Protein AF-A0A7Y2WYG5-F1 (afdb_monomer_lite)

Structure (mmCIF, N/CA/C/O backbone):
data_AF-A0A7Y2WYG5-F1
#
_entry.id   AF-A0A7Y2WYG5-F1
#
loop_
_atom_site.group_PDB
_atom_site.id
_atom_site.type_symbol
_atom_site.label_atom_id
_atom_site.label_alt_id
_atom_site.label_comp_id
_atom_site.label_asym_id
_atom_site.label_entity_id
_atom_site.label_seq_id
_atom_site.pdbx_PDB_ins_code
_atom_site.Cartn_x
_atom_site.Cartn_y
_atom_site.Cartn_z
_atom_site.occupancy
_atom_site.B_iso_or_equiv
_atom_site.auth_seq_id
_atom_site.auth_comp_id
_atom_site.auth_asym_id
_atom_site.auth_atom_id
_atom_site.pdbx_PDB_model_num
ATOM 1 N N . MET A 1 1 ? -29.466 -10.329 -22.420 1.00 32.12 1 MET A N 1
ATOM 2 C CA . MET A 1 1 ? -28.247 -9.507 -22.518 1.00 32.12 1 MET A CA 1
ATOM 3 C C . MET A 1 1 ? -27.131 -10.393 -22.019 1.00 32.12 1 MET A C 1
ATOM 5 O O . MET A 1 1 ? -27.182 -10.799 -20.870 1.00 32.12 1 MET A O 1
ATOM 9 N N . THR A 1 2 ? -26.260 -10.841 -22.913 1.00 32.22 2 THR A N 1
ATOM 10 C CA . THR A 1 2 ? -25.106 -11.682 -22.581 1.00 32.22 2 THR A CA 1
ATOM 11 C C . THR A 1 2 ? -24.081 -10.811 -21.864 1.00 32.22 2 THR A C 1
ATOM 13 O O . THR A 1 2 ? -23.560 -9.877 -22.469 1.00 32.22 2 THR A O 1
ATOM 16 N N . GLN A 1 3 ? -23.880 -11.059 -20.568 1.00 31.64 3 GLN A N 1
ATOM 17 C CA . GLN A 1 3 ? -22.781 -10.485 -19.792 1.00 31.64 3 GLN A CA 1
ATOM 18 C C . GLN A 1 3 ? -21.464 -10.942 -20.426 1.00 31.64 3 GLN A C 1
ATOM 20 O O . GLN A 1 3 ? -21.242 -12.139 -20.589 1.00 31.64 3 GLN A O 1
ATOM 25 N N . THR A 1 4 ? -20.635 -9.986 -20.834 1.00 32.03 4 THR A N 1
ATOM 26 C CA . THR A 1 4 ? -19.236 -10.219 -21.201 1.00 32.03 4 THR A CA 1
ATOM 27 C C . THR A 1 4 ? -18.463 -10.520 -19.923 1.00 32.03 4 THR A C 1
ATOM 29 O O . THR A 1 4 ? -18.570 -9.759 -18.963 1.00 32.03 4 THR A O 1
ATOM 32 N N . ILE A 1 5 ? -17.741 -11.638 -19.899 1.00 37.81 5 ILE A N 1
ATOM 33 C CA . ILE A 1 5 ? -16.953 -12.100 -18.744 1.00 37.81 5 ILE A CA 1
ATOM 34 C C . ILE A 1 5 ? -15.603 -11.357 -18.700 1.00 37.81 5 ILE A C 1
ATOM 36 O O . ILE A 1 5 ? -14.987 -11.245 -17.646 1.00 37.81 5 ILE A O 1
ATOM 40 N N . SER A 1 6 ? -15.174 -10.772 -19.824 1.00 37.56 6 SER A N 1
ATOM 41 C CA . SER A 1 6 ? -13.959 -9.965 -19.915 1.00 37.56 6 SER A CA 1
ATOM 42 C C . SER A 1 6 ? -14.150 -8.517 -19.426 1.00 37.56 6 SER A C 1
ATOM 44 O O . SER A 1 6 ? -15.008 -7.778 -19.925 1.00 37.56 6 SER A O 1
ATOM 46 N N . SER A 1 7 ? -13.279 -8.076 -18.510 1.00 42.25 7 SER A N 1
ATOM 47 C CA . SER A 1 7 ? -13.123 -6.675 -18.076 1.00 42.25 7 SER A CA 1
ATOM 48 C C . SER A 1 7 ? -12.633 -5.739 -19.195 1.00 42.25 7 SER A C 1
ATOM 50 O O . SER A 1 7 ? -12.733 -4.521 -19.066 1.00 42.25 7 SER A O 1
ATOM 52 N N . ALA A 1 8 ? -12.180 -6.279 -20.334 1.00 43.84 8 ALA A N 1
ATOM 53 C CA . ALA A 1 8 ? -11.588 -5.520 -21.438 1.00 43.84 8 ALA A CA 1
ATOM 54 C C . ALA A 1 8 ? -12.593 -4.727 -22.307 1.00 43.84 8 ALA A C 1
ATOM 56 O O . ALA A 1 8 ? -12.193 -4.055 -23.254 1.00 43.84 8 ALA A O 1
ATOM 57 N N . GLN A 1 9 ? -13.902 -4.793 -22.024 1.00 68.94 9 GLN A N 1
ATOM 58 C CA . GLN A 1 9 ? -14.974 -4.105 -22.768 1.00 68.94 9 GLN A CA 1
ATOM 59 C C . GLN A 1 9 ? -14.777 -4.066 -24.310 1.00 68.94 9 GLN A C 1
ATOM 61 O O . GLN A 1 9 ? -14.659 -2.982 -24.900 1.00 68.94 9 GLN A O 1
ATOM 66 N N . PRO A 1 10 ? -14.812 -5.208 -25.024 1.00 68.56 10 PRO A N 1
ATOM 67 C CA . PRO A 1 10 ? -14.445 -5.274 -26.447 1.00 68.56 10 PRO A CA 1
ATOM 68 C C . PRO A 1 10 ? -15.254 -4.337 -27.360 1.00 68.56 10 PRO A C 1
ATOM 70 O O . PRO A 1 10 ? -14.745 -3.789 -28.337 1.00 68.56 10 PRO A O 1
ATOM 73 N N . ALA A 1 11 ? -16.519 -4.074 -27.015 1.00 71.12 11 ALA A N 1
ATOM 74 C CA . ALA A 1 11 ? -17.355 -3.110 -27.729 1.00 71.12 11 ALA A CA 1
ATOM 75 C C . ALA A 1 11 ? -16.833 -1.662 -27.620 1.00 71.12 11 ALA A C 1
ATOM 77 O O . ALA A 1 11 ? -16.940 -0.892 -28.577 1.00 71.12 11 ALA A O 1
ATOM 78 N N . SER A 1 12 ? -16.264 -1.275 -26.474 1.00 68.31 12 SER A N 1
ATOM 79 C CA . SER A 1 12 ? -15.615 0.028 -26.278 1.00 68.31 12 SER A CA 1
ATOM 80 C C . SER A 1 12 ? -14.317 0.117 -27.082 1.00 68.31 12 SER A C 1
ATOM 82 O O . SER A 1 12 ? -14.096 1.124 -27.757 1.00 68.31 12 SER A O 1
ATOM 84 N N . MET A 1 13 ? -13.532 -0.963 -27.127 1.00 65.50 13 MET A N 1
ATOM 85 C CA . MET A 1 13 ? -12.326 -1.058 -27.958 1.00 65.50 13 MET A CA 1
ATOM 86 C C . MET A 1 13 ? -12.641 -0.939 -29.458 1.00 65.50 13 MET A C 1
ATOM 88 O O . MET A 1 13 ? -11.988 -0.178 -30.170 1.00 65.50 13 MET A O 1
ATOM 92 N N . GLN A 1 14 ? -13.693 -1.604 -29.950 1.00 73.75 14 GLN A N 1
ATOM 93 C CA . GLN A 1 14 ? -14.133 -1.464 -31.346 1.00 73.75 14 GLN A CA 1
ATOM 94 C C . GLN A 1 14 ? -14.597 -0.039 -31.675 1.00 73.75 14 GLN A C 1
ATOM 96 O O . GLN A 1 14 ? -14.300 0.474 -32.756 1.00 73.75 14 GLN A O 1
ATOM 101 N N . ARG A 1 15 ? -15.307 0.628 -30.752 1.00 74.69 15 ARG A N 1
ATOM 102 C CA . ARG A 1 15 ? -15.691 2.042 -30.916 1.00 74.69 15 ARG A CA 1
ATOM 103 C C . ARG A 1 15 ? -14.465 2.951 -30.991 1.00 74.69 15 ARG A C 1
ATOM 105 O O . ARG A 1 15 ? -14.415 3.805 -31.874 1.00 74.69 15 ARG A O 1
ATOM 112 N N . PHE A 1 16 ? -13.484 2.738 -30.116 1.00 72.44 16 PHE A N 1
ATOM 113 C CA . PHE A 1 16 ? -12.222 3.476 -30.117 1.00 72.44 16 PHE A CA 1
ATOM 114 C C . PHE A 1 16 ? -11.431 3.261 -31.416 1.00 72.44 16 PHE A C 1
ATOM 116 O O . PHE A 1 16 ? -11.035 4.235 -32.053 1.00 72.44 16 PHE A O 1
ATOM 123 N N . ALA A 1 17 ? -11.300 2.015 -31.882 1.00 76.06 17 ALA A N 1
ATOM 124 C CA . ALA A 1 17 ? -10.661 1.691 -33.160 1.00 76.06 17 ALA A CA 1
ATOM 125 C C . ALA A 1 17 ? -11.343 2.389 -34.350 1.00 76.06 17 ALA A C 1
ATOM 127 O O . ALA A 1 17 ? -10.678 2.964 -35.206 1.00 76.06 17 ALA A O 1
ATOM 128 N N . ASN A 1 18 ? -12.677 2.404 -34.394 1.00 81.31 18 ASN A N 1
ATOM 129 C CA . ASN A 1 18 ? -13.413 3.074 -35.470 1.00 81.31 18 ASN A CA 1
ATOM 130 C C . ASN A 1 18 ? -13.251 4.605 -35.436 1.00 81.31 18 ASN A C 1
ATOM 132 O O . ASN A 1 18 ? -13.199 5.246 -36.491 1.00 81.31 18 ASN A O 1
ATOM 136 N N . LEU A 1 19 ? -13.162 5.192 -34.237 1.00 77.88 19 LEU A N 1
ATOM 137 C CA . LEU A 1 19 ? -12.880 6.617 -34.063 1.00 77.88 19 LEU A CA 1
ATOM 138 C C . LEU A 1 19 ? -11.465 6.957 -34.554 1.00 77.88 19 LEU A C 1
ATOM 140 O O . LEU A 1 19 ? -11.309 7.909 -35.319 1.00 77.88 19 LEU A O 1
ATOM 144 N N . LEU A 1 20 ? -10.468 6.156 -34.165 1.00 67.75 20 LEU A N 1
ATOM 145 C CA . LEU A 1 20 ? -9.075 6.314 -34.589 1.00 67.75 20 LEU A CA 1
ATOM 146 C C . LEU A 1 20 ? -8.905 6.164 -36.103 1.00 67.75 20 LEU A C 1
ATOM 148 O O . LEU A 1 20 ? -8.229 6.992 -36.701 1.00 67.75 20 LEU A O 1
ATOM 152 N N . ASP A 1 21 ? -9.560 5.189 -36.741 1.00 78.88 21 ASP A N 1
ATOM 153 C CA . ASP A 1 21 ? -9.530 5.049 -38.207 1.00 78.88 21 ASP A CA 1
ATOM 154 C C . ASP A 1 21 ? -10.095 6.302 -38.894 1.00 78.88 21 ASP A C 1
ATOM 156 O O . ASP A 1 21 ? -9.488 6.858 -39.811 1.00 78.88 21 ASP A O 1
ATOM 160 N N . THR A 1 22 ? -11.236 6.800 -38.405 1.00 81.38 22 THR A N 1
ATOM 161 C CA . THR A 1 22 ? -11.887 7.995 -38.965 1.00 81.38 22 THR A CA 1
ATOM 162 C C . THR A 1 22 ? -11.007 9.241 -38.812 1.00 81.38 22 THR A C 1
ATOM 164 O O . THR A 1 22 ? -10.906 10.059 -39.733 1.00 81.38 22 THR A O 1
ATOM 167 N N . GLN A 1 23 ? -10.358 9.401 -37.656 1.00 76.75 23 GLN A N 1
ATOM 168 C CA . GLN A 1 23 ? -9.433 10.506 -37.400 1.00 76.75 23 GLN A CA 1
ATOM 169 C C . GLN A 1 23 ? -8.140 10.366 -38.213 1.00 76.75 23 GLN A C 1
ATOM 171 O O . GLN A 1 23 ? -7.702 11.344 -38.824 1.00 76.75 23 GLN A O 1
ATOM 176 N N . GLY A 1 24 ? -7.581 9.160 -38.302 1.00 77.25 24 GLY A N 1
ATOM 177 C CA . GLY A 1 24 ? -6.385 8.854 -39.082 1.00 77.25 24 GLY A CA 1
ATOM 178 C C . GLY A 1 24 ? -6.566 9.167 -40.567 1.00 77.25 24 GLY A C 1
ATOM 179 O O . GLY A 1 24 ? -5.714 9.823 -41.176 1.00 77.25 24 GLY A O 1
ATOM 180 N N . ASP A 1 25 ? -7.719 8.813 -41.140 1.00 80.25 25 ASP A N 1
ATOM 181 C CA . ASP A 1 25 ? -8.074 9.151 -42.521 1.00 80.25 25 ASP A CA 1
ATOM 182 C C . ASP A 1 25 ? -8.183 10.664 -42.749 1.00 80.25 25 ASP A C 1
ATOM 184 O O . ASP A 1 25 ? -7.694 11.186 -43.765 1.00 80.25 25 ASP A O 1
ATOM 188 N N . ALA A 1 26 ? -8.783 11.388 -41.800 1.00 81.25 26 ALA A N 1
ATOM 189 C CA . ALA A 1 26 ? -8.898 12.842 -41.858 1.00 81.25 26 ALA A CA 1
ATOM 190 C C . ALA A 1 26 ? -7.518 13.522 -41.790 1.00 81.25 26 ALA A C 1
ATOM 192 O O . ALA A 1 26 ? -7.212 14.384 -42.621 1.00 81.25 26 ALA A O 1
ATOM 193 N N . VAL A 1 27 ? -6.650 13.084 -40.871 1.00 76.00 27 VAL A N 1
ATOM 194 C CA . VAL A 1 27 ? -5.270 13.577 -40.724 1.00 76.00 27 VAL A CA 1
ATOM 195 C C . VAL A 1 27 ? -4.443 13.258 -41.971 1.00 76.00 27 VAL A C 1
ATOM 197 O O . VAL A 1 27 ? -3.739 14.126 -42.494 1.00 76.00 27 VAL A O 1
ATOM 200 N N . ALA A 1 28 ? -4.568 12.051 -42.525 1.00 77.88 28 ALA A N 1
ATOM 201 C CA . ALA A 1 28 ? -3.871 11.671 -43.750 1.00 77.88 28 ALA A CA 1
ATOM 202 C C . ALA A 1 28 ? -4.344 12.485 -44.967 1.00 77.88 28 ALA A C 1
ATOM 204 O O . ALA A 1 28 ? -3.532 12.845 -45.828 1.00 77.88 28 ALA A O 1
ATOM 205 N N . ALA A 1 29 ? -5.641 12.794 -45.054 1.00 84.38 29 ALA A N 1
ATOM 206 C CA . ALA A 1 29 ? -6.188 13.657 -46.096 1.00 84.38 29 ALA A CA 1
ATOM 207 C C . ALA A 1 29 ? -5.667 15.096 -45.986 1.00 84.38 29 ALA A C 1
ATOM 209 O O . ALA A 1 29 ? -5.295 15.686 -47.007 1.00 84.38 29 ALA A O 1
ATOM 210 N N . GLU A 1 30 ? -5.579 15.634 -44.771 1.00 85.06 30 GLU A N 1
ATOM 211 C CA . GLU A 1 30 ? -5.043 16.974 -44.541 1.00 85.06 30 GLU A CA 1
ATOM 212 C C . GLU A 1 30 ? -3.532 17.034 -44.800 1.00 85.06 30 GLU A C 1
ATOM 214 O O . GLU A 1 30 ? -3.054 17.957 -45.461 1.00 85.06 30 GLU A O 1
ATOM 219 N N . GLY A 1 31 ? -2.789 15.982 -44.439 1.00 83.56 31 GLY A N 1
ATOM 220 C CA . GLY A 1 31 ? -1.379 15.820 -44.802 1.00 83.56 31 GLY A CA 1
ATOM 221 C C . GLY A 1 31 ? -1.146 15.863 -46.315 1.00 83.56 31 GLY A C 1
ATOM 222 O O . GLY A 1 31 ? -0.255 16.574 -46.784 1.00 83.56 31 GLY A O 1
ATOM 223 N N . ARG A 1 32 ? -2.001 15.201 -47.111 1.00 88.69 32 ARG A N 1
ATOM 224 C CA . ARG A 1 32 ? -1.940 15.265 -48.587 1.00 88.69 32 ARG A CA 1
ATOM 225 C C . ARG A 1 32 ? -2.223 16.668 -49.129 1.00 88.69 32 ARG A C 1
ATOM 227 O O . ARG A 1 32 ? -1.553 17.113 -50.066 1.00 88.69 32 ARG A O 1
ATOM 234 N N . ARG A 1 33 ? -3.205 17.380 -48.564 1.00 90.38 33 ARG A N 1
ATOM 235 C CA . ARG A 1 33 ? -3.510 18.770 -48.957 1.00 90.38 33 ARG A CA 1
ATOM 236 C C . ARG A 1 33 ? -2.343 19.697 -48.639 1.00 90.38 33 ARG A C 1
ATOM 238 O O . ARG A 1 33 ? -1.948 20.484 -49.503 1.00 90.38 33 ARG A O 1
ATOM 245 N N . LEU A 1 34 ? -1.758 19.544 -47.454 1.00 82.31 34 LEU A N 1
ATOM 246 C CA . LEU A 1 34 ? -0.587 20.288 -47.013 1.00 82.31 34 LEU A CA 1
ATOM 247 C C . LEU A 1 34 ? 0.622 20.005 -47.912 1.00 82.31 34 LEU A C 1
ATOM 249 O O . LEU A 1 34 ? 1.227 20.948 -48.415 1.00 82.31 34 LEU A O 1
ATOM 253 N N . ALA A 1 35 ? 0.922 18.737 -48.209 1.00 84.38 35 ALA A N 1
ATOM 254 C CA . ALA A 1 35 ? 1.995 18.359 -49.133 1.00 84.38 35 ALA A CA 1
ATOM 255 C C . ALA A 1 35 ? 1.809 19.010 -50.517 1.00 84.38 35 ALA A C 1
ATOM 257 O O . ALA A 1 35 ? 2.746 19.578 -51.077 1.00 84.38 35 ALA A O 1
ATOM 258 N N . SER A 1 36 ? 0.580 19.013 -51.046 1.00 89.12 36 SER A N 1
ATOM 259 C CA . SER A 1 36 ? 0.262 19.667 -52.323 1.00 89.12 36 SER A CA 1
ATOM 260 C C . SER A 1 36 ? 0.449 21.190 -52.271 1.00 89.12 36 SER A C 1
ATOM 262 O O . SER A 1 36 ? 0.985 21.783 -53.211 1.00 89.12 36 SER A O 1
ATOM 264 N N . ALA A 1 37 ? 0.027 21.838 -51.182 1.00 88.25 37 ALA A N 1
ATOM 265 C CA . ALA A 1 37 ? 0.188 23.278 -50.992 1.00 88.25 37 ALA A CA 1
ATOM 266 C C . ALA A 1 37 ? 1.667 23.677 -50.860 1.00 88.25 37 ALA A C 1
ATOM 268 O O . ALA A 1 37 ? 2.113 24.615 -51.524 1.00 88.25 37 ALA A O 1
ATOM 269 N N . LEU A 1 38 ? 2.436 22.925 -50.072 1.00 84.44 38 LEU A N 1
ATOM 270 C CA . LEU A 1 38 ? 3.862 23.157 -49.853 1.00 84.44 38 LEU A CA 1
ATOM 271 C C . LEU A 1 38 ? 4.696 22.837 -51.095 1.00 84.44 38 LEU A C 1
ATOM 273 O O . LEU A 1 38 ? 5.640 23.565 -51.389 1.00 84.44 38 LEU A O 1
ATOM 277 N N . GLY A 1 39 ? 4.310 21.822 -51.872 1.00 86.19 39 GLY A N 1
ATOM 278 C CA . GLY A 1 39 ? 4.912 21.526 -53.173 1.00 86.19 39 GLY A CA 1
ATOM 279 C C . GLY A 1 39 ? 4.697 22.647 -54.195 1.00 86.19 39 GLY A C 1
ATOM 280 O O . GLY A 1 39 ? 5.615 23.006 -54.931 1.00 86.19 39 GLY A O 1
ATOM 281 N N . ARG A 1 40 ? 3.507 23.270 -54.214 1.00 90.25 40 ARG A N 1
ATOM 282 C CA . ARG A 1 40 ? 3.273 24.469 -55.037 1.00 90.25 40 ARG A CA 1
ATOM 283 C C . ARG A 1 40 ? 4.141 25.632 -54.568 1.00 90.25 40 ARG A C 1
ATOM 285 O O . ARG A 1 40 ? 4.853 26.204 -55.389 1.00 90.25 40 ARG A O 1
ATOM 292 N N . LEU A 1 41 ? 4.132 25.928 -53.268 1.00 83.94 41 LEU A N 1
ATOM 293 C CA . LEU A 1 41 ? 4.914 27.016 -52.680 1.00 83.94 41 LEU A CA 1
ATOM 294 C C . LEU A 1 41 ? 6.414 26.873 -52.981 1.00 83.94 41 LEU A C 1
ATOM 296 O O . LEU A 1 41 ? 7.035 27.842 -53.420 1.00 83.94 41 LEU A O 1
ATOM 300 N N . SER A 1 42 ? 6.975 25.671 -52.813 1.00 85.56 42 SER A N 1
ATOM 301 C CA . SER A 1 42 ? 8.391 25.391 -53.082 1.00 85.56 42 SER A CA 1
ATOM 302 C C . SER A 1 42 ? 8.754 25.511 -54.560 1.00 85.56 42 SER A C 1
ATOM 304 O O . SER A 1 42 ? 9.860 25.935 -54.884 1.00 85.56 42 SER A O 1
ATOM 306 N N . SER A 1 43 ? 7.821 25.208 -55.466 1.00 84.12 43 SER A N 1
ATOM 307 C CA . SER A 1 43 ? 8.043 25.358 -56.907 1.00 84.12 43 SER A CA 1
ATOM 308 C C . SER A 1 43 ? 8.011 26.816 -57.389 1.00 84.12 43 SER A C 1
ATOM 310 O O . SER A 1 43 ? 8.624 27.142 -58.410 1.00 84.12 43 SER A O 1
ATOM 312 N N . THR A 1 44 ? 7.314 27.701 -56.667 1.00 88.50 44 THR A N 1
ATOM 313 C CA . THR A 1 44 ? 7.121 29.108 -57.058 1.00 88.50 44 THR A CA 1
ATOM 314 C C . THR A 1 44 ? 8.015 30.091 -56.307 1.00 88.50 44 THR A C 1
ATOM 316 O O . THR A 1 44 ? 8.396 31.114 -56.874 1.00 88.50 44 THR A O 1
ATOM 319 N N . CYS A 1 45 ? 8.359 29.812 -55.048 1.00 81.44 45 CYS A N 1
ATOM 320 C CA . CYS A 1 45 ? 9.163 30.716 -54.232 1.00 81.44 45 CYS A CA 1
ATOM 321 C C . CYS A 1 45 ? 10.644 30.599 -54.620 1.00 81.44 45 CYS A C 1
ATOM 323 O O . CYS A 1 45 ? 11.266 29.560 -54.414 1.00 81.44 45 CYS A O 1
ATOM 325 N N . ARG A 1 46 ? 11.210 31.661 -55.208 1.00 83.50 46 ARG A N 1
ATOM 326 C CA . ARG A 1 46 ? 12.632 31.716 -55.607 1.00 83.50 46 ARG A CA 1
ATOM 327 C C . ARG A 1 46 ? 13.496 32.593 -54.705 1.00 83.50 46 ARG A C 1
ATOM 329 O O . ARG A 1 46 ? 14.712 32.601 -54.854 1.00 83.50 46 ARG A O 1
ATOM 336 N N . GLU A 1 47 ? 12.864 33.338 -53.808 1.00 83.19 47 GLU A N 1
ATOM 337 C CA . GLU A 1 47 ? 13.501 34.395 -53.019 1.00 83.19 47 GLU A CA 1
ATOM 338 C C . GLU A 1 47 ? 14.080 33.867 -51.700 1.00 83.19 47 GLU A C 1
ATOM 340 O O . GLU A 1 47 ? 15.076 34.401 -51.218 1.00 83.19 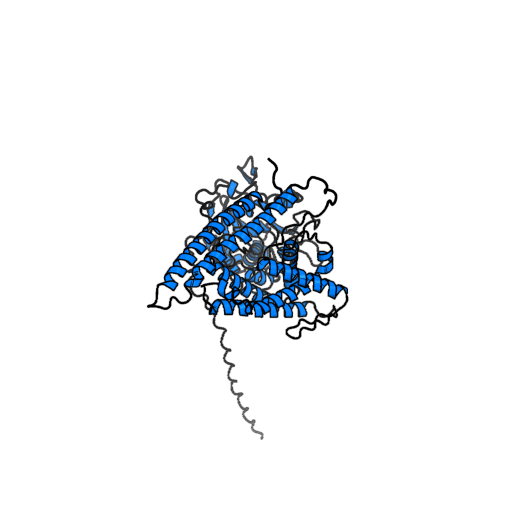47 GLU A O 1
ATOM 345 N N . TYR A 1 48 ? 13.515 32.786 -51.147 1.00 76.81 48 TYR A N 1
ATOM 346 C CA . TYR A 1 48 ? 13.918 32.219 -49.858 1.00 76.81 48 TYR A CA 1
ATOM 347 C C . TYR A 1 48 ? 13.957 30.688 -49.903 1.00 76.81 48 TYR A C 1
ATOM 349 O O . TYR A 1 48 ? 13.100 30.048 -50.511 1.00 76.81 48 TYR A O 1
ATOM 357 N N . SER A 1 49 ? 14.942 30.090 -49.226 1.00 72.44 49 SER A N 1
ATOM 358 C CA . SER A 1 49 ? 14.974 28.641 -49.002 1.00 72.44 49 SER A CA 1
ATOM 359 C C . SER A 1 49 ? 13.949 28.271 -47.933 1.00 72.44 49 SER A C 1
ATOM 361 O O . SER A 1 49 ? 14.025 28.755 -46.807 1.00 72.44 49 SER A O 1
ATOM 363 N N . LEU A 1 50 ? 13.004 27.395 -48.275 1.00 71.31 50 LEU A N 1
ATOM 364 C CA . LEU A 1 50 ? 11.944 26.947 -47.362 1.00 71.31 50 LEU A CA 1
ATOM 365 C C . LEU A 1 50 ? 12.391 25.808 -46.423 1.00 71.31 50 LEU A C 1
ATOM 367 O O . LEU A 1 50 ? 11.573 25.271 -45.679 1.00 71.31 50 LEU A O 1
ATOM 371 N N . GLY A 1 51 ? 13.671 25.419 -46.442 1.00 78.56 51 GLY A N 1
ATOM 372 C CA . GLY A 1 51 ? 14.212 24.367 -45.576 1.00 78.56 51 GLY A CA 1
ATOM 373 C C . GLY A 1 51 ? 13.414 23.056 -45.642 1.00 78.56 51 GLY A C 1
ATOM 374 O O . GLY A 1 51 ? 12.978 22.624 -46.708 1.00 78.56 51 GLY A O 1
ATOM 375 N N . ASN A 1 52 ? 13.189 22.430 -44.483 1.00 74.75 52 ASN A N 1
ATOM 376 C CA . ASN A 1 52 ? 12.498 21.137 -44.369 1.00 74.75 52 ASN A CA 1
ATOM 377 C C . ASN A 1 52 ? 10.965 21.224 -44.436 1.00 74.75 52 ASN A C 1
ATOM 379 O O . ASN A 1 52 ? 10.292 20.199 -44.285 1.00 74.75 52 ASN A O 1
ATOM 383 N N . VAL A 1 53 ? 10.401 22.414 -44.672 1.00 74.19 53 VAL A N 1
ATOM 384 C CA . VAL A 1 53 ? 8.948 22.630 -44.680 1.00 74.19 53 VAL A CA 1
ATOM 385 C C . VAL A 1 53 ? 8.266 21.729 -45.713 1.00 74.19 53 VAL A C 1
ATOM 387 O O . VAL A 1 53 ? 7.206 21.189 -45.427 1.00 74.19 53 VAL A O 1
ATOM 390 N N . GLY A 1 54 ? 8.910 21.435 -46.849 1.00 71.62 54 GLY A N 1
ATOM 391 C CA . GLY A 1 54 ? 8.369 20.529 -47.872 1.00 71.62 54 GLY A CA 1
ATOM 392 C C . GLY A 1 54 ? 8.014 19.116 -47.378 1.00 71.62 54 GLY A C 1
ATOM 393 O O . GLY A 1 54 ? 7.137 18.490 -47.959 1.00 71.62 54 GLY A O 1
ATOM 394 N N . SER A 1 55 ? 8.627 18.644 -46.285 1.00 77.75 55 SER A N 1
ATOM 395 C CA . SER A 1 55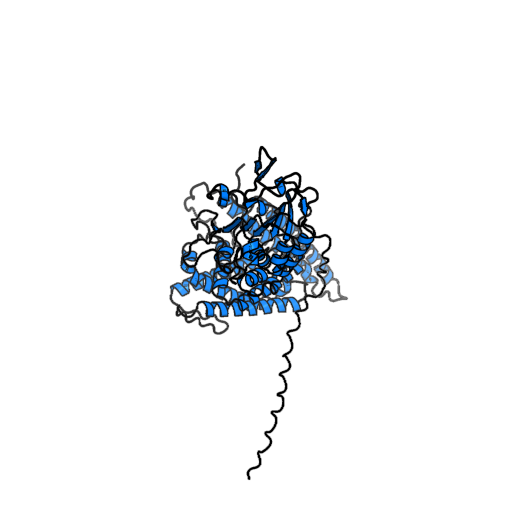 ? 8.371 17.313 -45.703 1.00 77.75 55 SER A CA 1
ATOM 396 C C . SER A 1 55 ? 7.240 17.283 -44.667 1.00 77.75 55 SER A C 1
ATOM 398 O O . SER A 1 55 ? 6.876 16.216 -44.174 1.00 77.75 55 SER A O 1
ATOM 400 N N . LEU A 1 56 ? 6.677 18.441 -44.303 1.00 70.81 56 LEU A N 1
ATOM 401 C CA . LEU A 1 56 ? 5.677 18.534 -43.237 1.00 70.81 56 LEU A CA 1
ATOM 402 C C . LEU A 1 56 ? 4.382 17.792 -43.599 1.00 70.81 56 LEU A C 1
ATOM 404 O O . LEU A 1 56 ? 3.827 17.088 -42.761 1.00 70.81 56 LEU A O 1
ATOM 408 N N . GLY A 1 57 ? 3.944 17.884 -44.859 1.00 77.25 57 GLY A N 1
ATOM 409 C CA . GLY A 1 57 ? 2.781 17.140 -45.351 1.00 77.25 57 GLY A CA 1
ATOM 410 C C . GLY A 1 57 ? 2.970 15.621 -45.274 1.00 77.25 57 GLY A C 1
ATOM 411 O O . GLY A 1 57 ? 2.069 14.917 -44.821 1.00 77.25 57 GLY A O 1
ATOM 412 N N . ASP A 1 58 ? 4.167 15.128 -45.605 1.00 73.06 58 ASP A N 1
ATOM 413 C CA . ASP A 1 58 ? 4.506 13.700 -45.526 1.00 73.06 58 ASP A CA 1
ATOM 414 C C . ASP A 1 58 ? 4.537 13.197 -44.075 1.00 73.06 58 ASP A C 1
ATOM 416 O O . ASP A 1 58 ? 4.114 12.073 -43.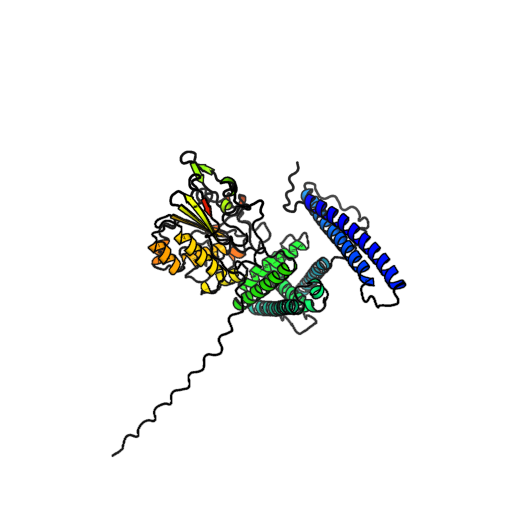789 1.00 73.06 58 ASP A O 1
ATOM 420 N N . ARG A 1 59 ? 4.996 14.038 -43.135 1.00 70.94 59 ARG A N 1
ATOM 421 C CA . ARG A 1 59 ? 4.994 13.735 -41.693 1.00 70.94 59 ARG A CA 1
ATOM 422 C C . ARG A 1 59 ? 3.575 13.659 -41.133 1.00 70.94 59 ARG A C 1
ATOM 424 O O . ARG A 1 59 ? 3.260 12.690 -40.449 1.00 70.94 59 ARG A O 1
ATOM 431 N N . VAL A 1 60 ? 2.706 14.611 -41.478 1.00 66.81 60 VAL A N 1
ATOM 432 C CA . VAL A 1 60 ? 1.283 14.585 -41.085 1.00 66.81 60 VAL A CA 1
ATOM 433 C C . VAL A 1 60 ? 0.579 13.367 -41.692 1.00 66.81 60 VAL A C 1
ATOM 435 O O . VAL A 1 60 ? -0.140 12.653 -41.001 1.00 66.81 60 VAL A O 1
ATOM 438 N N . GLN A 1 61 ? 0.868 13.035 -42.953 1.00 73.94 61 GLN A N 1
ATOM 439 C CA . GLN A 1 61 ? 0.355 11.813 -43.575 1.00 73.94 61 GLN A CA 1
ATOM 440 C C . GLN A 1 61 ? 0.890 10.533 -42.908 1.00 73.94 61 GLN A C 1
ATOM 442 O O . GLN A 1 61 ? 0.223 9.498 -42.920 1.00 73.94 61 GLN A O 1
ATOM 447 N N . SER A 1 62 ? 2.104 10.560 -42.354 1.00 70.38 62 SER A N 1
ATOM 448 C CA . SER A 1 62 ? 2.645 9.441 -41.580 1.00 70.38 62 SER A CA 1
ATOM 449 C C . SER A 1 62 ? 1.953 9.272 -40.229 1.00 70.38 62 SER A C 1
ATOM 451 O O . SER A 1 62 ? 1.877 8.138 -39.770 1.00 70.38 62 SER A O 1
ATOM 453 N N . LEU A 1 63 ? 1.474 10.350 -39.603 1.00 64.69 63 LEU A N 1
ATOM 454 C CA . LEU A 1 63 ? 0.711 10.274 -38.353 1.00 64.69 63 LEU A CA 1
ATOM 455 C C . LEU A 1 63 ? -0.649 9.613 -38.591 1.00 64.69 63 LEU A C 1
ATOM 457 O O . LEU A 1 63 ? -0.927 8.596 -37.972 1.00 64.69 63 LEU A O 1
ATOM 461 N N . GLY A 1 64 ? -1.402 10.062 -39.602 1.00 69.69 64 GLY A N 1
ATOM 462 C CA . GLY A 1 64 ? -2.694 9.443 -39.929 1.00 69.69 64 GLY A CA 1
ATOM 463 C C . GLY A 1 64 ? -2.600 7.953 -40.301 1.00 69.69 64 GLY A C 1
ATOM 464 O O . GLY A 1 64 ? -3.510 7.184 -40.017 1.00 69.69 64 GLY A O 1
ATOM 465 N N . ARG A 1 65 ? -1.470 7.510 -40.877 1.00 74.38 65 ARG A N 1
ATOM 466 C CA . ARG A 1 65 ? -1.206 6.076 -41.113 1.00 74.38 65 ARG A CA 1
ATOM 467 C C . ARG A 1 65 ? -0.969 5.287 -39.824 1.00 74.38 65 ARG A C 1
ATOM 469 O O . ARG A 1 65 ? -1.406 4.147 -39.744 1.00 74.38 65 ARG A O 1
ATOM 476 N N . ARG A 1 66 ? -0.295 5.877 -38.833 1.00 65.56 66 ARG A N 1
ATOM 477 C CA . ARG A 1 66 ? -0.054 5.230 -37.534 1.00 65.56 66 ARG A CA 1
ATOM 478 C C . ARG A 1 66 ? -1.341 5.094 -36.726 1.00 65.56 66 ARG A C 1
ATOM 480 O O . ARG A 1 66 ? -1.528 4.063 -36.093 1.00 65.56 66 ARG A O 1
ATOM 487 N N . ASP A 1 67 ? -2.228 6.084 -36.799 1.00 64.56 67 ASP A N 1
ATOM 488 C CA . ASP A 1 67 ? -3.538 6.022 -36.139 1.00 64.56 67 ASP A CA 1
ATOM 489 C C . ASP A 1 67 ? -4.394 4.878 -36.710 1.00 64.56 67 ASP A C 1
ATOM 491 O O . ASP A 1 67 ? -5.000 4.125 -35.951 1.00 64.56 67 ASP A O 1
ATOM 495 N N . ALA A 1 68 ? -4.353 4.670 -38.032 1.00 67.31 68 ALA A N 1
ATOM 496 C CA . ALA A 1 68 ? -5.010 3.538 -38.691 1.00 67.31 68 ALA A CA 1
ATOM 497 C C . ALA A 1 68 ? -4.362 2.176 -38.349 1.00 67.31 68 ALA A C 1
ATOM 499 O O . ALA A 1 68 ? -5.049 1.171 -38.171 1.00 67.31 68 ALA A O 1
ATOM 500 N N . GLU A 1 69 ? -3.031 2.120 -38.212 1.00 66.81 69 GLU A N 1
ATOM 501 C CA . GLU A 1 69 ? -2.325 0.909 -37.755 1.00 66.81 69 GLU A CA 1
ATOM 502 C C . GLU A 1 69 ? -2.708 0.543 -36.309 1.00 66.81 69 GLU A C 1
ATOM 504 O O . GLU A 1 69 ? -2.966 -0.627 -36.013 1.00 66.81 69 GLU A O 1
ATOM 509 N N . LEU A 1 70 ? -2.793 1.537 -35.417 1.00 63.16 70 LEU A N 1
ATOM 510 C CA . LEU A 1 70 ? -3.231 1.351 -34.032 1.00 63.16 70 LEU A CA 1
ATOM 511 C C . LEU A 1 70 ? -4.699 0.911 -33.962 1.00 63.16 70 LEU A C 1
ATOM 513 O O . LEU A 1 70 ? -5.014 -0.035 -33.241 1.00 63.16 70 LEU A O 1
ATOM 517 N N . ALA A 1 71 ? -5.584 1.536 -34.741 1.00 62.38 71 ALA A N 1
ATOM 518 C CA . ALA A 1 71 ? -6.981 1.125 -34.860 1.00 62.38 71 ALA A CA 1
ATOM 519 C C . ALA A 1 71 ? -7.119 -0.337 -35.312 1.00 62.38 71 ALA A C 1
ATOM 521 O O . ALA A 1 71 ? -7.908 -1.092 -34.738 1.00 62.38 71 ALA A O 1
ATOM 522 N N . GLY A 1 72 ? -6.319 -0.764 -36.295 1.00 64.50 72 GLY A N 1
ATOM 523 C CA . GLY A 1 72 ? -6.262 -2.156 -36.744 1.00 64.50 72 GLY A CA 1
ATOM 524 C C . GLY A 1 72 ? -5.849 -3.127 -35.635 1.00 64.50 72 GLY A C 1
ATOM 525 O O . GLY A 1 72 ? -6.477 -4.174 -35.476 1.00 64.50 72 GLY A O 1
ATOM 526 N N . TRP A 1 73 ? -4.847 -2.763 -34.831 1.00 75.31 73 TRP A N 1
ATOM 527 C CA . TRP A 1 73 ? -4.417 -3.570 -33.685 1.00 75.31 73 TRP A CA 1
ATOM 528 C C . TRP A 1 73 ? -5.503 -3.664 -32.606 1.00 75.31 73 TRP A C 1
ATOM 530 O O . TRP A 1 73 ? -5.876 -4.771 -32.223 1.00 75.31 73 TRP A O 1
ATOM 540 N N . VAL A 1 74 ? -6.071 -2.529 -32.176 1.00 58.28 74 VAL A N 1
ATOM 541 C CA . VAL A 1 74 ? -7.143 -2.497 -31.161 1.00 58.28 74 VAL A CA 1
ATOM 542 C C . VAL A 1 74 ? -8.342 -3.333 -31.609 1.00 58.28 74 VAL A C 1
ATOM 544 O O . VAL A 1 74 ? -8.930 -4.055 -30.806 1.00 58.28 74 VAL A O 1
ATOM 547 N N . ARG A 1 75 ? -8.697 -3.272 -32.897 1.00 74.75 75 ARG A N 1
ATOM 548 C CA . ARG A 1 75 ? -9.769 -4.087 -33.474 1.00 74.75 75 ARG A CA 1
ATOM 549 C C . ARG A 1 75 ? -9.452 -5.581 -33.409 1.00 74.75 75 ARG A C 1
ATOM 551 O O . ARG A 1 75 ? -10.322 -6.341 -33.001 1.00 74.75 75 ARG A O 1
ATOM 558 N N . GLY A 1 76 ? -8.226 -5.986 -33.747 1.00 59.38 76 GLY A N 1
ATOM 559 C CA . GLY A 1 76 ? -7.792 -7.383 -33.651 1.00 59.38 76 GLY A CA 1
ATOM 560 C C . GLY A 1 76 ? -7.833 -7.920 -32.218 1.00 59.38 76 GLY A C 1
ATOM 561 O O . GLY A 1 76 ? -8.314 -9.027 -31.993 1.00 59.38 76 GLY A O 1
ATOM 562 N N . VAL A 1 77 ? -7.417 -7.110 -31.240 1.00 55.59 77 VAL A N 1
ATOM 563 C CA . VAL A 1 77 ? -7.514 -7.459 -29.812 1.00 55.59 77 VAL A CA 1
ATOM 564 C C . VAL A 1 77 ? -8.979 -7.572 -29.372 1.00 55.59 77 VAL A C 1
ATOM 566 O O . VAL A 1 77 ? -9.360 -8.541 -28.722 1.00 55.59 77 VAL A O 1
ATOM 569 N N . ALA A 1 78 ? -9.836 -6.635 -29.783 1.00 59.72 78 ALA A N 1
ATOM 570 C CA . ALA A 1 78 ? -11.262 -6.685 -29.465 1.00 59.72 78 ALA A CA 1
ATOM 571 C C . ALA A 1 78 ? -11.969 -7.906 -30.086 1.00 59.72 78 ALA A C 1
ATOM 573 O O . ALA A 1 78 ? -12.847 -8.497 -29.464 1.00 59.72 78 ALA A O 1
ATOM 574 N N . GLU A 1 79 ? -11.599 -8.296 -31.308 1.00 62.25 79 GLU A N 1
ATOM 575 C CA . GLU A 1 79 ? -12.104 -9.507 -31.966 1.00 62.25 79 GLU A CA 1
ATOM 576 C C . GLU A 1 79 ? -11.632 -10.787 -31.264 1.00 62.25 79 GLU A C 1
ATOM 578 O O . GLU A 1 79 ? -12.425 -11.718 -31.132 1.00 62.25 79 GLU A O 1
ATOM 583 N N . ALA A 1 80 ? -10.393 -10.821 -30.763 1.00 56.00 80 ALA A N 1
ATOM 584 C CA . ALA A 1 80 ? -9.878 -11.937 -29.970 1.00 56.00 80 ALA A CA 1
ATOM 585 C C . ALA A 1 80 ? -10.647 -12.097 -28.648 1.00 56.00 80 ALA A C 1
ATOM 587 O O . ALA A 1 80 ? -11.095 -13.202 -28.338 1.00 56.00 80 ALA A O 1
ATOM 588 N N . PHE A 1 81 ? -10.903 -10.998 -27.930 1.00 56.69 81 PHE A N 1
ATOM 589 C CA . PHE A 1 81 ? -11.737 -11.034 -26.724 1.00 56.69 81 PHE A CA 1
ATOM 590 C C . PHE A 1 81 ? -13.177 -11.466 -27.022 1.00 56.69 81 PHE A C 1
ATOM 592 O O . PHE A 1 81 ? -13.720 -12.303 -26.310 1.00 56.69 81 PHE A O 1
ATOM 599 N N . LEU A 1 82 ? -13.790 -10.973 -28.105 1.00 63.34 82 LEU A N 1
ATOM 600 C CA . LEU A 1 82 ? -15.129 -11.420 -28.512 1.00 63.34 82 LEU A CA 1
ATOM 601 C C . LEU A 1 82 ? -15.164 -12.902 -28.901 1.00 63.34 82 LEU A C 1
ATOM 603 O O . LEU A 1 82 ? -16.162 -13.576 -28.647 1.00 63.34 82 LEU A O 1
ATOM 607 N N . ALA A 1 83 ? -14.100 -13.412 -29.526 1.00 58.38 83 ALA A N 1
ATOM 608 C CA . ALA A 1 83 ? -13.979 -14.825 -29.853 1.00 58.38 83 ALA A CA 1
ATOM 609 C C . ALA A 1 83 ? -13.891 -15.674 -28.576 1.00 58.38 83 ALA A C 1
ATOM 611 O O . ALA A 1 83 ? -14.665 -16.625 -28.452 1.00 58.38 83 ALA A O 1
ATOM 612 N N . ALA A 1 84 ? -13.048 -15.283 -27.615 1.00 54.22 84 ALA A N 1
ATOM 613 C CA . ALA A 1 84 ? -12.917 -15.935 -26.309 1.00 54.22 84 ALA A CA 1
ATOM 614 C C . ALA A 1 84 ? -14.224 -15.887 -25.489 1.00 54.22 84 ALA A C 1
ATOM 616 O O . ALA A 1 84 ? -14.659 -16.898 -24.939 1.00 54.22 84 ALA A O 1
ATOM 617 N N . ASP A 1 85 ? -14.930 -14.754 -25.500 1.00 56.69 85 ASP A N 1
ATOM 618 C CA . ASP A 1 85 ? -16.234 -14.607 -24.838 1.00 56.69 85 ASP A CA 1
ATOM 619 C C . ASP A 1 85 ? -17.332 -15.465 -25.504 1.00 56.69 85 ASP A C 1
ATOM 621 O O . ASP A 1 85 ? -18.340 -15.810 -24.882 1.00 56.69 85 ASP A O 1
ATOM 625 N N . SER A 1 86 ? -17.162 -15.822 -26.782 1.00 54.69 86 SER A N 1
ATOM 626 C CA . SER A 1 86 ? -18.131 -16.622 -27.542 1.00 54.69 86 SER A CA 1
ATOM 627 C C . SER A 1 86 ? -17.916 -18.138 -27.443 1.00 54.69 86 SER A C 1
ATOM 629 O O . SER A 1 86 ? -18.810 -18.904 -27.827 1.00 54.69 86 SER A O 1
ATOM 631 N N . THR A 1 87 ? -16.779 -18.607 -26.911 1.00 43.75 87 THR A N 1
ATOM 632 C CA . THR A 1 87 ? -16.449 -20.041 -26.828 1.00 43.75 87 THR A CA 1
ATOM 633 C C . THR A 1 87 ? -17.173 -20.760 -25.685 1.00 43.75 87 THR A C 1
ATOM 635 O O . THR A 1 87 ? -16.578 -21.218 -24.719 1.00 43.75 87 THR A O 1
ATOM 638 N N . SER A 1 88 ? -18.487 -20.938 -25.845 1.00 40.41 88 SER A N 1
ATOM 639 C CA . SER A 1 88 ? -19.265 -22.023 -25.217 1.00 40.41 88 SER A CA 1
ATOM 640 C C . SER A 1 88 ? -19.626 -23.138 -26.217 1.00 40.41 88 SER A C 1
ATOM 642 O O . SER A 1 88 ? -20.468 -23.992 -25.940 1.00 40.41 88 SER A O 1
ATOM 644 N N . ALA A 1 89 ? -18.978 -23.172 -27.387 1.00 40.28 89 ALA A N 1
ATOM 645 C CA . ALA A 1 89 ? -19.167 -24.201 -28.408 1.00 40.28 89 ALA A CA 1
ATOM 646 C C . ALA A 1 89 ? -17.852 -24.955 -28.692 1.00 40.28 89 ALA A C 1
ATOM 648 O O . ALA A 1 89 ? -16.788 -24.334 -28.700 1.00 40.28 89 ALA A O 1
ATOM 649 N N . PRO A 1 90 ? -17.904 -26.281 -28.935 1.00 39.72 90 PRO A N 1
ATOM 650 C CA . PRO A 1 90 ? -16.715 -27.097 -29.164 1.00 39.72 90 PRO A CA 1
ATOM 651 C C . PRO A 1 90 ? -15.973 -26.666 -30.440 1.00 39.72 90 PRO A C 1
ATOM 653 O O . PRO A 1 90 ? -16.613 -26.196 -31.388 1.00 39.72 90 PRO A O 1
ATOM 656 N N . PRO A 1 91 ? -14.640 -26.853 -30.494 1.00 37.44 91 PRO A N 1
ATOM 657 C CA . PRO A 1 91 ? -13.819 -26.368 -31.596 1.00 37.44 91 PRO A CA 1
ATOM 658 C C . PRO A 1 91 ? -14.263 -26.993 -32.929 1.00 37.44 91 PRO A C 1
ATOM 660 O O . PRO A 1 91 ? -14.471 -28.211 -32.999 1.00 37.44 91 PRO A O 1
ATOM 663 N N . PRO A 1 92 ? -14.411 -26.199 -34.006 1.00 35.94 92 PRO A N 1
ATOM 664 C CA . PRO A 1 92 ? -14.699 -26.746 -35.321 1.00 35.94 92 PRO A CA 1
ATOM 665 C C . PRO A 1 92 ? -13.498 -27.565 -35.828 1.00 35.94 92 PRO A C 1
ATOM 667 O O . PRO A 1 92 ? -12.348 -27.248 -35.513 1.00 35.94 92 PRO A O 1
ATOM 670 N N . PRO A 1 93 ? -13.732 -28.626 -36.621 1.00 36.00 93 PRO A N 1
ATOM 671 C CA . PRO A 1 93 ? -12.652 -29.414 -37.199 1.00 36.00 93 PRO A CA 1
ATOM 672 C C . PRO A 1 93 ? -11.785 -28.556 -38.137 1.00 36.00 93 PRO A C 1
ATOM 674 O O . PRO A 1 93 ? -12.291 -27.619 -38.760 1.00 36.00 93 PRO A O 1
ATOM 677 N N . PRO A 1 94 ? -10.490 -28.889 -38.286 1.00 37.88 94 PRO A N 1
ATOM 678 C CA . PRO A 1 94 ? -9.545 -28.090 -39.054 1.00 37.88 94 PRO A CA 1
ATOM 679 C C . PRO A 1 94 ? -9.895 -28.144 -40.545 1.00 37.88 94 PRO A C 1
ATOM 681 O O . PRO A 1 94 ? -9.552 -29.095 -41.249 1.00 37.88 94 PRO A O 1
ATOM 684 N N . SER A 1 95 ? -10.572 -27.113 -41.047 1.00 34.72 95 SER A N 1
ATOM 685 C CA . SER A 1 95 ? -10.760 -26.896 -42.479 1.00 34.72 95 SER A CA 1
ATOM 686 C C . SER A 1 95 ? -9.932 -25.706 -42.955 1.00 34.72 95 SER A C 1
ATOM 688 O O . SER A 1 95 ? -10.217 -24.568 -42.603 1.00 34.72 95 SER A O 1
ATOM 690 N N . ALA A 1 96 ? -8.928 -26.038 -43.770 1.00 32.66 96 ALA A N 1
ATOM 691 C CA . ALA A 1 96 ? -8.294 -25.261 -44.834 1.00 32.66 96 ALA A CA 1
ATOM 692 C C . ALA A 1 96 ? -8.151 -23.741 -44.630 1.00 32.66 96 ALA A C 1
ATOM 694 O O . ALA A 1 96 ? -9.089 -22.973 -44.827 1.00 32.66 96 ALA A O 1
ATOM 695 N N . CYS A 1 97 ? -6.906 -23.322 -44.391 1.00 29.08 97 CYS A N 1
ATOM 696 C CA . CYS A 1 97 ? -6.434 -21.954 -44.556 1.00 29.08 97 CYS A CA 1
ATOM 697 C C . CYS A 1 97 ? -6.936 -21.345 -45.878 1.00 29.08 97 CYS A C 1
ATOM 699 O O . CYS A 1 97 ? -6.501 -21.741 -46.962 1.00 29.08 97 CYS A O 1
ATOM 701 N N . ALA A 1 98 ? -7.804 -20.340 -45.785 1.00 29.69 98 ALA A N 1
ATOM 702 C CA . ALA A 1 98 ? -7.834 -19.282 -46.783 1.00 29.69 98 ALA A CA 1
ATOM 703 C C . ALA A 1 98 ? -6.565 -18.426 -46.594 1.00 29.69 98 ALA A C 1
ATOM 705 O O . ALA A 1 98 ? -6.137 -18.233 -45.453 1.00 29.69 98 ALA A O 1
ATOM 706 N N . PRO A 1 99 ? -5.929 -17.931 -47.669 1.00 30.36 99 PRO A N 1
ATOM 707 C CA . PRO A 1 99 ? -4.760 -17.076 -47.536 1.00 30.36 99 PRO A CA 1
ATOM 708 C C . PRO A 1 99 ? -5.187 -15.764 -46.872 1.00 30.36 99 PRO A C 1
ATOM 710 O O . PRO A 1 99 ? -5.886 -14.948 -47.471 1.00 30.36 99 PRO A O 1
ATOM 713 N N . VAL A 1 100 ? -4.776 -15.588 -45.617 1.00 32.53 100 VAL A N 1
ATOM 714 C CA . VAL A 1 100 ? -4.768 -14.291 -44.941 1.00 32.53 100 VAL A CA 1
ATOM 715 C C . VAL A 1 100 ? -3.872 -13.372 -45.770 1.00 32.53 100 VAL A C 1
ATOM 717 O O . VAL A 1 100 ? -2.755 -13.747 -46.132 1.00 32.53 100 VAL A O 1
ATOM 720 N N . ALA A 1 101 ? -4.402 -12.206 -46.140 1.00 31.81 101 ALA A N 1
ATOM 721 C CA . ALA A 1 101 ? -3.654 -11.168 -46.833 1.00 31.81 101 ALA A CA 1
ATOM 722 C C . ALA A 1 101 ? -2.388 -10.820 -46.035 1.00 31.81 101 ALA A C 1
ATOM 724 O O . ALA A 1 101 ? -2.422 -10.806 -44.806 1.00 31.81 101 ALA A O 1
ATOM 725 N N . GLU A 1 102 ? -1.279 -10.582 -46.742 1.00 27.67 102 GLU A N 1
ATOM 726 C CA . GLU A 1 102 ? 0.031 -10.309 -46.146 1.00 27.67 102 GLU A CA 1
ATOM 727 C C . GLU A 1 102 ? -0.068 -9.302 -44.986 1.00 27.67 102 GLU A C 1
ATOM 729 O O . GLU A 1 102 ? -0.680 -8.240 -45.156 1.00 27.67 102 GLU A O 1
ATOM 734 N N . PRO A 1 103 ? 0.515 -9.607 -43.810 1.00 33.72 103 PRO A N 1
ATOM 735 C CA . PRO A 1 103 ? 0.472 -8.699 -42.680 1.00 33.72 103 PRO A CA 1
ATOM 736 C C . PRO A 1 103 ? 1.210 -7.411 -43.050 1.00 33.72 103 PRO A C 1
ATOM 738 O O . PRO A 1 103 ? 2.365 -7.432 -43.482 1.00 33.72 103 PRO A O 1
ATOM 741 N N . GLY A 1 104 ? 0.522 -6.280 -42.883 1.00 36.97 104 GLY A N 1
ATOM 742 C CA . GLY A 1 104 ? 1.127 -4.956 -42.969 1.00 36.97 104 GLY A CA 1
ATOM 743 C C . GLY A 1 104 ? 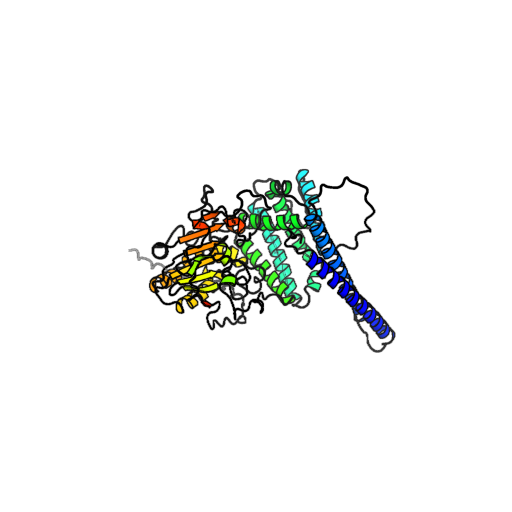2.267 -4.786 -41.951 1.00 36.97 104 GLY A C 1
ATOM 744 O O . GLY A 1 104 ? 2.443 -5.617 -41.055 1.00 36.97 104 GLY A O 1
ATOM 745 N N . PRO A 1 105 ? 3.081 -3.724 -42.083 1.00 35.28 105 PRO A N 1
ATOM 746 C CA . PRO A 1 105 ? 4.262 -3.528 -41.255 1.00 35.28 105 PRO A CA 1
ATOM 747 C C . PRO A 1 105 ? 3.880 -3.468 -39.772 1.00 35.28 105 PRO A C 1
ATOM 749 O O . PRO A 1 105 ? 3.219 -2.547 -39.310 1.00 35.28 105 PRO A O 1
ATOM 752 N N . ILE A 1 106 ? 4.339 -4.474 -39.033 1.00 36.91 106 ILE A N 1
ATOM 753 C CA . ILE A 1 106 ? 4.189 -4.621 -37.588 1.00 36.91 106 ILE A CA 1
ATOM 754 C C . ILE A 1 106 ? 4.624 -3.316 -36.890 1.00 36.91 106 ILE A C 1
ATOM 756 O O . ILE A 1 106 ? 5.697 -2.766 -37.196 1.00 36.91 106 ILE A O 1
ATOM 760 N N . SER A 1 107 ? 3.813 -2.828 -35.944 1.00 40.25 107 SER A N 1
ATOM 761 C CA . SER A 1 107 ? 4.140 -1.650 -35.130 1.00 40.25 107 SER A CA 1
ATOM 762 C C . SER A 1 107 ? 5.491 -1.840 -34.425 1.00 40.25 107 SER A C 1
ATOM 764 O O . SER A 1 107 ? 5.917 -2.961 -34.150 1.00 40.25 107 SER A O 1
ATOM 766 N N . THR A 1 108 ? 6.227 -0.761 -34.161 1.00 39.22 108 THR A N 1
ATOM 767 C CA . THR A 1 108 ? 7.572 -0.853 -33.559 1.00 39.22 108 THR A CA 1
ATOM 768 C C . THR A 1 108 ? 7.546 -1.555 -32.196 1.00 39.22 108 THR A C 1
ATOM 770 O O . THR A 1 108 ? 8.439 -2.345 -31.917 1.00 39.22 108 THR A O 1
ATOM 773 N N . ALA A 1 109 ? 6.501 -1.340 -31.390 1.00 35.66 109 ALA A N 1
ATOM 774 C CA . ALA A 1 109 ? 6.293 -2.044 -30.123 1.00 35.66 109 ALA A CA 1
ATOM 775 C C . ALA A 1 109 ? 6.045 -3.545 -30.338 1.00 35.66 109 ALA A C 1
ATOM 777 O O . ALA A 1 109 ? 6.717 -4.366 -29.723 1.00 35.66 109 ALA A O 1
ATOM 778 N N . ALA A 1 110 ? 5.185 -3.918 -31.292 1.00 36.97 110 ALA A N 1
ATOM 779 C CA . ALA A 1 110 ? 4.970 -5.322 -31.629 1.00 36.97 110 ALA A CA 1
ATOM 780 C C . ALA A 1 110 ? 6.243 -5.975 -32.199 1.00 36.97 110 ALA A C 1
ATOM 782 O O . ALA A 1 110 ? 6.528 -7.122 -31.885 1.00 36.97 110 ALA A O 1
ATOM 783 N N . ARG A 1 111 ? 7.088 -5.247 -32.946 1.00 43.97 111 ARG A N 1
ATOM 784 C CA . ARG A 1 111 ? 8.414 -5.742 -33.362 1.00 43.97 111 ARG A CA 1
ATOM 785 C C . ARG A 1 111 ? 9.340 -6.015 -32.182 1.00 43.97 111 ARG A C 1
ATOM 787 O O . ARG A 1 111 ? 10.086 -6.982 -32.256 1.00 43.97 111 ARG A O 1
ATOM 794 N N . TRP A 1 112 ? 9.299 -5.207 -31.124 1.00 41.16 112 TRP A N 1
ATOM 795 C CA . TRP A 1 112 ? 10.070 -5.461 -29.905 1.00 41.16 112 TRP A CA 1
ATOM 796 C C . TRP A 1 112 ? 9.524 -6.643 -29.116 1.00 41.16 112 TRP A C 1
ATOM 798 O O . TRP A 1 112 ? 10.315 -7.493 -28.729 1.00 41.16 112 TRP A O 1
ATOM 808 N N . VAL A 1 113 ? 8.203 -6.757 -28.964 1.00 40.56 113 VAL A N 1
ATOM 809 C CA . VAL A 1 113 ? 7.566 -7.921 -28.325 1.00 40.56 113 VAL A CA 1
ATOM 810 C C . VAL A 1 113 ? 7.879 -9.202 -29.101 1.00 40.56 113 VAL A C 1
ATOM 812 O O . VAL A 1 113 ? 8.329 -10.180 -28.513 1.00 40.56 113 VAL A O 1
ATOM 815 N N . PHE A 1 114 ? 7.763 -9.191 -30.433 1.00 45.06 114 PHE A N 1
ATOM 816 C CA . PHE A 1 114 ? 8.126 -10.341 -31.264 1.00 45.06 114 PHE A CA 1
ATOM 817 C C . PHE A 1 114 ? 9.633 -10.617 -31.277 1.00 45.06 114 PHE A C 1
ATOM 819 O O . PHE A 1 114 ? 10.020 -11.778 -31.297 1.00 45.06 114 PHE A O 1
ATOM 826 N N . ALA A 1 115 ? 10.498 -9.597 -31.244 1.00 47.03 115 ALA A N 1
ATOM 827 C CA . ALA A 1 115 ? 11.947 -9.795 -31.167 1.00 47.03 115 ALA A CA 1
ATOM 828 C C . ALA A 1 115 ? 12.389 -10.315 -29.792 1.00 47.03 115 ALA A C 1
ATOM 830 O O . ALA A 1 115 ? 13.291 -11.152 -29.725 1.00 47.03 115 ALA A O 1
ATOM 831 N N . ALA A 1 116 ? 11.758 -9.851 -28.713 1.00 43.88 116 ALA A N 1
ATOM 832 C CA . ALA A 1 116 ? 11.957 -10.354 -27.362 1.00 43.88 116 ALA A CA 1
ATOM 833 C C . ALA A 1 116 ? 11.476 -11.805 -27.270 1.00 43.88 116 ALA A C 1
ATOM 835 O O . ALA A 1 116 ? 12.267 -12.666 -26.904 1.00 43.88 116 ALA A O 1
ATOM 836 N N . SER A 1 117 ? 10.253 -12.095 -27.724 1.00 44.28 117 SER A N 1
ATOM 837 C CA . SER A 1 117 ? 9.693 -13.451 -27.768 1.00 44.28 117 SER A CA 1
ATOM 838 C C . SER A 1 117 ? 10.536 -14.397 -28.638 1.00 44.28 117 SER A C 1
ATOM 840 O O . SER A 1 117 ? 10.896 -15.486 -28.202 1.00 44.28 117 SER A O 1
ATOM 842 N N . ASP A 1 118 ? 10.978 -13.979 -29.829 1.00 48.91 118 ASP A N 1
ATOM 843 C CA . ASP A 1 118 ? 11.879 -14.774 -30.681 1.00 48.91 118 ASP A CA 1
ATOM 844 C C . ASP A 1 118 ? 13.259 -14.998 -30.036 1.00 48.91 118 ASP A C 1
ATOM 846 O O . ASP A 1 118 ? 13.828 -16.087 -30.131 1.00 48.91 118 ASP A O 1
ATOM 850 N N . THR A 1 119 ? 13.806 -13.995 -29.346 1.00 48.66 119 THR A N 1
ATOM 851 C CA . THR A 1 119 ? 15.081 -14.134 -28.624 1.00 48.66 119 THR A CA 1
ATOM 852 C C . THR A 1 119 ? 14.940 -15.077 -27.429 1.00 48.66 119 THR A C 1
ATOM 854 O O . THR A 1 119 ? 15.803 -15.935 -27.242 1.00 48.66 119 THR A O 1
ATOM 857 N N . ILE A 1 120 ? 13.834 -14.982 -26.688 1.00 46.56 120 ILE A N 1
ATOM 858 C CA . ILE A 1 120 ? 13.453 -15.883 -25.595 1.00 46.56 120 ILE A CA 1
ATOM 859 C C . ILE A 1 120 ? 13.325 -17.321 -26.108 1.00 46.56 120 ILE A C 1
ATOM 861 O O . ILE A 1 120 ? 13.980 -18.217 -25.578 1.00 46.56 120 ILE A O 1
ATOM 865 N N . ASN A 1 121 ? 12.585 -17.539 -27.196 1.00 49.47 121 ASN A N 1
ATOM 866 C CA . ASN A 1 121 ? 12.401 -18.859 -27.804 1.00 49.47 121 ASN A CA 1
ATOM 867 C C . ASN A 1 121 ? 13.733 -19.451 -28.298 1.00 49.47 121 ASN A C 1
ATOM 869 O O . ASN A 1 121 ? 14.025 -20.632 -28.081 1.00 49.47 121 ASN A O 1
ATOM 873 N N . ARG A 1 122 ? 14.591 -18.634 -28.929 1.00 54.25 122 ARG A N 1
ATOM 874 C CA . ARG A 1 122 ? 15.938 -19.057 -29.356 1.00 54.25 122 ARG A CA 1
ATOM 875 C C . ARG A 1 122 ? 16.827 -19.414 -28.174 1.00 54.25 122 ARG A C 1
ATOM 877 O O . ARG A 1 122 ? 17.585 -20.379 -28.254 1.00 54.25 122 ARG A O 1
ATOM 884 N N . TRP A 1 123 ? 16.745 -18.646 -27.100 1.00 49.03 123 TRP A N 1
ATOM 885 C CA . TRP A 1 123 ? 17.503 -18.889 -25.889 1.00 49.03 123 TRP A CA 1
ATOM 886 C C . TRP A 1 123 ? 17.028 -20.172 -25.179 1.00 49.03 123 TRP A C 1
ATOM 888 O O . TRP A 1 123 ? 17.858 -21.038 -24.897 1.00 49.03 123 TRP A O 1
ATOM 898 N N . GLN A 1 124 ? 15.713 -20.385 -25.032 1.00 48.38 124 GLN A N 1
ATOM 899 C CA . GLN A 1 124 ? 15.133 -21.620 -24.478 1.00 48.38 124 GLN A CA 1
ATOM 900 C C . GLN A 1 124 ? 15.599 -22.854 -25.264 1.00 48.38 124 GLN A C 1
ATOM 902 O O . GLN A 1 124 ? 16.050 -23.845 -24.681 1.00 48.38 124 GLN A O 1
ATOM 907 N N . ALA A 1 125 ? 15.580 -22.774 -26.599 1.00 52.22 125 ALA A N 1
ATOM 908 C CA . ALA A 1 125 ? 16.051 -23.848 -27.469 1.00 52.22 125 ALA A CA 1
ATOM 909 C C . ALA A 1 125 ? 17.553 -24.153 -27.300 1.00 52.22 125 ALA A C 1
ATOM 911 O O . ALA A 1 125 ? 17.968 -25.298 -27.480 1.00 52.22 125 ALA A O 1
ATOM 912 N N . GLN A 1 126 ? 18.378 -23.161 -26.956 1.00 50.03 126 GLN A N 1
ATOM 913 C CA . GLN A 1 126 ? 19.822 -23.334 -26.753 1.00 50.03 126 GLN A CA 1
ATOM 914 C C . GLN A 1 126 ? 20.174 -23.859 -25.358 1.00 50.03 126 GLN A C 1
ATOM 916 O O . GLN A 1 126 ? 21.045 -24.725 -25.239 1.00 50.03 126 GLN A O 1
ATOM 921 N N . VAL A 1 127 ? 19.459 -23.405 -24.327 1.00 45.69 127 VAL A N 1
ATOM 922 C CA . VAL A 1 127 ? 19.551 -23.945 -22.962 1.00 45.69 127 VAL A CA 1
ATOM 923 C C . VAL A 1 127 ? 19.147 -25.418 -22.950 1.00 45.69 127 VAL A C 1
ATOM 925 O O . VAL A 1 127 ? 19.871 -26.251 -22.407 1.00 45.69 127 VAL A O 1
ATOM 928 N N . ALA A 1 128 ? 18.059 -25.776 -23.642 1.00 47.47 128 ALA A N 1
ATOM 929 C CA . ALA A 1 128 ? 17.635 -27.169 -23.813 1.00 47.47 128 ALA A CA 1
ATOM 930 C C . ALA A 1 128 ? 18.693 -28.050 -24.512 1.00 47.47 128 ALA A C 1
ATOM 932 O O . ALA A 1 128 ? 18.699 -29.268 -24.346 1.00 47.47 128 ALA A O 1
ATOM 933 N N . GLN A 1 129 ? 19.609 -27.444 -25.273 1.00 49.97 129 GLN A N 1
ATOM 934 C CA . GLN A 1 129 ? 20.725 -28.117 -25.947 1.00 49.97 129 GLN A CA 1
ATOM 935 C C . GLN A 1 129 ? 22.033 -28.103 -25.133 1.00 49.97 129 GLN A C 1
ATOM 937 O O . GLN A 1 129 ? 23.058 -28.563 -25.641 1.00 49.97 129 GLN A O 1
ATOM 942 N N . GLY A 1 130 ? 22.027 -27.572 -23.903 1.00 41.09 130 GLY A N 1
ATOM 943 C CA . GLY A 1 130 ? 23.204 -27.502 -23.031 1.00 41.09 130 GLY A CA 1
ATOM 944 C C . GLY A 1 130 ? 24.313 -26.575 -23.544 1.00 41.09 130 GLY A C 1
ATOM 945 O O . GLY A 1 130 ? 25.486 -26.811 -23.255 1.00 41.09 130 GLY A O 1
ATOM 946 N N . ARG A 1 131 ? 23.979 -25.560 -24.353 1.00 44.16 131 ARG A N 1
ATOM 947 C CA . ARG A 1 131 ? 24.964 -24.634 -24.939 1.00 44.16 131 ARG A CA 1
ATOM 948 C C . ARG A 1 131 ? 25.099 -23.355 -24.105 1.00 44.16 131 ARG A C 1
ATOM 950 O O . ARG A 1 131 ? 24.099 -22.773 -23.705 1.00 44.16 131 ARG A O 1
ATOM 957 N N . GLN A 1 132 ? 26.339 -22.903 -23.896 1.00 46.03 132 GLN A N 1
ATOM 958 C CA . GLN A 1 132 ? 26.661 -21.597 -23.304 1.00 46.03 132 GLN A CA 1
ATOM 959 C C . GLN A 1 132 ? 26.366 -20.467 -24.302 1.00 46.03 132 GLN A C 1
ATOM 961 O O . GLN A 1 132 ? 26.671 -20.594 -25.492 1.00 46.03 132 GLN A O 1
ATOM 966 N N . PHE A 1 133 ? 25.802 -19.356 -23.823 1.00 43.19 133 PHE A N 1
ATOM 967 C CA . PHE A 1 133 ? 25.556 -18.174 -24.648 1.00 43.19 133 PHE A CA 1
ATOM 968 C C . PHE A 1 133 ? 26.769 -17.234 -24.620 1.00 43.19 133 PHE A C 1
ATOM 970 O O . PHE A 1 133 ? 27.346 -16.977 -23.565 1.00 43.19 133 PHE A O 1
ATOM 977 N N . VAL A 1 134 ? 27.122 -16.687 -25.784 1.00 39.22 134 VAL A N 1
ATOM 978 C CA . VAL A 1 134 ? 28.039 -15.548 -25.923 1.00 39.22 134 VAL A CA 1
ATOM 979 C C . VAL A 1 134 ? 27.246 -14.447 -26.612 1.00 39.22 134 VAL A C 1
ATOM 981 O O . VAL A 1 134 ? 26.955 -14.546 -27.805 1.00 39.22 134 VAL A O 1
ATOM 984 N N . ALA A 1 135 ? 26.853 -13.411 -25.871 1.00 38.06 135 ALA A N 1
ATOM 985 C CA . ALA A 1 135 ? 26.214 -12.247 -26.474 1.00 38.06 135 ALA A CA 1
ATOM 986 C C . ALA A 1 135 ? 27.250 -11.498 -27.333 1.00 38.06 135 ALA A C 1
ATOM 988 O O . ALA A 1 135 ? 28.315 -11.097 -26.859 1.00 38.06 135 ALA A O 1
ATOM 989 N N . HIS A 1 136 ? 26.975 -11.333 -28.628 1.00 32.75 136 HIS A N 1
ATOM 990 C CA . HIS A 1 136 ? 27.849 -10.569 -29.516 1.00 32.75 136 HIS A CA 1
ATOM 991 C C . HIS A 1 136 ? 27.672 -9.065 -29.267 1.00 32.75 136 HIS A C 1
ATOM 993 O O . HIS A 1 136 ? 26.702 -8.467 -29.719 1.00 32.75 136 HIS A O 1
ATOM 999 N N . GLY A 1 137 ? 28.637 -8.463 -28.563 1.00 38.72 137 GLY A N 1
ATOM 1000 C CA . GLY A 1 137 ? 28.688 -7.018 -28.294 1.00 38.72 137 GLY A CA 1
ATOM 1001 C C . GLY A 1 137 ? 29.649 -6.598 -27.175 1.00 38.72 137 GLY A C 1
ATOM 1002 O O . GLY A 1 137 ? 30.051 -5.444 -27.120 1.00 38.72 137 GLY A O 1
ATOM 1003 N N . GLY A 1 138 ? 30.078 -7.536 -26.333 1.00 36.75 138 GLY A N 1
ATOM 1004 C CA . GLY A 1 138 ? 31.003 -7.322 -25.219 1.00 36.75 138 GLY A CA 1
ATOM 1005 C C . GLY A 1 138 ? 30.916 -8.542 -24.309 1.00 36.75 138 GLY A C 1
ATOM 1006 O O . GLY A 1 138 ? 29.836 -9.097 -24.152 1.00 36.75 138 GLY A O 1
ATOM 1007 N N . GLN A 1 139 ? 32.050 -9.043 -23.818 1.00 34.56 139 GLN A N 1
ATOM 1008 C CA . GLN A 1 139 ? 32.160 -10.342 -23.143 1.00 34.56 139 GLN A CA 1
ATOM 1009 C C . GLN A 1 139 ? 31.211 -10.481 -21.942 1.00 34.56 139 GLN A C 1
ATOM 1011 O O . GLN A 1 139 ? 31.540 -10.050 -20.843 1.00 34.56 139 GLN A O 1
ATOM 1016 N N . ILE A 1 140 ? 30.100 -11.191 -22.123 1.00 39.59 140 ILE A N 1
ATOM 1017 C CA . ILE A 1 140 ? 29.424 -11.897 -21.034 1.00 39.59 140 ILE A CA 1
ATOM 1018 C C . ILE A 1 140 ? 29.406 -13.370 -21.437 1.00 39.59 140 ILE A C 1
ATOM 1020 O O . ILE A 1 140 ? 28.646 -13.786 -22.311 1.00 39.59 140 ILE A O 1
ATOM 1024 N N . VAL A 1 141 ? 30.326 -14.137 -20.853 1.00 40.19 141 VAL A N 1
ATOM 1025 C CA . VAL A 1 141 ? 30.306 -15.601 -20.877 1.00 40.19 141 VAL A CA 1
ATOM 1026 C C . VAL A 1 141 ? 29.664 -16.015 -19.560 1.00 40.19 141 VAL A C 1
ATOM 1028 O O . VAL A 1 141 ? 30.317 -15.975 -18.520 1.00 40.19 141 VAL A O 1
ATOM 1031 N N . LEU A 1 142 ? 28.377 -16.358 -19.588 1.00 43.09 142 LEU A N 1
ATOM 1032 C CA . LEU A 1 142 ? 27.734 -17.009 -18.449 1.00 43.09 142 LEU A CA 1
ATOM 1033 C C . LEU A 1 142 ? 28.170 -18.478 -18.464 1.00 43.09 142 LEU A C 1
ATOM 1035 O O . LEU A 1 142 ? 27.617 -19.298 -19.198 1.00 43.09 142 LEU A O 1
ATOM 1039 N N . ASP A 1 143 ? 29.216 -18.798 -17.700 1.00 39.34 143 ASP A N 1
ATOM 1040 C CA . ASP A 1 143 ? 29.564 -20.181 -17.379 1.00 39.34 143 ASP A CA 1
ATOM 1041 C C . ASP A 1 143 ? 28.557 -20.689 -16.339 1.00 39.34 143 ASP A C 1
ATOM 1043 O O . ASP A 1 143 ? 28.660 -20.417 -15.142 1.00 39.34 143 ASP A O 1
ATOM 1047 N N . VAL A 1 144 ? 27.500 -21.339 -16.828 1.00 44.47 144 VAL A N 1
ATOM 1048 C CA . VAL A 1 144 ? 26.356 -21.804 -16.035 1.00 44.47 144 VAL A CA 1
ATOM 1049 C C . VAL A 1 144 ? 26.737 -23.085 -15.280 1.00 44.47 144 VAL A C 1
ATOM 1051 O O . VAL A 1 144 ? 26.228 -24.172 -15.548 1.00 44.47 144 VAL A O 1
ATOM 1054 N N . SER A 1 145 ? 27.649 -22.971 -14.312 1.00 42.50 145 SER A N 1
ATOM 1055 C CA . SER A 1 145 ? 27.677 -23.883 -13.168 1.00 42.50 145 SER A CA 1
ATOM 1056 C C . SER A 1 145 ? 26.706 -23.338 -12.116 1.00 42.50 145 SER A C 1
ATOM 1058 O O . SER A 1 145 ? 27.006 -22.376 -11.409 1.00 42.50 145 SER A O 1
ATOM 1060 N N . VAL A 1 146 ? 25.524 -23.950 -12.065 1.00 46.94 146 VAL A N 1
ATOM 1061 C CA . VAL A 1 146 ? 24.258 -23.543 -11.412 1.00 46.94 146 VAL A CA 1
ATOM 1062 C C . VAL A 1 146 ? 24.325 -23.387 -9.872 1.00 46.94 146 VAL A C 1
ATOM 1064 O O . VAL A 1 146 ? 23.302 -23.363 -9.211 1.00 46.94 146 VAL A O 1
ATOM 1067 N N . SER A 1 147 ? 25.500 -23.276 -9.240 1.00 43.97 147 SER A N 1
ATOM 1068 C CA . SER A 1 147 ? 25.598 -23.176 -7.769 1.00 43.97 147 SER A CA 1
ATOM 1069 C C . SER A 1 147 ? 26.301 -21.925 -7.227 1.00 43.97 147 SER A C 1
ATOM 1071 O O . SER A 1 147 ? 26.501 -21.835 -6.021 1.00 43.97 147 SER A O 1
ATOM 1073 N N . ILE A 1 148 ? 26.713 -20.977 -8.079 1.00 43.44 148 ILE A N 1
ATOM 1074 C CA . ILE A 1 148 ? 27.375 -19.713 -7.667 1.00 43.44 148 ILE A CA 1
ATOM 1075 C C . ILE A 1 148 ? 26.655 -18.473 -8.259 1.00 43.44 148 ILE A C 1
ATOM 1077 O O . ILE A 1 148 ? 27.015 -17.337 -7.967 1.00 43.44 148 ILE A O 1
ATOM 1081 N N . ALA A 1 149 ? 25.593 -18.662 -9.051 1.00 51.66 149 ALA A N 1
ATOM 1082 C CA . ALA A 1 149 ? 25.013 -17.630 -9.917 1.00 51.66 149 ALA A CA 1
ATOM 1083 C C . ALA A 1 149 ? 23.576 -17.202 -9.562 1.00 51.66 149 ALA A C 1
ATOM 1085 O O . ALA A 1 149 ? 22.821 -16.877 -10.467 1.00 51.66 149 ALA A O 1
ATOM 1086 N N . ASP A 1 150 ? 23.214 -17.146 -8.280 1.00 73.69 150 ASP A N 1
ATOM 1087 C CA . ASP A 1 150 ? 21.909 -16.603 -7.880 1.00 73.69 150 ASP A CA 1
ATOM 1088 C C . ASP A 1 150 ? 22.031 -15.080 -7.683 1.00 73.69 150 ASP A C 1
ATOM 1090 O O . ASP A 1 150 ? 21.886 -14.316 -8.631 1.00 73.69 150 ASP A O 1
ATOM 1094 N N . SER A 1 151 ? 22.441 -14.583 -6.514 1.00 75.62 151 SER A N 1
ATOM 1095 C CA . SER A 1 151 ? 22.484 -13.126 -6.282 1.00 75.62 151 SER A CA 1
ATOM 1096 C C . SER A 1 151 ? 23.541 -12.373 -7.103 1.00 75.62 151 SER A C 1
ATOM 1098 O O . SER A 1 151 ? 23.348 -11.216 -7.457 1.00 75.62 151 SER A O 1
ATOM 1100 N N . ALA A 1 152 ? 24.678 -12.995 -7.433 1.00 76.38 152 ALA A N 1
ATOM 1101 C CA . ALA A 1 152 ? 25.747 -12.317 -8.177 1.00 76.38 152 ALA A CA 1
ATOM 1102 C C . ALA A 1 152 ? 25.361 -12.025 -9.638 1.00 76.38 152 ALA A C 1
ATOM 1104 O O . ALA A 1 152 ? 25.682 -10.956 -10.158 1.00 76.38 152 ALA A O 1
ATOM 1105 N N . ALA A 1 153 ? 24.662 -12.959 -10.292 1.00 77.12 153 ALA A N 1
ATOM 1106 C CA . ALA A 1 153 ? 24.178 -12.777 -11.658 1.00 77.12 153 ALA A CA 1
ATOM 1107 C C . ALA A 1 153 ? 23.049 -11.740 -11.702 1.00 77.12 153 ALA A C 1
ATOM 1109 O O . ALA A 1 153 ? 23.082 -10.842 -12.542 1.00 77.12 153 ALA A O 1
ATOM 1110 N N . TRP A 1 154 ? 22.119 -11.810 -10.744 1.00 83.12 154 TRP A N 1
ATOM 1111 C CA . TRP A 1 154 ? 21.058 -10.819 -10.582 1.00 83.12 154 TRP A CA 1
ATOM 1112 C C . TRP A 1 154 ? 21.597 -9.420 -10.297 1.00 83.12 154 TRP A C 1
ATOM 1114 O O . TRP A 1 154 ? 21.195 -8.481 -10.972 1.00 83.12 154 TRP A O 1
ATOM 1124 N N . ASN A 1 155 ? 22.571 -9.271 -9.395 1.00 83.00 155 ASN A N 1
ATOM 1125 C CA . ASN A 1 155 ? 23.214 -7.980 -9.139 1.00 83.00 155 ASN A CA 1
ATOM 1126 C C . ASN A 1 155 ? 23.943 -7.435 -10.371 1.00 83.00 155 ASN A C 1
ATOM 1128 O O . ASN A 1 155 ? 23.876 -6.243 -10.648 1.00 83.00 155 ASN A O 1
ATOM 1132 N N . MET A 1 156 ? 24.611 -8.288 -11.150 1.00 81.25 156 MET A N 1
ATOM 1133 C CA . MET A 1 156 ? 25.249 -7.849 -12.393 1.00 81.25 156 MET A CA 1
ATOM 1134 C C . MET A 1 156 ? 24.217 -7.381 -13.429 1.00 81.25 156 MET A C 1
ATOM 1136 O O . MET A 1 156 ? 24.414 -6.344 -14.059 1.00 81.25 156 MET A O 1
ATOM 1140 N N . ALA A 1 157 ? 23.122 -8.124 -13.599 1.00 82.00 157 ALA A N 1
ATOM 1141 C CA . ALA A 1 157 ? 22.048 -7.763 -14.521 1.00 82.00 157 ALA A CA 1
ATOM 1142 C C . ALA A 1 157 ? 21.323 -6.478 -14.079 1.00 82.00 157 ALA A C 1
ATOM 1144 O O . ALA A 1 157 ? 21.080 -5.592 -14.896 1.00 82.00 157 ALA A O 1
ATOM 1145 N N . ALA A 1 158 ? 21.056 -6.346 -12.779 1.00 84.44 158 ALA A N 1
ATOM 1146 C CA . ALA A 1 158 ? 20.484 -5.157 -12.162 1.00 84.44 158 ALA A CA 1
ATOM 1147 C C . ALA A 1 158 ? 21.395 -3.930 -12.327 1.00 84.44 158 ALA A C 1
ATOM 1149 O O . ALA A 1 158 ? 20.916 -2.867 -12.704 1.00 84.44 158 ALA A O 1
ATOM 1150 N N . GLN A 1 159 ? 22.712 -4.079 -12.152 1.00 87.62 159 GLN A N 1
ATOM 1151 C CA . GLN A 1 159 ? 23.682 -3.001 -12.371 1.00 87.62 159 GLN A CA 1
ATOM 1152 C C . GLN A 1 159 ? 23.703 -2.541 -13.837 1.00 87.62 159 GLN A C 1
ATOM 1154 O O . GLN A 1 159 ? 23.719 -1.344 -14.108 1.00 87.62 159 GLN A O 1
ATOM 1159 N N . GLN A 1 160 ? 23.646 -3.470 -14.795 1.00 84.19 160 GLN A N 1
ATOM 1160 C CA . GLN A 1 160 ? 23.569 -3.126 -16.223 1.00 84.19 160 GLN A CA 1
ATOM 1161 C C . GLN A 1 160 ? 22.261 -2.412 -16.578 1.00 84.19 160 GLN A C 1
ATOM 1163 O O . GLN A 1 160 ? 22.258 -1.469 -17.378 1.00 84.19 160 GLN A O 1
ATOM 1168 N N . LEU A 1 161 ? 21.144 -2.850 -15.988 1.00 83.62 161 LEU A N 1
ATOM 1169 C CA . LEU A 1 161 ? 19.865 -2.167 -16.137 1.00 83.62 161 LEU A CA 1
ATOM 1170 C C . LEU A 1 161 ? 19.935 -0.755 -15.547 1.00 83.62 161 LEU A C 1
ATOM 1172 O O . LEU A 1 161 ? 19.506 0.183 -16.214 1.00 83.62 161 LEU A O 1
ATOM 1176 N N . LEU A 1 162 ? 20.539 -0.594 -14.367 1.00 88.25 162 LEU A N 1
ATOM 1177 C CA . LEU A 1 162 ? 20.709 0.699 -13.710 1.00 88.25 162 LEU A CA 1
ATOM 1178 C C . LEU A 1 162 ? 21.500 1.668 -14.590 1.00 88.25 162 LEU A C 1
ATOM 1180 O O . LEU A 1 162 ? 21.026 2.763 -14.870 1.00 88.25 162 LEU A O 1
ATOM 1184 N N . GLU A 1 163 ? 22.656 1.244 -15.100 1.00 86.50 163 GLU A N 1
ATOM 1185 C CA . GLU A 1 163 ? 23.473 2.051 -16.016 1.00 86.50 163 GLU A CA 1
ATOM 1186 C C . GLU A 1 163 ? 22.702 2.430 -17.290 1.00 86.50 163 GLU A C 1
ATOM 1188 O O . GLU A 1 163 ? 22.823 3.548 -17.795 1.00 86.50 163 GLU A O 1
ATOM 1193 N N . SER A 1 164 ? 21.871 1.513 -17.800 1.00 82.31 164 SER A N 1
ATOM 1194 C CA . SER A 1 164 ? 21.024 1.767 -18.970 1.00 82.31 164 SER A CA 1
ATOM 1195 C C . SER A 1 164 ? 19.933 2.801 -18.676 1.00 82.31 164 SER A C 1
ATOM 1197 O O . SER A 1 164 ? 19.686 3.671 -19.509 1.00 82.31 164 SER A O 1
ATOM 1199 N N . LEU A 1 165 ? 19.290 2.727 -17.507 1.00 82.94 165 LEU A N 1
ATOM 1200 C CA . LEU A 1 165 ? 18.257 3.672 -17.077 1.00 82.94 165 LEU A CA 1
ATOM 1201 C C . LEU A 1 165 ? 18.845 5.056 -16.783 1.00 82.94 165 LEU A C 1
ATOM 1203 O O . LEU A 1 165 ? 18.324 6.045 -17.291 1.00 82.94 165 LEU A O 1
ATOM 1207 N N . GLN A 1 166 ? 19.981 5.122 -16.086 1.00 87.25 166 GLN A N 1
ATOM 1208 C CA . GLN A 1 166 ? 20.720 6.366 -15.841 1.00 87.25 166 GLN A CA 1
ATOM 1209 C C . GLN A 1 166 ? 21.088 7.065 -17.147 1.00 87.25 166 GLN A C 1
ATOM 1211 O O . GLN A 1 166 ? 20.901 8.273 -17.300 1.00 87.25 166 GLN A O 1
ATOM 1216 N N . PHE A 1 167 ? 21.582 6.301 -18.124 1.00 82.75 167 PHE A N 1
ATOM 1217 C CA . PHE A 1 167 ? 21.885 6.837 -19.443 1.00 82.75 167 PHE A CA 1
ATOM 1218 C C . PHE A 1 167 ? 20.630 7.375 -20.150 1.00 82.75 167 PHE A C 1
ATOM 1220 O O . PHE A 1 167 ? 20.690 8.440 -20.770 1.00 82.75 167 PHE A O 1
ATOM 1227 N N . LEU A 1 168 ? 19.493 6.680 -20.047 1.00 78.69 168 LEU A N 1
ATOM 1228 C CA . LEU A 1 168 ? 18.223 7.135 -20.622 1.00 78.69 168 LEU A CA 1
ATOM 1229 C C . LEU A 1 168 ? 17.707 8.412 -19.952 1.00 78.69 168 LEU A C 1
ATOM 1231 O O . LEU A 1 168 ? 17.357 9.355 -20.663 1.00 78.69 168 LEU A O 1
ATOM 1235 N N . ASN A 1 169 ? 17.717 8.478 -18.620 1.00 81.44 169 ASN A N 1
ATOM 1236 C CA . ASN A 1 169 ? 17.305 9.662 -17.865 1.00 81.44 169 ASN A CA 1
ATOM 1237 C C . ASN A 1 169 ? 18.204 10.870 -18.167 1.00 81.44 169 ASN A C 1
ATOM 1239 O O . ASN A 1 169 ? 17.697 11.954 -18.470 1.00 81.44 169 ASN A O 1
ATOM 1243 N N . ALA A 1 170 ? 19.527 10.676 -18.208 1.00 82.38 170 ALA A N 1
ATOM 1244 C CA . ALA A 1 170 ? 20.476 11.723 -18.592 1.00 82.38 170 ALA A CA 1
ATOM 1245 C C . ALA A 1 170 ? 20.277 12.187 -20.047 1.00 82.38 170 ALA A C 1
ATOM 1247 O O . ALA A 1 170 ? 20.341 13.380 -20.346 1.00 82.38 170 ALA A O 1
ATOM 1248 N N . SER A 1 171 ? 19.995 11.257 -20.963 1.00 73.94 171 SER A N 1
ATOM 1249 C CA . SER A 1 171 ? 19.728 11.588 -22.368 1.00 73.94 171 SER A CA 1
ATOM 1250 C C . SER A 1 171 ? 18.441 12.398 -22.526 1.00 73.94 171 SER A C 1
ATOM 1252 O O . SER A 1 171 ? 18.424 13.367 -23.289 1.00 73.94 171 SER A O 1
ATOM 1254 N N . ALA A 1 172 ? 17.390 12.047 -21.776 1.00 69.94 172 ALA A N 1
ATOM 1255 C CA . ALA A 1 172 ? 16.139 12.798 -21.748 1.00 69.94 172 ALA A CA 1
ATOM 1256 C C . ALA A 1 172 ? 16.352 14.240 -21.247 1.00 69.94 172 ALA A C 1
ATOM 1258 O O . ALA A 1 172 ? 15.787 15.175 -21.817 1.00 69.94 172 ALA A O 1
ATOM 1259 N N . GLU A 1 173 ? 17.224 14.435 -20.249 1.00 73.00 173 GLU A N 1
ATOM 1260 C CA . GLU A 1 173 ? 17.592 15.767 -19.740 1.00 73.00 173 GLU A CA 1
ATOM 1261 C C . GLU A 1 173 ? 18.214 16.653 -20.822 1.00 73.00 173 GLU A C 1
ATOM 1263 O O . GLU A 1 173 ? 17.812 17.800 -21.018 1.00 73.00 173 GLU A O 1
ATOM 1268 N N . ILE A 1 174 ? 19.175 16.100 -21.565 1.00 70.81 174 ILE A N 1
ATOM 1269 C CA . ILE A 1 174 ? 19.925 16.831 -22.591 1.00 70.81 174 ILE A CA 1
ATOM 1270 C C . ILE A 1 174 ? 19.022 17.215 -23.771 1.00 70.81 174 ILE A C 1
ATOM 1272 O O . ILE A 1 174 ? 19.207 18.279 -24.367 1.00 70.81 174 ILE A O 1
ATOM 1276 N N . SER A 1 175 ? 18.047 16.372 -24.127 1.00 61.97 175 SER A N 1
ATOM 1277 C CA . SER A 1 175 ? 17.134 16.652 -25.242 1.00 61.97 175 SER A CA 1
ATOM 1278 C C . SER A 1 175 ? 16.101 17.750 -24.956 1.00 61.97 175 SER A C 1
ATOM 1280 O O . SER A 1 175 ? 15.525 18.287 -25.906 1.00 61.97 175 SER A O 1
ATOM 1282 N N . GLY A 1 176 ? 15.893 18.110 -23.683 1.00 58.66 176 GLY A N 1
ATOM 1283 C CA . GLY A 1 176 ? 14.791 18.963 -23.229 1.00 58.66 176 GLY A CA 1
ATOM 1284 C C . GLY A 1 176 ? 13.417 18.287 -23.380 1.00 58.66 176 GLY A C 1
ATOM 1285 O O . GLY A 1 176 ? 13.247 17.416 -24.230 1.00 58.66 176 GLY A O 1
ATOM 1286 N N . ASN A 1 177 ? 12.418 18.723 -22.596 1.00 55.62 177 ASN A N 1
ATOM 1287 C CA . ASN A 1 177 ? 11.020 18.214 -22.546 1.00 55.62 177 ASN A CA 1
ATOM 1288 C C . ASN A 1 177 ? 10.217 18.344 -23.865 1.00 55.62 177 ASN A C 1
ATOM 1290 O O . ASN A 1 177 ? 8.985 18.397 -23.899 1.00 55.62 177 ASN A O 1
ATOM 1294 N N . HIS A 1 178 ? 10.889 18.502 -25.000 1.00 47.91 178 HIS A N 1
ATOM 1295 C CA . HIS A 1 178 ? 10.267 18.648 -26.299 1.00 47.91 178 HIS A CA 1
ATOM 1296 C C . HIS A 1 178 ? 10.712 17.497 -27.183 1.00 47.91 178 HIS A C 1
ATOM 1298 O O . HIS A 1 178 ? 11.607 17.623 -28.013 1.00 47.91 178 HIS A O 1
ATOM 1304 N N . THR A 1 179 ? 9.965 16.404 -27.023 1.00 52.12 179 THR A N 1
ATOM 1305 C CA . THR A 1 179 ? 9.882 15.186 -27.837 1.00 52.12 179 THR A CA 1
ATOM 1306 C C . THR A 1 179 ? 10.746 14.006 -27.388 1.00 52.12 179 THR A C 1
ATOM 1308 O O . THR A 1 179 ? 11.749 13.673 -28.016 1.00 52.12 179 THR A O 1
ATOM 1311 N N . TRP A 1 180 ? 10.189 13.197 -26.477 1.00 53.06 180 TRP A N 1
ATOM 1312 C CA . TRP A 1 180 ? 10.418 11.739 -26.413 1.00 53.06 180 TRP A CA 1
ATOM 1313 C C . TRP A 1 180 ? 10.507 11.070 -27.799 1.00 53.06 180 TRP A C 1
ATOM 1315 O O . TRP A 1 180 ? 11.264 10.126 -28.002 1.00 53.06 180 TRP A O 1
ATOM 1325 N N . GLY A 1 181 ? 9.784 11.591 -28.800 1.00 50.97 181 GLY A N 1
ATOM 1326 C CA . GLY A 1 181 ? 9.868 11.148 -30.195 1.00 50.97 181 GLY A CA 1
ATOM 1327 C C . GLY A 1 181 ? 11.239 11.326 -30.870 1.00 50.97 181 GLY A C 1
ATOM 1328 O O . GLY A 1 181 ? 11.504 10.634 -31.852 1.00 50.97 181 GLY A O 1
ATOM 1329 N N . VAL A 1 182 ? 12.117 12.201 -30.368 1.00 48.25 182 VAL A N 1
ATOM 1330 C CA . VAL A 1 182 ? 13.510 12.366 -30.829 1.00 48.25 182 VAL A CA 1
ATOM 1331 C C . VAL A 1 182 ? 14.455 11.427 -30.078 1.00 48.25 182 VAL A C 1
ATOM 1333 O O . VAL A 1 182 ? 15.312 10.830 -30.724 1.00 48.25 182 VAL A O 1
ATOM 1336 N N . VAL A 1 183 ? 14.239 11.191 -28.779 1.00 49.53 183 VAL A N 1
ATOM 1337 C CA . VAL A 1 183 ? 14.977 10.178 -27.994 1.00 49.53 183 VAL A CA 1
ATOM 1338 C C . VAL A 1 183 ? 14.699 8.769 -28.536 1.00 49.53 183 VAL A C 1
ATOM 1340 O O . VAL A 1 183 ? 15.621 8.025 -28.857 1.00 49.53 183 VAL A O 1
ATOM 1343 N N . VAL A 1 184 ? 13.428 8.435 -28.781 1.00 49.44 184 VAL A N 1
ATOM 1344 C CA . VAL A 1 184 ? 13.032 7.174 -29.435 1.00 49.44 184 VAL A CA 1
ATOM 1345 C C . VAL A 1 184 ? 13.360 7.195 -30.933 1.00 49.44 184 VAL A C 1
ATOM 1347 O O . VAL A 1 184 ? 13.591 6.147 -31.523 1.00 49.44 184 VAL A O 1
ATOM 1350 N N . GLY A 1 185 ? 13.414 8.370 -31.570 1.00 45.50 185 GLY A N 1
ATOM 1351 C CA . GLY A 1 185 ? 13.840 8.540 -32.966 1.00 45.50 185 GLY A CA 1
ATOM 1352 C C . GLY A 1 185 ? 15.338 8.285 -33.184 1.00 45.50 185 GLY A C 1
ATOM 1353 O O . GLY A 1 185 ? 15.734 7.833 -34.262 1.00 45.50 185 GLY A O 1
ATOM 1354 N N . GLY A 1 186 ? 16.158 8.488 -32.150 1.00 46.78 186 GLY A N 1
ATOM 1355 C CA . GLY A 1 186 ? 17.552 8.059 -32.042 1.00 46.78 186 GLY A CA 1
ATOM 1356 C C . GLY A 1 186 ? 17.678 6.578 -31.666 1.00 46.78 186 GLY A C 1
ATOM 1357 O O . GLY A 1 186 ? 18.330 6.232 -30.691 1.00 46.78 186 GLY A O 1
ATOM 1358 N N . LEU A 1 187 ? 17.073 5.675 -32.447 1.00 48.44 187 LEU A N 1
ATOM 1359 C CA . LEU A 1 187 ? 16.984 4.216 -32.200 1.00 48.44 187 LEU A CA 1
ATOM 1360 C C . LEU A 1 187 ? 18.326 3.463 -32.010 1.00 48.44 187 LEU A C 1
ATOM 1362 O O . LEU A 1 187 ? 18.331 2.239 -31.860 1.00 48.44 187 LEU A O 1
ATOM 1366 N N . GLN A 1 188 ? 19.473 4.140 -32.053 1.00 50.22 188 GLN A N 1
ATOM 1367 C CA . GLN A 1 188 ? 20.774 3.532 -31.765 1.00 5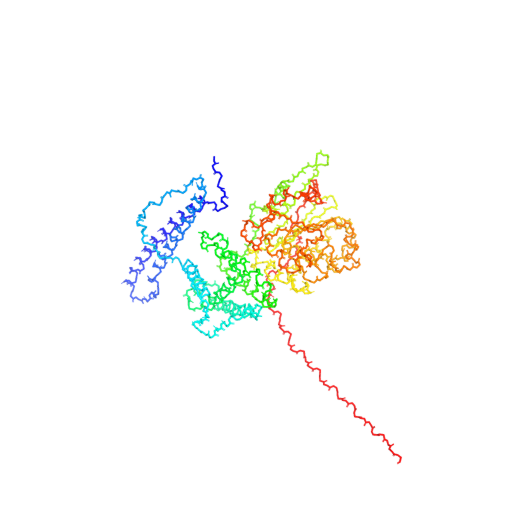0.22 188 GLN A CA 1
ATOM 1368 C C . GLN A 1 188 ? 21.081 3.476 -30.258 1.00 50.22 188 GLN A C 1
ATOM 1370 O O . GLN A 1 188 ? 21.809 2.569 -29.851 1.00 50.22 188 GLN A O 1
ATOM 1375 N N . ASP A 1 189 ? 20.449 4.330 -29.447 1.00 55.28 189 ASP A N 1
ATOM 1376 C CA . ASP A 1 189 ? 20.812 4.555 -28.039 1.00 55.28 189 ASP A CA 1
ATOM 1377 C C . ASP A 1 189 ? 19.988 3.743 -27.015 1.00 55.28 189 ASP A C 1
ATOM 1379 O O . ASP A 1 189 ? 20.352 3.676 -25.847 1.00 55.28 189 ASP A O 1
ATOM 1383 N N . ILE A 1 190 ? 18.941 3.021 -27.442 1.00 60.75 190 ILE A N 1
ATOM 1384 C CA . ILE A 1 190 ? 18.158 2.099 -26.579 1.00 60.75 190 ILE A CA 1
ATOM 1385 C C . ILE A 1 190 ? 18.692 0.655 -26.559 1.00 60.75 190 ILE A C 1
ATOM 1387 O O . ILE A 1 190 ? 18.159 -0.208 -25.862 1.00 60.75 190 ILE A O 1
ATOM 1391 N N . ARG A 1 191 ? 19.738 0.355 -27.341 1.00 64.69 191 ARG A N 1
ATOM 1392 C CA . ARG A 1 191 ? 20.341 -0.990 -27.400 1.00 64.69 191 ARG A CA 1
ATOM 1393 C C . ARG A 1 191 ? 20.850 -1.497 -26.043 1.00 64.69 191 ARG A C 1
ATOM 1395 O O . ARG A 1 191 ? 20.645 -2.684 -25.792 1.00 64.69 191 ARG A O 1
ATOM 1402 N N . PRO A 1 192 ? 21.474 -0.663 -25.184 1.00 67.00 192 PRO A N 1
ATOM 1403 C CA . PRO A 1 192 ? 21.886 -1.093 -23.850 1.00 67.00 192 PRO A CA 1
ATOM 1404 C C . PRO A 1 192 ? 20.694 -1.563 -23.013 1.00 67.00 192 PRO A C 1
ATOM 1406 O O . PRO A 1 192 ? 20.728 -2.681 -22.509 1.00 67.00 192 PRO A O 1
ATOM 1409 N N . LEU A 1 193 ? 19.591 -0.800 -22.996 1.00 68.38 193 LEU A N 1
ATOM 1410 C CA . LEU A 1 193 ? 18.362 -1.193 -22.298 1.00 68.38 193 LEU A CA 1
ATOM 1411 C C . LEU A 1 193 ? 17.817 -2.524 -22.830 1.00 68.38 193 LEU A C 1
ATOM 1413 O O . LEU A 1 193 ? 17.527 -3.425 -22.050 1.00 68.38 193 LEU A O 1
ATOM 1417 N N . GLY A 1 194 ? 17.728 -2.677 -24.155 1.00 66.62 194 GLY A N 1
ATOM 1418 C CA . GLY A 1 194 ? 17.267 -3.925 -24.768 1.00 66.62 194 GLY A CA 1
ATOM 1419 C C . GLY A 1 194 ? 18.132 -5.130 -24.384 1.00 66.62 194 GLY A C 1
ATOM 1420 O O . GLY A 1 194 ? 17.599 -6.200 -24.106 1.00 66.62 194 GLY A O 1
ATOM 1421 N N . SER A 1 195 ? 19.456 -4.962 -24.316 1.00 68.06 195 SER A N 1
ATOM 1422 C CA . SER A 1 195 ? 20.365 -6.019 -23.857 1.00 68.06 195 SER A CA 1
ATOM 1423 C C . SER A 1 195 ? 20.157 -6.354 -22.379 1.00 68.06 195 SER A C 1
ATOM 1425 O O . SER A 1 195 ? 20.108 -7.532 -22.035 1.00 68.06 195 SER A O 1
ATOM 1427 N N . SER A 1 196 ? 20.012 -5.346 -21.517 1.00 70.69 196 SER A N 1
ATOM 1428 C CA . SER A 1 196 ? 19.789 -5.532 -20.078 1.00 70.69 196 SER A CA 1
ATOM 1429 C C . SER A 1 196 ? 18.469 -6.258 -19.802 1.00 70.69 196 SER A C 1
ATOM 1431 O O . SER A 1 196 ? 18.448 -7.232 -19.051 1.00 70.69 196 SER A O 1
ATOM 1433 N N . LEU A 1 197 ? 17.387 -5.864 -20.486 1.00 72.31 197 LEU A N 1
ATOM 1434 C CA . LEU A 1 197 ? 16.082 -6.528 -20.390 1.00 72.31 197 LEU A CA 1
ATOM 1435 C C . LEU A 1 197 ? 16.133 -7.983 -20.880 1.00 72.31 197 LEU A C 1
ATOM 1437 O O . LEU A 1 197 ? 15.523 -8.853 -20.266 1.00 72.31 197 LEU A O 1
ATOM 1441 N N . LEU A 1 198 ? 16.888 -8.276 -21.946 1.00 69.19 198 LEU A N 1
ATOM 1442 C CA . LEU A 1 198 ? 17.083 -9.651 -22.421 1.00 69.19 198 LEU A CA 1
ATOM 1443 C C . LEU A 1 198 ? 17.868 -10.509 -21.423 1.00 69.19 198 LEU A C 1
ATOM 1445 O O . LEU A 1 198 ? 17.521 -11.673 -21.226 1.00 69.19 198 LEU A O 1
ATOM 1449 N N . THR A 1 199 ? 18.907 -9.954 -20.791 1.00 70.62 199 THR A N 1
ATOM 1450 C CA . THR A 1 199 ? 19.666 -10.654 -19.744 1.00 70.62 199 THR A CA 1
ATOM 1451 C C . THR A 1 199 ? 18.759 -11.000 -18.564 1.00 70.62 199 THR A C 1
ATOM 1453 O O . THR A 1 199 ? 18.729 -12.155 -18.144 1.00 70.62 199 THR A O 1
ATOM 1456 N N . ILE A 1 200 ? 17.979 -10.031 -18.075 1.00 72.44 200 ILE A N 1
ATOM 1457 C CA . ILE A 1 200 ? 17.029 -10.227 -16.970 1.00 72.44 200 ILE A CA 1
ATOM 1458 C C . ILE A 1 200 ? 15.948 -11.242 -17.353 1.00 72.44 200 ILE A C 1
ATOM 1460 O O . ILE A 1 200 ? 15.709 -12.188 -16.607 1.00 72.44 200 ILE A O 1
ATOM 1464 N N . GLY A 1 201 ? 15.353 -11.116 -18.543 1.00 72.50 201 GLY A N 1
ATOM 1465 C CA . GLY A 1 201 ? 14.365 -12.075 -19.037 1.00 72.50 201 GLY A CA 1
ATOM 1466 C C . GLY A 1 201 ? 14.920 -13.498 -19.134 1.00 72.50 201 GLY A C 1
ATOM 1467 O O . GLY A 1 201 ? 14.254 -14.451 -18.737 1.00 72.50 201 GLY A O 1
ATOM 1468 N N . GLY A 1 202 ? 16.170 -13.655 -19.581 1.00 68.81 202 GLY A N 1
ATOM 1469 C CA . GLY A 1 202 ? 16.855 -14.948 -19.590 1.00 68.81 202 GLY A CA 1
ATOM 1470 C C . GLY A 1 202 ? 17.029 -15.545 -18.189 1.00 68.81 202 GLY A C 1
ATOM 1471 O O . GLY A 1 202 ? 16.767 -16.733 -18.007 1.00 68.81 202 GLY A O 1
ATOM 1472 N N . LEU A 1 203 ? 17.420 -14.738 -17.196 1.00 74.19 203 LEU A N 1
ATOM 1473 C CA . LEU A 1 203 ? 17.528 -15.182 -15.797 1.00 74.19 203 LEU A CA 1
ATOM 1474 C C . LEU A 1 203 ? 16.171 -15.630 -15.241 1.00 74.19 203 LEU A C 1
ATOM 1476 O O . LEU A 1 203 ? 16.073 -16.721 -14.680 1.00 74.19 203 LEU A O 1
ATOM 1480 N N . ILE A 1 204 ? 15.117 -14.846 -15.481 1.00 74.62 204 ILE A N 1
ATOM 1481 C CA . ILE A 1 204 ? 13.744 -15.177 -15.076 1.00 74.62 204 ILE A CA 1
ATOM 1482 C C . ILE A 1 204 ? 13.310 -16.526 -15.650 1.00 74.62 204 ILE A C 1
ATOM 1484 O O . ILE A 1 204 ? 12.786 -17.372 -14.929 1.00 74.62 204 ILE A O 1
ATOM 1488 N N . ILE A 1 205 ? 13.542 -16.767 -16.942 1.00 71.81 205 ILE A N 1
ATOM 1489 C CA . ILE A 1 205 ? 13.113 -18.021 -17.572 1.00 71.81 205 ILE A CA 1
ATOM 1490 C C . ILE A 1 205 ? 13.929 -19.216 -17.057 1.00 71.81 205 ILE A C 1
ATOM 1492 O O . ILE A 1 205 ? 13.368 -20.304 -16.920 1.00 71.81 205 ILE A O 1
ATOM 1496 N N . LEU A 1 206 ? 15.225 -19.049 -16.747 1.00 71.81 206 LEU A N 1
ATOM 1497 C CA . LEU A 1 206 ? 16.019 -20.122 -16.123 1.00 71.81 206 LEU A CA 1
ATOM 1498 C C . LEU A 1 206 ? 15.444 -20.526 -14.772 1.00 71.81 206 LEU A C 1
ATOM 1500 O O . LEU A 1 206 ? 15.282 -21.720 -14.514 1.00 71.81 206 LEU A O 1
ATOM 1504 N N . GLU A 1 207 ? 15.174 -19.541 -13.921 1.00 73.81 207 GLU A N 1
ATOM 1505 C CA . GLU A 1 207 ? 14.798 -19.780 -12.528 1.00 73.81 207 GLU A CA 1
ATOM 1506 C C . GLU A 1 207 ? 13.334 -20.196 -12.385 1.00 73.81 207 GLU A C 1
ATOM 1508 O O . GLU A 1 207 ? 13.015 -21.078 -11.588 1.00 73.81 207 GLU A O 1
ATOM 1513 N N . SER A 1 208 ? 12.447 -19.650 -13.215 1.00 71.12 208 SER A N 1
ATOM 1514 C CA . SER A 1 208 ? 11.013 -19.955 -13.193 1.00 71.12 208 SER A CA 1
ATOM 1515 C C . SER A 1 208 ? 10.614 -21.059 -14.176 1.00 71.12 208 SER A C 1
ATOM 1517 O O . SER A 1 208 ? 9.429 -21.229 -14.463 1.00 71.12 208 SER A O 1
ATOM 1519 N N . ARG A 1 209 ? 11.573 -21.815 -14.730 1.00 68.69 209 ARG A N 1
ATOM 1520 C CA . ARG A 1 209 ? 11.335 -22.784 -15.815 1.00 68.69 209 ARG A CA 1
ATOM 1521 C C . ARG A 1 209 ? 10.120 -23.707 -15.601 1.00 68.69 209 ARG A C 1
ATOM 1523 O O . ARG A 1 209 ? 9.336 -23.826 -16.538 1.00 68.69 209 ARG A O 1
ATOM 1530 N N . PRO A 1 210 ? 9.907 -24.328 -14.423 1.00 66.19 210 PRO A N 1
ATOM 1531 C CA . PRO A 1 210 ? 8.749 -25.201 -14.220 1.00 66.19 210 PRO A CA 1
ATOM 1532 C C . PRO A 1 210 ? 7.406 -24.481 -14.384 1.00 66.19 210 PRO A C 1
ATOM 1534 O O . PRO A 1 210 ? 6.450 -25.089 -14.844 1.00 66.19 210 PRO A O 1
ATOM 1537 N N . GLN A 1 211 ? 7.343 -23.194 -14.029 1.00 65.50 211 GLN A N 1
ATOM 1538 C CA . GLN A 1 211 ? 6.140 -22.366 -14.148 1.00 65.50 211 GLN A CA 1
ATOM 1539 C C . GLN A 1 211 ? 5.934 -21.897 -15.591 1.00 65.50 211 GLN A C 1
ATOM 1541 O O . GLN A 1 211 ? 4.808 -21.882 -16.066 1.00 65.50 211 GLN A O 1
ATOM 1546 N N . TRP A 1 212 ? 7.012 -21.584 -16.319 1.00 66.12 212 TRP A N 1
ATOM 1547 C CA . TRP A 1 212 ? 6.950 -21.306 -17.761 1.00 66.12 212 TRP A CA 1
ATOM 1548 C C . TRP A 1 212 ? 6.458 -22.508 -18.573 1.00 66.12 212 TRP A C 1
ATOM 1550 O O . TRP A 1 212 ? 5.794 -22.335 -19.588 1.00 66.12 212 TRP A O 1
ATOM 1560 N N . GLU A 1 213 ? 6.797 -23.724 -18.142 1.00 67.25 213 GLU A N 1
ATOM 1561 C CA . GLU A 1 213 ? 6.363 -24.963 -18.796 1.00 67.25 213 GLU A CA 1
ATOM 1562 C C . GLU A 1 213 ? 4.902 -25.332 -18.470 1.00 67.25 213 GLU A C 1
ATOM 1564 O O . GLU A 1 213 ? 4.304 -26.109 -19.215 1.00 67.25 213 GLU A O 1
ATOM 1569 N N . SER A 1 214 ? 4.326 -24.797 -17.385 1.00 63.91 214 SER A N 1
ATOM 1570 C CA . SER A 1 214 ? 2.963 -25.115 -16.932 1.00 63.91 214 SER A CA 1
ATOM 1571 C C . SER A 1 214 ? 1.945 -23.982 -17.086 1.00 63.91 214 SER A C 1
ATOM 1573 O O . SER A 1 214 ? 0.748 -24.262 -17.039 1.00 63.91 214 SER A O 1
ATOM 1575 N N . ALA A 1 215 ? 2.383 -22.733 -17.260 1.00 61.94 215 ALA A N 1
ATOM 1576 C CA . ALA A 1 215 ? 1.492 -21.595 -17.451 1.00 61.94 215 ALA A CA 1
ATOM 1577 C C . ALA A 1 215 ? 0.784 -21.679 -18.818 1.00 61.94 215 ALA A C 1
ATOM 1579 O O . ALA A 1 215 ? 1.449 -21.929 -19.830 1.00 61.94 215 ALA A O 1
ATOM 1580 N N . PRO A 1 216 ? -0.543 -21.464 -18.886 1.00 61.03 216 PRO A N 1
ATOM 1581 C CA . PRO A 1 216 ? -1.218 -21.256 -20.158 1.00 61.03 216 PRO A CA 1
ATOM 1582 C C . PRO A 1 216 ? -0.707 -19.939 -20.754 1.00 61.03 216 PRO A C 1
ATOM 1584 O O . PRO A 1 216 ? -0.895 -18.874 -20.178 1.00 61.03 216 PRO A O 1
ATOM 1587 N N . ILE A 1 217 ? 0.023 -20.032 -21.865 1.00 64.38 217 ILE A N 1
ATOM 1588 C CA . ILE A 1 217 ? 0.491 -18.878 -22.635 1.00 64.38 217 ILE A CA 1
ATOM 1589 C C . ILE A 1 217 ? -0.315 -18.895 -23.926 1.00 64.38 217 ILE A C 1
ATOM 1591 O O . ILE A 1 217 ? 0.062 -19.572 -24.890 1.00 64.38 217 ILE A O 1
ATOM 1595 N N . ASP A 1 218 ? -1.445 -18.198 -23.909 1.00 66.00 218 ASP A N 1
ATOM 1596 C CA . ASP A 1 218 ? -2.377 -18.152 -25.031 1.00 66.00 218 ASP A CA 1
ATOM 1597 C C . ASP A 1 218 ? -2.053 -16.970 -25.961 1.00 66.00 218 ASP A C 1
ATOM 1599 O O . ASP A 1 218 ? -2.303 -17.051 -27.172 1.00 66.00 218 ASP A O 1
ATOM 1603 N N . ASP A 1 219 ? -1.396 -15.919 -25.446 1.00 59.28 219 ASP A N 1
ATOM 1604 C CA . ASP A 1 219 ? -0.898 -14.800 -26.249 1.00 59.28 219 ASP A CA 1
ATOM 1605 C C . ASP A 1 219 ? 0.444 -14.181 -25.757 1.00 59.28 219 ASP A C 1
ATOM 1607 O O . ASP A 1 219 ? 0.960 -14.511 -24.687 1.00 59.28 219 ASP A O 1
ATOM 1611 N N . PRO A 1 220 ? 1.108 -13.319 -26.563 1.00 55.28 220 PRO A N 1
ATOM 1612 C CA . PRO A 1 220 ? 2.388 -12.702 -26.188 1.00 55.28 220 PRO A CA 1
ATOM 1613 C C . PRO A 1 220 ? 2.345 -11.791 -24.950 1.00 55.28 220 PRO A C 1
ATOM 1615 O O . PRO A 1 220 ? 3.390 -11.562 -24.342 1.00 55.28 220 PRO A O 1
ATOM 1618 N N . GLY A 1 221 ? 1.181 -11.245 -24.598 1.00 58.97 221 GLY A N 1
ATOM 1619 C CA . GLY A 1 221 ? 0.951 -10.466 -23.384 1.00 58.97 221 GLY A CA 1
ATOM 1620 C C . GLY A 1 221 ? 1.096 -11.314 -22.124 1.00 58.97 221 GLY A C 1
ATOM 1621 O O . GLY A 1 221 ? 1.732 -10.858 -21.175 1.00 58.97 221 GLY A O 1
ATOM 1622 N N . ASP A 1 222 ? 0.661 -12.576 -22.156 1.00 60.91 222 ASP A N 1
ATOM 1623 C CA . ASP A 1 222 ? 0.853 -13.520 -21.043 1.00 60.91 222 ASP A CA 1
ATOM 1624 C C . ASP A 1 222 ? 2.341 -13.717 -20.717 1.00 60.91 222 ASP A C 1
ATOM 1626 O O . ASP A 1 222 ? 2.732 -13.787 -19.554 1.00 60.91 222 ASP A O 1
ATOM 1630 N N . GLN A 1 223 ? 3.204 -13.734 -21.743 1.00 62.66 223 GLN A N 1
ATOM 1631 C CA . GLN A 1 223 ? 4.659 -13.827 -21.556 1.00 62.66 223 GLN A CA 1
ATOM 1632 C C . GLN A 1 223 ? 5.228 -12.576 -20.880 1.00 62.66 223 GLN A C 1
ATOM 1634 O O . GLN A 1 223 ? 6.147 -12.680 -20.071 1.00 62.66 223 GLN A O 1
ATOM 1639 N N . ILE A 1 224 ? 4.715 -11.393 -21.222 1.00 63.66 224 ILE A N 1
ATOM 1640 C CA . ILE A 1 224 ? 5.166 -10.128 -20.629 1.00 63.66 224 ILE A CA 1
ATOM 1641 C C . ILE A 1 224 ? 4.715 -10.048 -19.173 1.00 63.66 224 ILE A C 1
ATOM 1643 O O . ILE A 1 224 ? 5.545 -9.768 -18.312 1.00 63.66 224 ILE A O 1
ATOM 1647 N N . ASN A 1 225 ? 3.453 -10.375 -18.897 1.00 62.59 225 ASN A N 1
ATOM 1648 C CA . ASN A 1 225 ? 2.910 -10.410 -17.542 1.00 62.59 225 ASN A CA 1
ATOM 1649 C C . ASN A 1 225 ? 3.698 -11.395 -16.671 1.00 62.59 225 ASN A C 1
ATOM 1651 O O . ASN A 1 225 ? 4.135 -11.042 -15.579 1.00 62.59 225 ASN A O 1
ATOM 1655 N N . LEU A 1 226 ? 3.978 -12.598 -17.185 1.00 66.94 226 LEU A N 1
ATOM 1656 C CA . LEU A 1 226 ? 4.766 -13.593 -16.460 1.00 66.94 226 LEU A CA 1
ATOM 1657 C C . LEU A 1 226 ? 6.215 -13.133 -16.223 1.00 66.94 226 LEU A C 1
ATOM 1659 O O . LEU A 1 226 ? 6.772 -13.391 -15.156 1.00 66.94 226 LEU A O 1
ATOM 1663 N N . LEU A 1 227 ? 6.837 -12.440 -17.186 1.00 68.62 227 LEU A N 1
ATOM 1664 C CA . LEU A 1 227 ? 8.159 -11.831 -16.993 1.00 68.62 227 LEU A CA 1
ATOM 1665 C C . LEU A 1 227 ? 8.132 -10.753 -15.910 1.00 68.62 227 LEU A C 1
ATOM 1667 O O . LEU A 1 227 ? 9.005 -10.754 -15.051 1.00 68.62 227 LEU A O 1
ATOM 1671 N N . GLU A 1 228 ? 7.158 -9.849 -15.939 1.00 68.38 228 GLU A N 1
ATOM 1672 C CA . GLU A 1 228 ? 7.039 -8.757 -14.972 1.00 68.38 228 GLU A CA 1
ATOM 1673 C C . GLU A 1 228 ? 6.801 -9.281 -13.551 1.00 68.38 228 GLU A C 1
ATOM 1675 O O . GLU A 1 228 ? 7.527 -8.923 -12.622 1.00 68.38 228 GLU A O 1
ATOM 1680 N N . GLN A 1 229 ? 5.844 -10.197 -13.396 1.00 66.81 229 GLN A N 1
ATOM 1681 C CA . GLN A 1 229 ? 5.527 -10.838 -12.119 1.00 66.81 229 GLN A CA 1
ATOM 1682 C C . GLN A 1 229 ? 6.765 -11.505 -11.511 1.00 66.81 229 GLN A C 1
ATOM 1684 O O . GLN A 1 229 ? 7.071 -11.337 -10.328 1.00 66.81 229 GLN A O 1
ATOM 1689 N N . ARG A 1 230 ? 7.525 -12.238 -12.333 1.00 74.69 230 ARG A N 1
ATOM 1690 C CA . ARG A 1 230 ? 8.740 -12.931 -11.885 1.00 74.69 230 ARG A CA 1
ATOM 1691 C C . ARG A 1 230 ? 9.934 -12.022 -11.702 1.00 74.69 230 ARG A C 1
ATOM 1693 O O . ARG A 1 230 ? 10.788 -12.336 -10.878 1.00 74.69 230 ARG A O 1
ATOM 1700 N N . PHE A 1 231 ? 10.008 -10.923 -12.442 1.00 77.19 231 PHE A N 1
ATOM 1701 C CA . PHE A 1 231 ? 11.054 -9.936 -12.245 1.00 77.19 231 PHE A CA 1
ATOM 1702 C C . PHE A 1 231 ? 11.023 -9.426 -10.811 1.00 77.19 231 PHE A C 1
ATOM 1704 O O . PHE A 1 231 ? 12.044 -9.513 -10.139 1.00 77.19 231 PHE A O 1
ATOM 1711 N N . TRP A 1 232 ? 9.867 -8.966 -10.328 1.00 71.94 232 TRP A N 1
ATOM 1712 C CA . TRP A 1 232 ? 9.759 -8.436 -8.970 1.00 71.94 232 TRP A CA 1
ATOM 1713 C C . TRP A 1 232 ? 10.018 -9.511 -7.917 1.00 71.94 232 TRP A C 1
ATOM 1715 O O . TRP A 1 232 ? 10.871 -9.312 -7.054 1.00 71.94 232 TRP A O 1
ATOM 1725 N N . ASP A 1 233 ? 9.372 -10.674 -8.043 1.00 71.12 233 ASP A N 1
ATOM 1726 C CA . ASP A 1 233 ? 9.577 -11.820 -7.147 1.00 71.12 233 ASP A CA 1
ATOM 1727 C C . ASP A 1 233 ? 11.070 -12.160 -7.001 1.00 71.12 233 ASP A C 1
ATOM 1729 O O . ASP A 1 233 ? 11.607 -12.198 -5.897 1.00 71.12 233 ASP A O 1
ATOM 1733 N N . LEU A 1 234 ? 11.792 -12.322 -8.111 1.00 76.88 234 LEU A N 1
ATOM 1734 C CA . LEU A 1 234 ? 13.207 -12.687 -8.072 1.00 76.88 234 LEU A CA 1
ATOM 1735 C C . LEU A 1 234 ? 14.109 -11.506 -7.690 1.00 76.88 234 LEU A C 1
ATOM 1737 O O . LEU A 1 234 ? 15.076 -11.700 -6.953 1.00 76.88 234 LEU A O 1
ATOM 1741 N N . ALA A 1 235 ? 13.797 -10.283 -8.120 1.00 77.62 235 ALA A N 1
ATOM 1742 C CA . ALA A 1 235 ? 14.601 -9.105 -7.810 1.00 77.62 235 ALA A CA 1
ATOM 1743 C C . ALA A 1 235 ? 14.649 -8.830 -6.302 1.00 77.62 235 ALA A C 1
ATOM 1745 O O . ALA A 1 235 ? 15.743 -8.648 -5.770 1.00 77.62 235 ALA A O 1
ATOM 1746 N N . PHE A 1 236 ? 13.513 -8.897 -5.597 1.00 74.56 236 PHE A N 1
ATOM 1747 C CA . PHE A 1 236 ? 13.469 -8.698 -4.141 1.00 74.56 236 PHE A CA 1
ATOM 1748 C C . PHE A 1 236 ? 14.284 -9.738 -3.355 1.00 74.56 236 PHE A C 1
ATOM 1750 O O . PHE A 1 236 ? 14.804 -9.428 -2.286 1.00 74.56 236 PHE A O 1
ATOM 1757 N N . HIS A 1 237 ? 14.450 -10.953 -3.886 1.00 75.62 237 HIS A N 1
ATOM 1758 C CA . HIS A 1 237 ? 15.221 -12.011 -3.224 1.00 75.62 237 HIS A CA 1
ATOM 1759 C C . HIS A 1 237 ? 16.696 -12.062 -3.631 1.00 75.62 237 HIS A C 1
ATOM 1761 O O . HIS A 1 237 ? 17.540 -12.549 -2.871 1.00 75.62 237 HIS A O 1
ATOM 1767 N N . LYS A 1 238 ? 17.016 -11.657 -4.862 1.00 82.56 238 LYS A N 1
ATOM 1768 C CA . LYS A 1 238 ? 18.326 -11.915 -5.475 1.00 82.56 238 LYS A CA 1
ATOM 1769 C C . LYS A 1 238 ? 19.162 -10.652 -5.646 1.00 82.56 238 LYS A C 1
ATOM 1771 O O . LYS A 1 238 ? 20.390 -10.757 -5.643 1.00 82.56 238 LYS A O 1
ATOM 1776 N N . VAL A 1 239 ? 18.535 -9.486 -5.786 1.00 83.88 239 VAL A N 1
ATOM 1777 C CA . VAL A 1 239 ? 19.227 -8.202 -5.947 1.00 83.88 239 VAL A CA 1
ATOM 1778 C C . VAL A 1 239 ? 19.487 -7.590 -4.571 1.00 83.88 239 VAL A C 1
ATOM 1780 O O . VAL A 1 239 ? 18.651 -7.654 -3.676 1.00 83.88 239 VAL A O 1
ATOM 1783 N N . SER A 1 240 ? 20.669 -7.006 -4.373 1.00 86.69 240 SER A N 1
ATOM 1784 C CA . SER A 1 240 ? 20.988 -6.292 -3.137 1.00 86.69 240 SER A CA 1
ATOM 1785 C C . SER A 1 240 ? 20.040 -5.099 -2.954 1.00 86.69 240 SER A C 1
ATOM 1787 O O . SER A 1 240 ? 19.848 -4.369 -3.932 1.00 86.69 240 SER A O 1
ATOM 1789 N N . PRO A 1 241 ? 19.536 -4.833 -1.735 1.00 83.62 241 PRO A N 1
ATOM 1790 C CA . PRO A 1 241 ? 18.606 -3.733 -1.470 1.00 83.62 241 PRO A CA 1
ATOM 1791 C C . PRO A 1 241 ? 19.055 -2.378 -2.027 1.00 83.62 241 PRO A C 1
ATOM 1793 O O . PRO A 1 241 ? 18.279 -1.728 -2.715 1.00 83.62 241 PRO A O 1
ATOM 1796 N N . ASP A 1 242 ? 20.323 -2.001 -1.836 1.00 87.44 242 ASP A N 1
ATOM 1797 C CA . ASP A 1 242 ? 20.868 -0.723 -2.326 1.00 87.44 242 ASP A CA 1
ATOM 1798 C C . ASP A 1 242 ? 20.752 -0.576 -3.851 1.00 87.44 242 ASP A C 1
ATOM 1800 O O . ASP A 1 242 ? 20.424 0.490 -4.372 1.00 87.44 242 ASP A O 1
ATOM 1804 N N . LEU A 1 243 ? 21.004 -1.665 -4.581 1.00 88.50 243 LEU A N 1
ATOM 1805 C CA . LEU A 1 243 ? 20.920 -1.683 -6.039 1.00 88.50 243 LEU A CA 1
ATOM 1806 C C . LEU A 1 243 ? 19.467 -1.687 -6.521 1.00 88.50 243 LEU A C 1
ATOM 1808 O O . LEU A 1 243 ? 19.148 -1.022 -7.505 1.00 88.50 243 LEU A O 1
ATOM 1812 N N . LEU A 1 244 ? 18.586 -2.410 -5.824 1.00 84.50 244 LEU A N 1
ATOM 1813 C CA . LEU A 1 244 ? 17.155 -2.419 -6.121 1.00 84.50 244 LEU A CA 1
ATOM 1814 C C . LEU A 1 244 ? 16.531 -1.037 -5.871 1.00 84.50 244 LEU A C 1
ATOM 1816 O O . LEU A 1 244 ? 15.740 -0.566 -6.685 1.00 84.50 244 LEU A O 1
ATOM 1820 N N . LEU A 1 245 ? 16.949 -0.361 -4.799 1.00 87.62 245 LEU A N 1
ATOM 1821 C CA . LEU A 1 245 ? 16.553 1.006 -4.473 1.00 87.62 245 LEU A CA 1
ATOM 1822 C C . LEU A 1 245 ? 17.012 1.997 -5.549 1.00 87.62 245 LEU A C 1
ATOM 1824 O O . LEU A 1 245 ? 16.215 2.808 -6.017 1.00 87.62 245 LEU A O 1
ATOM 1828 N N . ALA A 1 246 ? 18.271 1.904 -5.988 1.00 90.44 246 ALA A N 1
ATOM 1829 C CA . ALA A 1 246 ? 18.785 2.737 -7.074 1.00 90.44 246 ALA A CA 1
ATOM 1830 C C . ALA A 1 246 ? 18.022 2.501 -8.390 1.00 90.44 246 ALA A C 1
ATOM 1832 O O . ALA A 1 246 ? 17.693 3.454 -9.093 1.00 90.44 246 ALA A O 1
ATOM 1833 N N . LEU A 1 247 ? 17.698 1.242 -8.709 1.00 88.06 247 LEU A N 1
ATOM 1834 C CA . LEU A 1 247 ? 16.876 0.902 -9.872 1.00 88.06 247 LEU A CA 1
ATOM 1835 C C . LEU A 1 247 ? 15.479 1.519 -9.789 1.00 88.06 247 LEU A C 1
ATOM 1837 O O . LEU A 1 247 ? 15.032 2.128 -10.759 1.00 88.06 247 LEU A O 1
ATOM 1841 N N . ALA A 1 248 ? 14.804 1.379 -8.648 1.00 86.19 248 ALA A N 1
ATOM 1842 C CA . ALA A 1 248 ? 13.476 1.945 -8.443 1.00 86.19 248 ALA A CA 1
ATOM 1843 C C . ALA A 1 248 ? 13.476 3.471 -8.591 1.00 86.19 248 ALA A C 1
ATOM 1845 O O . ALA A 1 248 ? 12.602 4.009 -9.266 1.00 86.19 248 ALA A O 1
ATOM 1846 N N . ALA A 1 249 ? 14.492 4.150 -8.049 1.00 88.75 249 ALA A N 1
ATOM 1847 C CA . ALA A 1 249 ? 14.637 5.596 -8.182 1.00 88.75 249 ALA A CA 1
ATOM 1848 C C . ALA A 1 249 ? 14.770 6.036 -9.651 1.00 88.75 249 ALA A C 1
ATOM 1850 O O . ALA A 1 249 ? 14.115 6.987 -10.074 1.00 88.75 249 ALA A O 1
ATOM 1851 N N . GLU A 1 250 ? 15.560 5.324 -10.460 1.00 88.19 250 GLU A N 1
ATOM 1852 C CA . GLU A 1 250 ? 15.695 5.636 -11.889 1.00 88.19 250 GLU A CA 1
ATOM 1853 C C . GLU A 1 250 ? 14.427 5.307 -12.695 1.00 88.19 250 GLU A C 1
ATOM 1855 O O . GLU A 1 250 ? 14.105 6.021 -13.648 1.00 88.19 250 GLU A O 1
ATOM 1860 N N . ILE A 1 251 ? 13.685 4.255 -12.322 1.00 84.44 251 ILE A N 1
ATOM 1861 C CA . ILE A 1 251 ? 12.381 3.924 -12.927 1.00 84.44 251 ILE A CA 1
ATOM 1862 C C . ILE A 1 251 ? 11.357 5.022 -12.617 1.00 84.44 251 ILE A C 1
ATOM 1864 O O . ILE A 1 251 ? 10.647 5.472 -13.517 1.00 84.44 251 ILE A O 1
ATOM 1868 N N . GLU A 1 252 ? 11.297 5.485 -11.371 1.00 83.38 252 GLU A N 1
ATOM 1869 C CA . GLU A 1 252 ? 10.424 6.586 -10.954 1.00 83.38 252 GLU A CA 1
ATOM 1870 C C . GLU A 1 252 ? 10.777 7.903 -11.637 1.00 83.38 252 GLU A C 1
ATOM 1872 O O . GLU A 1 252 ? 9.888 8.605 -12.118 1.00 83.38 252 GLU A O 1
ATOM 1877 N N . GLU A 1 253 ? 12.067 8.226 -11.735 1.00 85.50 253 GLU A N 1
ATOM 1878 C CA . GLU A 1 253 ? 12.557 9.393 -12.470 1.00 85.50 253 GLU A CA 1
ATOM 1879 C C . GLU A 1 253 ? 12.121 9.347 -13.938 1.00 85.50 253 GLU A C 1
ATOM 1881 O O . GLU A 1 253 ? 11.593 10.325 -14.481 1.00 85.50 253 GLU A O 1
ATOM 1886 N N . LEU A 1 254 ? 12.286 8.183 -14.567 1.00 81.31 254 LEU A N 1
ATOM 1887 C CA . LEU A 1 254 ? 11.891 7.957 -15.949 1.00 81.31 254 LEU A CA 1
ATOM 1888 C C . LEU A 1 254 ? 10.376 8.105 -16.128 1.00 81.31 254 LEU A C 1
ATOM 1890 O O . LEU A 1 254 ? 9.927 8.735 -17.094 1.00 81.31 254 LEU A O 1
ATOM 1894 N N . ASN A 1 255 ? 9.589 7.559 -15.197 1.00 79.94 255 ASN A N 1
ATOM 1895 C CA . ASN A 1 255 ? 8.135 7.698 -15.179 1.00 79.94 255 ASN A CA 1
ATOM 1896 C C . ASN A 1 255 ? 7.731 9.171 -15.060 1.00 79.94 255 ASN A C 1
ATOM 1898 O O . ASN A 1 255 ? 6.988 9.677 -15.901 1.00 79.94 255 ASN A O 1
ATOM 1902 N N . ARG A 1 256 ? 8.304 9.895 -14.090 1.00 79.75 256 ARG A N 1
ATOM 1903 C CA . ARG A 1 256 ? 8.033 11.319 -13.859 1.00 79.75 256 ARG A CA 1
ATOM 1904 C C . ARG A 1 256 ? 8.287 12.156 -15.109 1.00 79.75 256 ARG A C 1
ATOM 1906 O O . ARG A 1 256 ? 7.435 12.952 -15.503 1.00 79.75 256 ARG A O 1
ATOM 1913 N N . ARG A 1 257 ? 9.415 11.931 -15.788 1.00 76.31 257 ARG A N 1
ATOM 1914 C CA . ARG A 1 257 ? 9.759 12.620 -17.046 1.00 76.31 257 ARG A CA 1
ATOM 1915 C C . ARG A 1 257 ? 8.814 12.258 -18.187 1.00 76.31 257 ARG A C 1
ATOM 1917 O O . ARG A 1 257 ? 8.382 13.128 -18.940 1.00 76.31 257 ARG A O 1
ATOM 1924 N N . THR A 1 258 ? 8.481 10.977 -18.326 1.00 73.00 258 THR A N 1
ATOM 1925 C CA . THR A 1 258 ? 7.588 10.498 -19.393 1.00 73.00 258 THR A CA 1
ATOM 1926 C C . THR A 1 258 ? 6.172 11.037 -19.232 1.00 73.00 258 THR A C 1
ATOM 1928 O O . THR A 1 258 ? 5.549 11.434 -20.220 1.00 73.00 258 THR A O 1
ATOM 1931 N N . CYS A 1 259 ? 5.675 11.092 -18.001 1.00 72.56 259 CYS A N 1
ATOM 1932 C CA . CYS A 1 259 ? 4.366 11.646 -17.694 1.00 72.56 259 CYS A CA 1
ATOM 1933 C C . CYS A 1 259 ? 4.342 13.173 -17.859 1.00 72.56 259 CYS A C 1
ATOM 1935 O O . CYS A 1 259 ? 3.356 13.703 -18.381 1.00 72.56 259 CYS A O 1
ATOM 1937 N N . ALA A 1 260 ? 5.427 13.879 -17.507 1.00 67.50 260 ALA A N 1
ATOM 1938 C CA . ALA A 1 260 ? 5.500 15.338 -17.632 1.00 67.50 260 ALA A CA 1
ATOM 1939 C C . ALA A 1 260 ? 5.379 15.767 -19.099 1.00 67.50 260 ALA A C 1
ATOM 1941 O O . ALA A 1 260 ? 4.603 16.663 -19.432 1.00 67.50 260 ALA A O 1
ATOM 1942 N N . ASP A 1 261 ? 6.056 15.045 -19.993 1.00 63.84 261 ASP A N 1
ATOM 1943 C CA . ASP A 1 261 ? 5.975 15.254 -21.440 1.00 63.84 261 ASP A CA 1
ATOM 1944 C C . ASP A 1 261 ? 4.577 14.971 -22.021 1.00 63.84 261 ASP A C 1
ATOM 1946 O O . ASP A 1 261 ? 4.217 15.515 -23.069 1.00 63.84 261 ASP A O 1
ATOM 1950 N N . ARG A 1 262 ? 3.778 14.124 -21.359 1.00 64.50 262 ARG A N 1
ATOM 1951 C CA . ARG A 1 262 ? 2.399 13.791 -21.760 1.00 64.50 262 ARG A CA 1
ATOM 1952 C C . ARG A 1 262 ? 1.343 14.689 -21.113 1.00 64.50 262 ARG A C 1
ATOM 1954 O O . ARG A 1 262 ? 0.185 14.618 -21.516 1.00 64.50 262 ARG A O 1
ATOM 1961 N N . GLY A 1 263 ? 1.725 15.530 -20.148 1.00 61.66 263 GLY A N 1
ATOM 1962 C CA . GLY A 1 263 ? 0.795 16.349 -19.368 1.00 61.66 263 GLY A CA 1
ATOM 1963 C C . GLY A 1 263 ? -0.157 15.523 -18.495 1.00 61.66 263 GLY A C 1
ATOM 1964 O O . GLY A 1 263 ? -1.266 15.975 -18.230 1.00 61.66 263 GLY A O 1
ATOM 1965 N N . SER A 1 264 ? 0.250 14.314 -18.093 1.00 64.38 264 SER A N 1
ATOM 1966 C CA . SER A 1 264 ? -0.613 13.319 -17.439 1.00 64.38 264 SER A CA 1
ATOM 1967 C C . SER A 1 264 ? -0.073 12.829 -16.088 1.00 64.38 264 SER A C 1
ATOM 1969 O O . SER A 1 264 ? -0.388 11.716 -15.691 1.00 64.38 264 SER A O 1
ATOM 1971 N N . CYS A 1 265 ? 0.798 13.593 -15.413 1.00 63.12 265 CYS A N 1
ATOM 1972 C CA . CYS A 1 265 ? 1.396 13.162 -14.136 1.00 63.12 265 CYS A CA 1
ATOM 1973 C C . CYS A 1 265 ? 0.429 13.183 -12.960 1.00 63.12 265 CYS A C 1
ATOM 1975 O O . CYS A 1 265 ? 0.665 12.507 -11.966 1.00 63.12 265 CYS A O 1
ATOM 1977 N N . ALA A 1 266 ? -0.576 14.051 -13.025 1.00 66.06 266 ALA A N 1
ATOM 1978 C CA . ALA A 1 266 ? -1.506 14.201 -11.932 1.00 66.06 266 ALA A CA 1
ATOM 1979 C C . ALA A 1 266 ? -2.571 13.118 -12.079 1.00 66.06 266 ALA A C 1
ATOM 1981 O O . ALA A 1 266 ? -3.227 13.048 -13.122 1.00 66.06 266 ALA A O 1
ATOM 1982 N N . ASN A 1 267 ? -2.763 12.343 -11.013 1.00 75.62 267 ASN A N 1
ATOM 1983 C CA . ASN A 1 267 ? -3.962 11.546 -10.795 1.00 75.62 267 ASN A CA 1
ATOM 1984 C C . ASN A 1 267 ? -4.886 12.297 -9.815 1.00 75.62 267 ASN A C 1
ATOM 1986 O O . ASN A 1 267 ? -5.079 11.838 -8.686 1.00 75.62 267 ASN A O 1
ATOM 1990 N N . PRO A 1 268 ? -5.365 13.521 -10.143 1.00 78.56 268 PRO A N 1
ATOM 1991 C CA . PRO A 1 268 ? -6.279 14.209 -9.257 1.00 78.56 268 PRO A CA 1
ATOM 1992 C C . PRO A 1 268 ? -7.606 13.465 -9.286 1.00 78.56 268 PRO A C 1
ATOM 1994 O O . PRO A 1 268 ? -8.005 12.923 -10.320 1.00 78.56 268 PRO A O 1
ATOM 1997 N N . ARG A 1 269 ? -8.330 13.529 -8.175 1.00 79.00 269 ARG A N 1
ATOM 1998 C CA . ARG A 1 269 ? -9.709 13.063 -8.127 1.00 79.00 269 ARG A CA 1
ATOM 1999 C C . ARG A 1 269 ? -10.523 13.703 -9.265 1.00 79.00 269 ARG A C 1
ATOM 2001 O O . ARG A 1 269 ? -10.577 14.937 -9.353 1.00 79.00 269 ARG A O 1
ATOM 2008 N N . PRO A 1 270 ? -11.150 12.900 -10.140 1.00 79.25 270 PRO A N 1
ATOM 2009 C CA . PRO A 1 270 ? -12.022 13.419 -11.180 1.00 79.25 270 PRO A CA 1
ATOM 2010 C C . PRO A 1 270 ? -13.157 14.273 -10.585 1.00 79.25 270 PRO A C 1
ATOM 2012 O O . PRO A 1 270 ? -13.703 13.907 -9.540 1.00 79.25 270 PRO A O 1
ATOM 2015 N N . PRO A 1 271 ? -13.550 15.399 -11.215 1.00 77.44 271 PRO A N 1
ATOM 2016 C CA . PRO A 1 271 ? -14.600 16.279 -10.691 1.00 77.44 271 PRO A CA 1
ATOM 2017 C C . PRO A 1 271 ? -15.953 15.593 -10.463 1.00 77.44 271 PRO A C 1
ATOM 2019 O O . PRO A 1 271 ? -16.722 16.015 -9.607 1.00 77.44 271 PRO A O 1
ATOM 2022 N N . GLU A 1 272 ? -16.265 14.544 -11.221 1.00 72.50 272 GLU A N 1
ATOM 2023 C CA . GLU A 1 272 ? -17.458 13.711 -11.033 1.00 72.50 272 GLU A CA 1
ATOM 2024 C C . GLU A 1 272 ? -17.457 12.939 -9.708 1.00 72.50 272 GLU A C 1
ATOM 2026 O O . GLU A 1 272 ? -18.525 12.590 -9.207 1.00 72.50 272 GLU A O 1
ATOM 2031 N N . PHE A 1 273 ? -16.278 12.728 -9.128 1.00 72.06 273 PHE A N 1
ATOM 2032 C CA . PHE A 1 273 ? -16.087 12.134 -7.813 1.00 72.06 273 PHE A CA 1
ATOM 2033 C C . PHE A 1 273 ? -15.766 13.186 -6.750 1.00 72.06 273 PHE A C 1
ATOM 2035 O O . PHE A 1 273 ? -15.370 12.818 -5.647 1.00 72.06 273 PHE A O 1
ATOM 2042 N N . ALA A 1 274 ? -15.939 14.479 -7.059 1.00 67.75 274 ALA A N 1
ATOM 2043 C CA . ALA A 1 274 ? -15.830 15.547 -6.074 1.00 67.75 274 ALA A CA 1
ATOM 2044 C C . ALA A 1 274 ? -16.853 15.344 -4.947 1.00 67.75 274 ALA A C 1
ATOM 2046 O O . ALA A 1 274 ? -18.000 14.951 -5.169 1.00 67.75 274 ALA A O 1
ATOM 2047 N N . GLU A 1 275 ? -16.415 15.604 -3.721 1.00 66.38 275 GLU A N 1
ATOM 2048 C CA . GLU A 1 275 ? -17.041 15.070 -2.507 1.00 66.38 275 GLU A CA 1
ATOM 2049 C C . GLU A 1 275 ? -18.234 15.878 -1.996 1.00 66.38 275 GLU A C 1
ATOM 2051 O O . GLU A 1 275 ? -18.818 15.527 -0.975 1.00 66.38 275 GLU A O 1
ATOM 2056 N N . ASP A 1 276 ? -18.652 16.915 -2.729 1.00 65.44 276 ASP A N 1
ATOM 2057 C CA . ASP A 1 276 ? -19.719 17.838 -2.322 1.00 65.44 276 ASP A CA 1
ATOM 2058 C C . ASP A 1 276 ? -21.064 17.136 -2.025 1.00 65.44 276 ASP A C 1
ATOM 2060 O O . ASP A 1 276 ? -21.956 17.754 -1.447 1.00 65.44 276 ASP A O 1
ATOM 2064 N N . ASN A 1 277 ? -21.238 15.865 -2.427 1.00 64.31 277 ASN A N 1
ATOM 2065 C CA . ASN A 1 277 ? -22.417 15.041 -2.133 1.00 64.31 277 ASN A CA 1
ATOM 2066 C C . ASN A 1 277 ? -22.088 13.553 -1.881 1.00 64.31 277 ASN A C 1
ATOM 2068 O O . ASN A 1 277 ? -22.869 12.691 -2.296 1.00 64.31 277 ASN A O 1
ATOM 2072 N N . LEU A 1 278 ? -20.945 13.225 -1.264 1.00 80.56 278 LEU A N 1
ATOM 2073 C CA . LEU A 1 278 ? -20.625 11.824 -0.967 1.00 80.56 278 LEU A CA 1
ATOM 2074 C C . LEU A 1 278 ? -21.687 11.204 -0.042 1.00 80.56 278 LEU A C 1
ATOM 2076 O O . LEU A 1 278 ? -21.975 11.731 1.031 1.00 80.56 278 LEU A O 1
ATOM 2080 N N . THR A 1 279 ? -22.281 10.088 -0.464 1.00 84.69 279 THR A N 1
ATOM 2081 C CA . THR A 1 279 ? -23.225 9.313 0.359 1.00 84.69 279 THR A CA 1
ATOM 2082 C C . THR A 1 279 ? -22.513 8.186 1.104 1.00 84.69 279 THR A C 1
ATOM 2084 O O . THR A 1 279 ? -21.485 7.686 0.646 1.00 84.69 279 THR A O 1
ATOM 2087 N N . LEU A 1 280 ? -23.084 7.745 2.227 1.00 86.75 280 LEU A N 1
ATOM 2088 C CA . LEU A 1 280 ? -22.566 6.607 2.995 1.00 86.75 280 LEU A CA 1
ATOM 2089 C C . LEU A 1 280 ? -22.485 5.337 2.154 1.00 86.75 280 LEU A C 1
ATOM 2091 O O . LEU A 1 280 ? -21.508 4.610 2.251 1.00 86.75 280 LEU A O 1
ATOM 2095 N N . GLU A 1 281 ? -23.473 5.085 1.296 1.00 86.44 281 GLU A N 1
ATOM 2096 C CA . GLU A 1 281 ? -23.493 3.904 0.432 1.00 86.44 281 GLU A CA 1
ATOM 2097 C C . GLU A 1 281 ? -22.398 3.938 -0.644 1.00 86.44 281 GLU A C 1
ATOM 2099 O O . GLU A 1 281 ? -21.979 2.891 -1.131 1.00 86.44 281 GLU A O 1
ATOM 2104 N N . GLN A 1 282 ? -21.948 5.134 -1.034 1.00 87.12 282 GLN A N 1
ATOM 2105 C CA . GLN A 1 282 ? -20.822 5.308 -1.951 1.00 87.12 282 GLN A CA 1
ATOM 2106 C C . GLN A 1 282 ? -19.476 5.171 -1.237 1.00 87.12 282 GLN A C 1
ATOM 2108 O O . GLN A 1 282 ? -18.554 4.610 -1.820 1.00 87.12 282 GLN A O 1
ATOM 2113 N N . ALA A 1 283 ? -19.360 5.687 -0.010 1.00 85.31 283 ALA A N 1
ATOM 2114 C CA . ALA A 1 283 ? -18.150 5.568 0.803 1.00 85.31 283 ALA A CA 1
ATOM 2115 C C . ALA A 1 283 ? -17.942 4.138 1.327 1.00 85.31 283 ALA A C 1
ATOM 2117 O O . ALA A 1 283 ? -16.810 3.670 1.432 1.00 85.31 283 ALA A O 1
ATOM 2118 N N . PHE A 1 284 ? -19.045 3.449 1.631 1.00 90.62 284 PHE A N 1
ATOM 2119 C CA . PHE A 1 284 ? -19.068 2.112 2.206 1.00 90.62 284 PHE A CA 1
ATOM 2120 C C . PHE A 1 284 ? -20.028 1.182 1.439 1.00 90.62 284 PHE A C 1
ATOM 2122 O O . PHE A 1 284 ? -21.123 0.866 1.928 1.00 90.62 284 PHE A O 1
ATOM 2129 N N . PRO A 1 285 ? -19.666 0.752 0.216 1.00 90.00 285 PRO A N 1
ATOM 2130 C CA . PRO A 1 285 ? -20.455 -0.227 -0.524 1.00 90.00 285 PRO A CA 1
ATOM 2131 C C . PRO A 1 285 ? -20.658 -1.533 0.265 1.00 90.00 285 PRO A C 1
ATOM 2133 O O . PRO A 1 285 ? -19.808 -1.984 1.023 1.00 90.00 285 PRO A O 1
ATOM 2136 N N . ASP A 1 286 ? -21.814 -2.171 0.070 1.00 91.50 286 ASP A N 1
ATOM 2137 C CA . ASP A 1 286 ? -22.213 -3.414 0.753 1.00 91.50 286 ASP A CA 1
ATOM 2138 C C . ASP A 1 286 ? -22.337 -3.332 2.291 1.00 91.50 286 ASP A C 1
ATOM 2140 O O . ASP A 1 286 ? -22.559 -4.361 2.938 1.00 91.50 286 ASP A O 1
ATOM 2144 N N . ALA A 1 287 ? -22.264 -2.138 2.888 1.00 92.62 287 ALA A N 1
ATOM 2145 C CA . ALA A 1 287 ? -22.506 -1.952 4.313 1.00 92.62 287 ALA A CA 1
ATOM 2146 C C . ALA A 1 287 ? -23.909 -2.435 4.732 1.00 92.62 287 ALA A C 1
ATOM 2148 O O . ALA A 1 287 ? -24.915 -2.190 4.056 1.00 92.62 287 ALA A O 1
ATOM 2149 N N . ILE A 1 288 ? -23.984 -3.125 5.872 1.00 93.94 288 ILE A N 1
ATOM 2150 C CA . ILE A 1 288 ? -25.212 -3.744 6.380 1.00 93.94 288 ILE A CA 1
ATOM 2151 C C . ILE A 1 288 ? -25.706 -2.951 7.596 1.00 93.94 288 ILE A C 1
ATOM 2153 O O . ILE A 1 288 ? -25.020 -2.943 8.619 1.00 93.94 288 ILE A O 1
ATOM 2157 N N . PRO A 1 289 ? -26.888 -2.310 7.537 1.00 93.69 289 PRO A N 1
ATOM 2158 C CA . PRO A 1 289 ? -27.424 -1.579 8.678 1.00 93.69 289 PRO A CA 1
ATOM 2159 C C . PRO A 1 289 ? -27.907 -2.533 9.775 1.00 93.69 289 PRO A C 1
ATOM 2161 O O . PRO A 1 289 ? -28.698 -3.449 9.517 1.00 93.69 289 PRO A O 1
ATOM 2164 N N . ASP A 1 290 ? -27.489 -2.278 11.012 1.00 92.19 290 ASP A N 1
ATOM 2165 C CA . ASP A 1 290 ? -28.040 -2.923 12.195 1.00 92.19 290 ASP A CA 1
ATOM 2166 C C . ASP A 1 290 ? -29.501 -2.468 12.389 1.00 92.19 290 ASP A C 1
ATOM 2168 O O . ASP A 1 290 ? -29.794 -1.267 12.416 1.00 92.19 290 ASP A O 1
ATOM 2172 N N . PRO A 1 291 ? -30.460 -3.400 12.526 1.00 89.19 291 PRO A N 1
ATOM 2173 C CA . PRO A 1 291 ? -31.878 -3.057 12.594 1.00 89.19 291 PRO A CA 1
ATOM 2174 C C . PRO A 1 291 ? -32.293 -2.367 13.903 1.00 89.19 291 PRO A C 1
ATOM 2176 O O . PRO A 1 291 ? -33.434 -1.903 14.000 1.00 89.19 291 PRO A O 1
ATOM 2179 N N . VAL A 1 292 ? -31.428 -2.344 14.921 1.00 91.00 292 VAL A N 1
ATOM 2180 C CA . VAL A 1 292 ? -31.691 -1.788 16.253 1.00 91.00 292 VAL A CA 1
ATOM 2181 C C . VAL A 1 292 ? -30.966 -0.461 16.456 1.00 91.00 292 VAL A C 1
ATOM 2183 O O . VAL A 1 292 ? -31.629 0.516 16.814 1.00 91.00 292 VAL A O 1
ATOM 2186 N N . SER A 1 293 ? -29.644 -0.412 16.262 1.00 92.06 293 SER A N 1
ATOM 2187 C CA . SER A 1 293 ? -28.854 0.814 16.450 1.00 92.06 293 SER A CA 1
ATOM 2188 C C . SER A 1 293 ? -28.899 1.731 15.228 1.00 92.06 293 SER A C 1
ATOM 2190 O O . SER A 1 293 ? -28.843 2.951 15.382 1.00 92.06 293 SER A O 1
ATOM 2192 N N . GLY A 1 294 ? -29.076 1.165 14.029 1.00 92.00 294 GLY A N 1
ATOM 2193 C CA . GLY A 1 294 ? -28.955 1.889 12.763 1.00 92.00 294 GLY A CA 1
ATOM 2194 C C . GLY A 1 294 ? -27.507 2.125 12.325 1.00 92.00 294 GLY A C 1
ATOM 2195 O O . GLY A 1 294 ? -27.295 2.751 11.289 1.00 92.00 294 GLY A O 1
ATOM 2196 N N . GLU A 1 295 ? -26.531 1.633 13.089 1.00 95.00 295 GLU A N 1
ATOM 2197 C CA . GLU A 1 295 ? -25.118 1.648 12.715 1.00 95.00 295 GLU A CA 1
ATOM 2198 C C . GLU A 1 295 ? -24.865 0.676 11.563 1.00 95.00 295 GLU A C 1
ATOM 2200 O O . GLU A 1 295 ? -25.572 -0.316 11.382 1.00 95.00 295 GLU A O 1
ATOM 2205 N N . LEU A 1 296 ? -23.845 0.957 10.768 1.00 95.81 296 LEU A N 1
ATOM 2206 C CA . LEU A 1 296 ? -23.477 0.163 9.614 1.00 95.81 296 LEU A CA 1
ATOM 2207 C C . LEU A 1 296 ? -22.353 -0.799 9.991 1.00 95.81 296 LEU A C 1
ATOM 2209 O O . LEU A 1 296 ? -21.286 -0.385 10.441 1.00 95.81 296 LEU A O 1
ATOM 2213 N N . THR A 1 297 ? -22.586 -2.090 9.777 1.00 95.50 297 THR A N 1
ATOM 2214 C CA . THR A 1 297 ? -21.536 -3.113 9.791 1.00 95.50 297 THR A CA 1
ATOM 2215 C C . THR A 1 297 ? -20.885 -3.163 8.420 1.00 95.50 297 THR A C 1
ATOM 2217 O O . THR A 1 297 ? -21.573 -3.267 7.401 1.00 95.50 297 THR A O 1
ATOM 2220 N N . LEU A 1 298 ? -19.561 -3.090 8.396 1.00 95.38 298 LEU A N 1
ATOM 2221 C CA . LEU A 1 298 ? -18.797 -2.968 7.166 1.00 95.38 298 LEU A CA 1
ATOM 2222 C C . LEU A 1 298 ? -18.134 -4.296 6.786 1.00 95.38 298 LEU A C 1
ATOM 2224 O O . LEU A 1 298 ? -17.442 -4.873 7.624 1.00 95.38 298 LEU A O 1
ATOM 2228 N N . PRO A 1 299 ? -18.264 -4.786 5.545 1.00 94.50 299 PRO A N 1
ATOM 2229 C CA . PRO A 1 299 ? -17.441 -5.893 5.079 1.00 94.50 299 PRO A CA 1
ATOM 2230 C C . PRO A 1 299 ? -16.001 -5.432 4.773 1.00 94.50 299 PRO A C 1
ATOM 2232 O O . PRO A 1 299 ? -15.814 -4.296 4.345 1.00 94.50 299 PRO A O 1
ATOM 2235 N N . PRO A 1 300 ? -14.964 -6.284 4.903 1.00 92.69 300 PRO A N 1
ATOM 2236 C CA . PRO A 1 300 ? -13.570 -5.866 4.729 1.00 92.69 300 PRO A CA 1
ATOM 2237 C C . PRO A 1 300 ? -13.246 -5.199 3.382 1.00 92.69 300 PRO A C 1
ATOM 2239 O O . PRO A 1 300 ? -12.506 -4.221 3.334 1.00 92.69 300 PRO A O 1
ATOM 2242 N N . TRP A 1 301 ? -13.819 -5.679 2.276 1.00 89.50 301 TRP A N 1
ATOM 2243 C CA . TRP A 1 301 ? -13.522 -5.133 0.945 1.00 89.50 301 TRP A CA 1
ATOM 2244 C C . TRP A 1 301 ? -13.992 -3.683 0.760 1.00 89.50 301 TRP A C 1
ATOM 2246 O O . TRP A 1 301 ? -13.458 -2.982 -0.098 1.00 89.50 301 TRP A O 1
ATOM 2256 N N . THR A 1 302 ? -14.943 -3.210 1.577 1.00 90.88 302 THR A N 1
ATOM 2257 C CA . THR A 1 302 ? -15.576 -1.899 1.384 1.00 90.88 302 THR A CA 1
ATOM 2258 C C . THR A 1 302 ? -14.611 -0.725 1.494 1.00 90.88 302 THR A C 1
ATOM 2260 O O . THR A 1 302 ? -14.866 0.315 0.899 1.00 90.88 302 THR A O 1
ATOM 2263 N N . LEU A 1 303 ? -13.516 -0.865 2.250 1.00 89.31 303 LEU A N 1
ATOM 2264 C CA . LEU A 1 303 ? -12.563 0.229 2.472 1.00 89.31 303 LEU A CA 1
ATOM 2265 C C . LEU A 1 303 ? -11.644 0.487 1.275 1.00 89.31 303 LEU A C 1
ATOM 2267 O O . LEU A 1 303 ? -10.854 1.426 1.333 1.00 89.31 303 LEU A O 1
ATOM 2271 N N . MET A 1 304 ? -11.713 -0.366 0.248 1.00 84.19 304 MET A N 1
ATOM 2272 C CA . MET A 1 304 ? -10.902 -0.311 -0.973 1.00 84.19 304 MET A CA 1
ATOM 2273 C C . MET A 1 304 ? -11.748 -0.265 -2.247 1.00 84.19 304 MET A C 1
ATOM 2275 O O . MET A 1 304 ? -11.189 -0.197 -3.340 1.00 84.19 304 MET A O 1
ATOM 2279 N N . ASP A 1 305 ? -13.071 -0.379 -2.127 1.00 82.75 305 ASP A N 1
ATOM 2280 C CA . ASP A 1 305 ? -13.955 -0.503 -3.278 1.00 82.75 305 ASP A CA 1
ATOM 2281 C C . ASP A 1 305 ? -14.415 0.875 -3.778 1.00 82.75 305 ASP A C 1
ATOM 2283 O O . ASP A 1 305 ? -14.921 1.707 -3.024 1.00 82.75 305 ASP A O 1
ATOM 2287 N N . GLY A 1 306 ? -14.243 1.096 -5.081 1.00 75.69 306 GLY A N 1
ATOM 2288 C CA . GLY A 1 306 ? -14.710 2.281 -5.794 1.00 75.69 306 GLY A CA 1
ATOM 2289 C C . GLY A 1 306 ? -13.907 3.571 -5.584 1.00 75.69 306 GLY A C 1
ATOM 2290 O O . GLY A 1 306 ? -12.964 3.667 -4.801 1.00 75.69 306 GLY A O 1
ATOM 2291 N N . ASP A 1 307 ? -14.328 4.612 -6.302 1.00 77.81 307 ASP A N 1
ATOM 2292 C CA . ASP A 1 307 ? -13.660 5.922 -6.342 1.00 77.81 307 ASP A CA 1
ATOM 2293 C C . ASP A 1 307 ? -13.732 6.700 -5.020 1.00 77.81 307 ASP A C 1
ATOM 2295 O O . ASP A 1 307 ? -12.989 7.660 -4.806 1.00 77.81 307 ASP A O 1
ATOM 2299 N N . TYR A 1 308 ? -14.625 6.305 -4.116 1.00 77.94 308 TYR A N 1
ATOM 2300 C CA . TYR A 1 308 ? -14.816 6.943 -2.813 1.00 77.94 308 TYR A CA 1
ATOM 2301 C C . TYR A 1 308 ? -14.209 6.167 -1.652 1.00 77.94 308 TYR A C 1
ATOM 2303 O O . TYR A 1 308 ? -14.327 6.613 -0.510 1.00 77.94 308 TYR A O 1
ATOM 2311 N N . SER A 1 309 ? -13.517 5.072 -1.965 1.00 80.19 309 SER A N 1
ATOM 2312 C CA . SER A 1 309 ? -12.731 4.276 -1.038 1.00 80.19 309 SER A CA 1
ATOM 2313 C C . SER A 1 309 ? -11.989 5.140 -0.007 1.00 80.19 309 SER A C 1
ATOM 2315 O O . SER A 1 309 ? -11.394 6.185 -0.325 1.00 80.19 309 SER A O 1
ATOM 2317 N N . ALA A 1 310 ? -12.015 4.679 1.246 1.00 78.12 310 ALA A N 1
ATOM 2318 C CA . ALA A 1 310 ? -11.234 5.264 2.329 1.00 78.12 310 ALA A CA 1
ATOM 2319 C C . ALA A 1 310 ? -9.731 5.197 2.003 1.00 78.12 310 ALA A C 1
ATOM 2321 O O . ALA A 1 310 ? -8.994 6.159 2.228 1.00 78.12 310 ALA A O 1
ATOM 2322 N N . ILE A 1 311 ? -9.291 4.092 1.395 1.00 81.00 311 ILE A N 1
ATOM 2323 C CA . ILE A 1 311 ? -7.940 3.918 0.862 1.00 81.00 311 ILE A CA 1
ATOM 2324 C C . ILE A 1 311 ? -7.918 4.465 -0.569 1.00 81.00 311 ILE A C 1
ATOM 2326 O O . ILE A 1 311 ? -8.300 3.784 -1.521 1.00 81.00 311 ILE A O 1
ATOM 2330 N N . SER A 1 312 ? -7.496 5.717 -0.713 1.00 81.44 312 SER A N 1
ATOM 2331 C CA . SER A 1 312 ? -7.612 6.453 -1.970 1.00 81.44 312 SER A CA 1
ATOM 2332 C C . SER A 1 312 ? -6.310 6.533 -2.761 1.00 81.44 312 SER A C 1
ATOM 2334 O O . SER A 1 312 ? -5.312 6.987 -2.199 1.00 81.44 312 SER A O 1
ATOM 2336 N N . PRO A 1 313 ? -6.309 6.186 -4.062 1.00 77.19 313 PRO A N 1
ATOM 2337 C CA . PRO A 1 313 ? -5.117 6.302 -4.905 1.00 77.19 313 PRO A CA 1
ATOM 2338 C C . PRO A 1 313 ? -4.805 7.752 -5.315 1.00 77.19 313 PRO A C 1
ATOM 2340 O O . PRO A 1 313 ? -3.677 8.068 -5.698 1.00 77.19 313 PRO A O 1
ATOM 2343 N N . TYR A 1 314 ? -5.784 8.656 -5.211 1.00 80.44 314 TYR A N 1
ATOM 2344 C CA . TYR A 1 314 ? -5.683 9.989 -5.793 1.00 80.44 314 TYR A CA 1
ATOM 2345 C C . TYR A 1 314 ? -4.569 10.846 -5.177 1.00 80.44 314 TYR A C 1
ATOM 2347 O O . TYR A 1 314 ? -4.169 10.712 -4.013 1.00 80.44 314 TYR A O 1
ATOM 2355 N N . GLN A 1 315 ? -4.054 11.766 -5.993 1.00 77.88 315 GLN A N 1
ATOM 2356 C CA . GLN A 1 315 ? -3.050 12.735 -5.575 1.00 77.88 315 GLN A CA 1
ATOM 2357 C C . GLN A 1 315 ? -3.513 13.499 -4.329 1.00 77.88 315 GLN A C 1
ATOM 2359 O O . GLN A 1 315 ? -4.675 13.869 -4.211 1.00 77.88 315 GLN A O 1
ATOM 2364 N N . ASP A 1 316 ? -2.583 13.696 -3.392 1.00 77.88 316 ASP A N 1
ATOM 2365 C CA . ASP A 1 316 ? -2.813 14.321 -2.088 1.00 77.88 316 ASP A CA 1
ATOM 2366 C C . ASP A 1 316 ? -3.783 13.596 -1.137 1.00 77.88 316 ASP A C 1
ATOM 2368 O O . ASP A 1 316 ? -3.992 14.079 -0.028 1.00 77.88 316 ASP A O 1
ATOM 2372 N N . GLU A 1 317 ? -4.274 12.398 -1.466 1.00 82.69 317 GLU A N 1
ATOM 2373 C CA . GLU A 1 317 ? -5.164 11.606 -0.600 1.00 82.69 317 GLU A CA 1
ATOM 2374 C C . GLU A 1 317 ? -4.470 10.401 0.055 1.00 82.69 317 GLU A C 1
ATOM 2376 O O . GLU A 1 317 ? -5.111 9.431 0.452 1.00 82.69 317 GLU A O 1
ATOM 2381 N N . GLN A 1 318 ? -3.143 10.452 0.206 1.00 86.88 318 GLN A N 1
ATOM 2382 C CA . GLN A 1 318 ? -2.371 9.307 0.697 1.00 86.88 318 GLN A CA 1
ATOM 2383 C C . GLN A 1 318 ? -2.670 8.925 2.161 1.00 86.88 318 GLN A C 1
ATOM 2385 O O . GLN A 1 318 ? -2.350 7.807 2.568 1.00 86.88 318 GLN A O 1
ATOM 2390 N N . LEU A 1 319 ? -3.236 9.854 2.937 1.00 90.81 319 LEU A N 1
ATOM 2391 C CA . LEU A 1 319 ? -3.841 9.629 4.249 1.00 90.81 319 LEU A CA 1
ATOM 2392 C C . LEU A 1 319 ? -5.204 10.314 4.256 1.00 90.81 319 LEU A C 1
ATOM 2394 O O . LEU A 1 319 ? -5.261 11.537 4.091 1.00 90.81 319 LEU A O 1
ATOM 2398 N N . SER A 1 320 ? -6.263 9.545 4.479 1.00 88.69 320 SER A N 1
ATOM 2399 C CA . SER A 1 320 ? -7.609 10.065 4.711 1.00 88.69 320 SER A CA 1
ATOM 2400 C C . SER A 1 320 ? -8.023 9.870 6.170 1.00 88.69 320 SER A C 1
ATOM 2402 O O . SER A 1 320 ? -7.521 8.975 6.859 1.00 88.69 320 SER A O 1
ATOM 2404 N N . TYR A 1 321 ? -8.918 10.740 6.630 1.00 90.44 321 TYR A N 1
ATOM 2405 C CA . TYR A 1 321 ? -9.461 10.750 7.981 1.00 90.44 321 TYR A CA 1
ATOM 2406 C C . TYR A 1 321 ? -10.989 10.875 7.912 1.00 90.44 321 TYR A C 1
ATOM 2408 O O . TYR A 1 321 ? -11.535 11.634 7.107 1.00 90.44 321 TYR A O 1
ATOM 2416 N N . GLN A 1 322 ? -11.690 10.096 8.729 1.00 91.56 322 GLN A N 1
ATOM 2417 C CA . GLN A 1 322 ? -13.148 10.117 8.808 1.00 91.56 322 GLN A CA 1
ATOM 2418 C C . GLN A 1 322 ? -13.584 10.026 10.260 1.00 91.56 322 GLN A C 1
ATOM 2420 O O . GLN A 1 322 ? -13.114 9.150 10.982 1.00 91.56 322 GLN A O 1
ATOM 2425 N N . GLN A 1 323 ? -14.531 10.864 10.663 1.00 94.31 323 GLN A N 1
ATOM 2426 C CA . GLN A 1 323 ? -15.306 10.601 11.865 1.00 94.31 323 GLN A CA 1
ATOM 2427 C C . GLN A 1 323 ? -16.356 9.550 11.502 1.00 94.31 323 GLN A C 1
ATOM 2429 O O . GLN A 1 323 ? -17.104 9.729 10.543 1.00 94.31 323 GLN A O 1
ATOM 2434 N N . ILE A 1 324 ? -16.386 8.435 12.226 1.00 95.38 324 ILE A N 1
ATOM 2435 C CA . ILE A 1 324 ? -17.303 7.310 11.971 1.00 95.38 324 ILE A CA 1
ATOM 2436 C C . ILE A 1 324 ? -18.280 7.075 13.127 1.00 95.38 324 ILE A C 1
ATOM 2438 O O . ILE A 1 324 ? -19.264 6.363 12.953 1.00 95.38 324 ILE A O 1
ATOM 2442 N N . GLY A 1 325 ? -18.069 7.731 14.269 1.00 96.06 325 GLY A N 1
ATOM 2443 C CA . GLY A 1 325 ? -18.974 7.761 15.416 1.00 96.06 325 GLY A CA 1
ATOM 2444 C C . GLY A 1 325 ? -18.797 9.043 16.236 1.00 96.06 325 GLY A C 1
ATOM 2445 O O . GLY A 1 325 ? -17.950 9.875 15.927 1.00 96.06 325 GLY A O 1
ATOM 2446 N N . ASP A 1 326 ? -19.579 9.218 17.306 1.00 95.19 326 ASP A N 1
ATOM 2447 C CA . ASP A 1 326 ? -19.505 10.416 18.176 1.00 95.19 326 ASP A CA 1
ATOM 2448 C C . ASP A 1 326 ? -18.087 10.638 18.746 1.00 95.19 326 ASP A C 1
ATOM 2450 O O . ASP A 1 326 ? -17.634 11.770 18.872 1.00 95.19 326 ASP A O 1
ATOM 2454 N N . HIS A 1 327 ? -17.374 9.540 19.026 1.00 96.75 327 HIS A N 1
ATOM 2455 C CA . HIS A 1 327 ? -16.024 9.509 19.601 1.00 96.75 327 HIS A CA 1
ATOM 2456 C C . HIS A 1 327 ? -15.120 8.470 18.910 1.00 96.75 327 HIS A C 1
ATOM 2458 O O . HIS A 1 327 ? -14.269 7.856 19.558 1.00 96.75 327 HIS A O 1
ATOM 2464 N N . GLU A 1 328 ? -15.351 8.201 17.622 1.00 97.88 328 GLU A N 1
ATOM 2465 C CA . GLU A 1 328 ? -14.668 7.137 16.877 1.00 97.88 328 GLU A CA 1
ATOM 2466 C C . GLU A 1 328 ? -14.269 7.608 15.478 1.00 97.88 328 GLU A C 1
ATOM 2468 O O . GLU A 1 328 ? -15.067 8.229 14.765 1.00 97.88 328 GLU A O 1
ATOM 2473 N N . HIS A 1 329 ? -13.023 7.317 15.104 1.00 97.00 329 HIS A N 1
ATOM 2474 C CA . HIS A 1 329 ? -12.353 7.902 13.946 1.00 97.00 329 HIS A CA 1
ATOM 2475 C C . HIS A 1 329 ? -11.584 6.856 13.149 1.00 97.00 329 HIS A C 1
ATOM 2477 O O . HIS A 1 329 ? -10.850 6.054 13.717 1.00 97.00 329 HIS A O 1
ATOM 2483 N N . LEU A 1 330 ? -11.678 6.922 11.825 1.00 96.19 330 LEU A N 1
ATOM 2484 C CA . LEU A 1 330 ? -10.982 6.044 10.894 1.00 96.19 330 LEU A CA 1
ATOM 2485 C C . LEU A 1 330 ? -9.866 6.799 10.169 1.00 96.19 330 LEU A C 1
ATOM 2487 O O . LEU A 1 330 ? -10.115 7.783 9.473 1.00 96.19 330 LEU A O 1
ATOM 2491 N N . PHE A 1 331 ? -8.649 6.272 10.253 1.00 96.38 331 PHE A N 1
ATOM 2492 C CA . PHE A 1 331 ? -7.531 6.647 9.394 1.00 96.38 331 PHE A CA 1
ATOM 2493 C C . PHE A 1 331 ? -7.309 5.591 8.319 1.00 96.38 331 PHE A C 1
ATOM 2495 O O . PHE A 1 331 ? -7.163 4.410 8.634 1.00 96.38 331 PHE A O 1
ATOM 2502 N N . ALA A 1 332 ? -7.198 6.007 7.060 1.00 94.44 332 ALA A N 1
ATOM 2503 C CA . ALA A 1 332 ? -6.894 5.097 5.963 1.00 94.44 332 ALA A CA 1
ATOM 2504 C C . ALA A 1 332 ? -5.680 5.570 5.161 1.00 94.44 332 ALA A C 1
ATOM 2506 O O . ALA A 1 332 ? -5.643 6.693 4.653 1.00 94.44 332 ALA A O 1
ATOM 2507 N N . ILE A 1 333 ? -4.671 4.701 5.059 1.00 94.06 333 ILE A N 1
ATOM 2508 C CA . ILE A 1 333 ? -3.408 4.990 4.376 1.00 94.06 333 ILE A CA 1
ATOM 2509 C C . ILE A 1 333 ? -3.344 4.242 3.042 1.00 94.06 333 ILE A C 1
ATOM 2511 O O . ILE A 1 333 ? -3.497 3.017 2.981 1.00 94.06 333 ILE A O 1
ATOM 2515 N N . CYS A 1 334 ? -3.075 4.981 1.967 1.00 89.06 334 CYS A N 1
ATOM 2516 C CA . CYS A 1 334 ? -2.979 4.420 0.625 1.00 89.06 334 CYS A CA 1
ATOM 2517 C C . CYS A 1 334 ? -1.724 3.555 0.418 1.00 89.06 334 CYS A C 1
ATOM 2519 O O . CYS A 1 334 ? -0.658 3.784 0.982 1.00 89.06 334 CYS A O 1
ATOM 2521 N N . GLY A 1 335 ? -1.854 2.552 -0.446 1.00 86.56 335 GLY A N 1
ATOM 2522 C CA . GLY A 1 335 ? -0.733 1.787 -0.977 1.00 86.56 335 GLY A CA 1
ATOM 2523 C C . GLY A 1 335 ? 0.042 2.506 -2.078 1.00 86.56 335 GLY A C 1
ATOM 2524 O O . GLY A 1 335 ? -0.104 3.709 -2.296 1.00 86.56 335 GLY A O 1
ATOM 2525 N N . LEU A 1 336 ? 0.863 1.725 -2.781 1.00 78.69 336 LEU A N 1
ATOM 2526 C CA . LEU A 1 336 ? 1.488 2.131 -4.036 1.00 78.69 336 LEU A CA 1
ATOM 2527 C C . LEU A 1 336 ? 0.409 2.461 -5.074 1.00 78.69 336 LEU A C 1
ATOM 2529 O O . LEU A 1 336 ? -0.459 1.628 -5.323 1.00 78.69 336 LEU A O 1
ATOM 2533 N N . ASP A 1 337 ? 0.504 3.632 -5.702 1.00 72.88 337 ASP A N 1
ATOM 2534 C CA . ASP A 1 337 ? -0.268 3.962 -6.903 1.00 72.88 337 ASP A CA 1
ATOM 2535 C C . ASP A 1 337 ? 0.688 4.300 -8.052 1.00 72.88 337 ASP A C 1
ATOM 2537 O O . ASP A 1 337 ? 1.338 5.349 -8.053 1.00 72.88 337 ASP A O 1
ATOM 2541 N N . LEU A 1 338 ? 0.756 3.404 -9.042 1.00 68.75 338 LEU A N 1
ATOM 2542 C CA . LEU A 1 338 ? 1.597 3.571 -10.227 1.00 68.75 338 LEU A CA 1
ATOM 2543 C C . LEU A 1 338 ? 1.196 4.799 -11.060 1.00 68.75 338 LEU A C 1
ATOM 2545 O O . LEU A 1 338 ? 2.058 5.406 -11.704 1.00 68.75 338 LEU A O 1
ATOM 2549 N N . GLU A 1 339 ? -0.081 5.189 -11.034 1.00 67.50 339 GLU A N 1
ATOM 2550 C CA . GLU A 1 339 ? -0.595 6.349 -11.771 1.00 67.50 339 GLU A CA 1
ATOM 2551 C C . GLU A 1 339 ? -0.150 7.671 -11.130 1.00 67.50 339 GLU A C 1
ATOM 2553 O O . GLU A 1 339 ? 0.040 8.670 -11.824 1.00 67.50 339 GLU A O 1
ATOM 2558 N N . ASN A 1 340 ? 0.106 7.659 -9.821 1.00 66.12 340 ASN A N 1
ATOM 2559 C CA . ASN A 1 340 ? 0.508 8.824 -9.035 1.00 66.12 340 ASN A CA 1
ATOM 2560 C C . ASN A 1 340 ? 2.007 8.830 -8.666 1.00 66.12 340 ASN A C 1
ATOM 2562 O O . ASN A 1 340 ? 2.507 9.814 -8.123 1.00 66.12 340 ASN A O 1
ATOM 2566 N N . MET A 1 341 ? 2.774 7.791 -9.026 1.00 70.19 341 MET A N 1
ATOM 2567 C CA . MET A 1 341 ? 4.226 7.694 -8.767 1.00 70.19 341 MET A CA 1
ATOM 2568 C C . MET A 1 341 ? 5.039 8.913 -9.231 1.00 70.19 341 MET A C 1
ATOM 2570 O O . MET A 1 341 ? 6.118 9.177 -8.710 1.00 70.19 341 MET A O 1
ATOM 2574 N N . ALA A 1 342 ? 4.566 9.646 -10.242 1.00 69.00 342 ALA A N 1
ATOM 2575 C CA . ALA A 1 342 ? 5.241 10.852 -10.717 1.00 69.00 342 ALA A CA 1
ATOM 2576 C C . ALA A 1 342 ? 5.122 12.037 -9.737 1.00 69.00 342 ALA A C 1
ATOM 2578 O O . ALA A 1 342 ? 6.014 12.886 -9.704 1.00 69.00 342 ALA A O 1
ATOM 2579 N N . ASN A 1 343 ? 4.035 12.093 -8.966 1.00 71.69 343 ASN A N 1
ATOM 2580 C CA . ASN A 1 343 ? 3.608 13.266 -8.202 1.00 71.69 343 ASN A CA 1
ATOM 2581 C C . ASN A 1 343 ? 3.406 12.998 -6.705 1.00 71.69 343 ASN A C 1
ATOM 2583 O O . ASN A 1 343 ? 3.097 13.925 -5.958 1.00 71.69 343 ASN A O 1
ATOM 2587 N N . SER A 1 344 ? 3.581 11.760 -6.255 1.00 76.62 344 SER A N 1
ATOM 2588 C CA . SER A 1 344 ? 3.374 11.370 -4.869 1.00 76.62 344 SER A CA 1
ATOM 2589 C C . SER A 1 344 ? 4.530 10.505 -4.374 1.00 76.62 344 SER A C 1
ATOM 2591 O O . SER A 1 344 ? 5.080 9.710 -5.138 1.00 76.62 344 SER A O 1
ATOM 2593 N N . PRO A 1 345 ? 4.923 10.629 -3.091 1.00 84.25 345 PRO A N 1
ATOM 2594 C CA . PRO A 1 345 ? 6.043 9.868 -2.549 1.00 84.25 345 PRO A CA 1
ATOM 2595 C C . PRO A 1 345 ? 5.731 8.376 -2.359 1.00 84.25 345 PRO A C 1
ATOM 2597 O O . PRO A 1 345 ? 6.615 7.629 -1.952 1.00 84.25 345 PRO A O 1
ATOM 2600 N N . ASN A 1 346 ? 4.503 7.923 -2.633 1.00 83.06 346 ASN A N 1
ATOM 2601 C CA . ASN A 1 346 ? 4.049 6.553 -2.400 1.00 83.06 346 ASN A CA 1
ATOM 2602 C C . ASN A 1 346 ? 4.464 5.558 -3.511 1.00 83.06 346 ASN A C 1
ATOM 2604 O O . ASN A 1 346 ? 3.660 4.726 -3.917 1.00 83.06 346 ASN A O 1
ATOM 2608 N N . GLY A 1 347 ? 5.702 5.656 -4.009 1.00 83.31 347 GLY A N 1
ATOM 2609 C CA . GLY A 1 347 ? 6.244 4.857 -5.118 1.00 83.31 347 GLY A CA 1
ATOM 2610 C C . GLY A 1 347 ? 6.958 3.546 -4.737 1.00 83.31 347 GLY A C 1
ATOM 2611 O O . GLY A 1 347 ? 6.949 3.101 -3.589 1.00 83.31 347 GLY A O 1
ATOM 2612 N N . LEU A 1 348 ? 7.616 2.925 -5.721 1.00 82.75 348 LEU A N 1
ATOM 2613 C CA . LEU A 1 348 ? 8.475 1.741 -5.570 1.00 82.75 348 LEU A CA 1
ATOM 2614 C C . LEU A 1 348 ? 9.653 1.986 -4.618 1.00 82.75 348 LEU A C 1
ATOM 2616 O O . LEU A 1 348 ? 10.020 1.093 -3.851 1.00 82.75 348 LEU A O 1
ATOM 2620 N N . VAL A 1 349 ? 10.239 3.186 -4.644 1.00 87.69 349 VAL A N 1
ATOM 2621 C CA . VAL A 1 349 ? 11.285 3.606 -3.700 1.00 87.69 349 VAL A CA 1
ATOM 2622 C C . VAL A 1 349 ? 10.769 3.473 -2.272 1.00 87.69 349 VAL A C 1
ATOM 2624 O O . VAL A 1 349 ? 11.433 2.861 -1.435 1.00 87.69 349 VAL A O 1
ATOM 2627 N N . ALA A 1 350 ? 9.557 3.963 -2.012 1.00 88.38 350 ALA A N 1
ATOM 2628 C CA . ALA A 1 350 ? 8.946 3.870 -0.697 1.00 88.38 350 ALA A CA 1
ATOM 2629 C C . ALA A 1 350 ? 8.643 2.411 -0.311 1.00 88.38 350 ALA A C 1
ATOM 2631 O O . ALA A 1 350 ? 8.929 2.043 0.824 1.00 88.38 350 ALA A O 1
ATOM 2632 N N . VAL A 1 351 ? 8.186 1.554 -1.237 1.00 86.50 351 VAL A N 1
ATOM 2633 C CA . VAL A 1 351 ? 8.009 0.104 -0.989 1.00 86.50 351 VAL A CA 1
ATOM 2634 C C . VAL A 1 351 ? 9.315 -0.540 -0.517 1.00 86.50 351 VAL A C 1
ATOM 2636 O O . VAL A 1 351 ? 9.336 -1.224 0.509 1.00 86.50 351 VAL A O 1
ATOM 2639 N N . ILE A 1 352 ? 10.414 -0.312 -1.245 1.00 85.12 352 ILE A N 1
ATOM 2640 C CA . ILE A 1 352 ? 11.721 -0.900 -0.922 1.00 85.12 352 ILE A CA 1
ATOM 2641 C C . ILE A 1 352 ? 12.230 -0.355 0.411 1.00 85.12 352 ILE A C 1
ATOM 2643 O O . ILE A 1 352 ? 12.631 -1.136 1.267 1.00 85.12 352 ILE A O 1
ATOM 2647 N N . GLN A 1 353 ? 12.161 0.960 0.630 1.00 90.00 353 GLN A N 1
ATOM 2648 C CA . GLN A 1 353 ? 12.586 1.570 1.891 1.00 90.00 353 GLN A CA 1
ATOM 2649 C C . GLN A 1 353 ? 11.769 1.055 3.080 1.00 90.00 353 GLN A C 1
ATOM 2651 O O . GLN A 1 353 ? 12.345 0.722 4.110 1.00 90.00 353 GLN A O 1
ATOM 2656 N N . THR A 1 354 ? 10.447 0.914 2.949 1.00 90.12 354 THR A N 1
ATOM 2657 C CA . THR A 1 354 ? 9.607 0.302 3.993 1.00 90.12 354 THR A CA 1
ATOM 2658 C C . THR A 1 354 ? 10.030 -1.125 4.292 1.00 90.12 354 THR A C 1
ATOM 2660 O O . THR A 1 354 ? 10.063 -1.525 5.453 1.00 90.12 354 THR A O 1
ATOM 2663 N N . ALA A 1 355 ? 10.347 -1.897 3.255 1.00 86.56 355 ALA A N 1
ATOM 2664 C CA . ALA A 1 355 ? 10.756 -3.278 3.405 1.00 86.56 355 ALA A CA 1
ATOM 2665 C C . ALA A 1 355 ? 12.129 -3.397 4.080 1.00 86.56 355 ALA A C 1
ATOM 2667 O O . ALA A 1 355 ? 12.272 -4.186 5.011 1.00 86.56 355 ALA A O 1
ATOM 2668 N N . THR A 1 356 ? 13.129 -2.634 3.631 1.00 83.19 356 THR A N 1
ATOM 2669 C CA . THR A 1 356 ? 14.544 -2.913 3.925 1.00 83.19 356 THR A CA 1
ATOM 2670 C C . THR A 1 356 ? 15.240 -1.905 4.836 1.00 83.19 356 THR A C 1
ATOM 2672 O O . THR A 1 356 ? 16.301 -2.235 5.366 1.00 83.19 356 THR A O 1
ATOM 2675 N N . ASP A 1 357 ? 14.713 -0.689 5.000 1.00 74.50 357 ASP A N 1
ATOM 2676 C CA . ASP A 1 357 ? 15.386 0.362 5.772 1.00 74.50 357 ASP A CA 1
ATOM 2677 C C . ASP A 1 357 ? 15.132 0.219 7.283 1.00 74.50 357 ASP A C 1
ATOM 2679 O O . ASP A 1 357 ? 14.041 -0.138 7.732 1.00 74.50 357 ASP A O 1
ATOM 2683 N N . ALA A 1 358 ? 16.160 0.506 8.081 1.00 72.44 358 ALA A N 1
ATOM 2684 C CA . ALA A 1 358 ? 16.082 0.511 9.541 1.00 72.44 358 ALA A CA 1
ATOM 2685 C C . ALA A 1 358 ? 15.700 1.890 10.108 1.00 72.44 358 ALA A C 1
ATOM 2687 O O . ALA A 1 358 ? 15.333 1.983 11.287 1.00 72.44 358 ALA A O 1
ATOM 2688 N N . ASP A 1 359 ? 15.815 2.956 9.306 1.00 88.69 359 ASP A N 1
ATOM 2689 C CA . ASP A 1 359 ? 15.381 4.307 9.668 1.00 88.69 359 ASP A CA 1
ATOM 2690 C C . ASP A 1 359 ? 14.169 4.740 8.820 1.00 88.69 359 ASP A C 1
ATOM 2692 O O . ASP A 1 359 ? 14.334 5.192 7.684 1.00 88.69 359 ASP A O 1
ATOM 2696 N N . PRO A 1 360 ? 12.941 4.672 9.374 1.00 89.25 360 PRO A N 1
ATOM 2697 C CA . PRO A 1 360 ? 11.725 5.096 8.681 1.00 89.25 360 PRO A CA 1
ATOM 2698 C C . PRO A 1 360 ? 11.786 6.533 8.148 1.00 89.25 360 PRO A C 1
ATOM 2700 O O . PRO A 1 360 ? 11.131 6.847 7.156 1.00 89.25 360 PRO A O 1
ATOM 2703 N N . MET A 1 361 ? 12.587 7.416 8.756 1.00 92.56 361 MET A N 1
ATOM 2704 C CA . MET A 1 361 ? 12.670 8.824 8.356 1.00 92.56 361 MET A CA 1
ATOM 2705 C C . MET A 1 361 ? 13.392 9.052 7.021 1.00 92.56 361 MET A C 1
ATOM 2707 O O . MET A 1 361 ? 13.283 10.145 6.461 1.00 92.56 361 MET A O 1
ATOM 2711 N N . GLN A 1 362 ? 14.086 8.045 6.479 1.00 90.56 362 GLN A N 1
ATOM 2712 C CA . GLN A 1 362 ? 14.616 8.093 5.110 1.00 90.56 362 GLN A CA 1
ATOM 2713 C C . GLN A 1 362 ? 13.523 7.898 4.053 1.00 90.56 362 GLN A C 1
ATOM 2715 O O . GLN A 1 362 ? 13.704 8.273 2.892 1.00 90.56 362 GLN A O 1
ATOM 2720 N N . ASN A 1 363 ? 12.374 7.346 4.450 1.00 92.25 363 ASN A N 1
ATOM 2721 C CA . ASN A 1 363 ? 11.236 7.153 3.575 1.00 92.25 363 ASN A CA 1
ATOM 2722 C C . ASN A 1 363 ? 10.415 8.449 3.489 1.00 92.25 363 ASN A C 1
ATOM 2724 O O . ASN A 1 363 ? 9.767 8.879 4.447 1.00 92.25 363 ASN A O 1
ATOM 2728 N N . ALA A 1 364 ? 10.446 9.095 2.319 1.00 91.19 364 ALA A N 1
ATOM 2729 C CA . ALA A 1 364 ? 9.712 10.337 2.084 1.00 91.19 364 ALA A CA 1
ATOM 2730 C C . ALA A 1 364 ? 8.201 10.168 2.283 1.00 91.19 364 ALA A C 1
ATOM 2732 O O . ALA A 1 364 ? 7.552 11.089 2.782 1.00 91.19 364 ALA A O 1
ATOM 2733 N N . TYR A 1 365 ? 7.662 8.991 1.958 1.00 92.06 365 TYR A N 1
ATOM 2734 C CA . TYR A 1 365 ? 6.253 8.711 2.160 1.00 92.06 365 TYR A CA 1
ATOM 2735 C C . TYR A 1 365 ? 5.902 8.621 3.641 1.00 92.06 365 TYR A C 1
ATOM 2737 O O . TYR A 1 365 ? 4.942 9.245 4.087 1.00 92.06 365 TYR A O 1
ATOM 2745 N N . TYR A 1 366 ? 6.734 7.934 4.425 1.00 95.50 366 TYR A N 1
ATOM 2746 C CA . TYR A 1 366 ? 6.536 7.846 5.868 1.00 95.50 366 TYR A CA 1
ATOM 2747 C C . TYR A 1 366 ? 6.527 9.223 6.535 1.00 95.50 366 TYR A C 1
ATOM 2749 O O . TYR A 1 366 ? 5.654 9.502 7.352 1.00 95.50 366 TYR A O 1
ATOM 2757 N N . ARG A 1 367 ? 7.448 10.116 6.147 1.00 94.69 367 ARG A N 1
ATOM 2758 C CA . ARG A 1 367 ? 7.471 11.494 6.665 1.00 94.69 367 ARG A CA 1
ATOM 2759 C C . ARG A 1 367 ? 6.161 12.234 6.394 1.00 94.69 367 ARG A C 1
ATOM 2761 O O . ARG A 1 367 ? 5.633 12.849 7.314 1.00 94.69 367 ARG A O 1
ATOM 2768 N N . LEU A 1 368 ? 5.627 12.122 5.174 1.00 91.62 368 LEU A N 1
ATOM 2769 C CA . LEU A 1 368 ? 4.337 12.712 4.806 1.00 91.62 368 LEU A CA 1
ATOM 2770 C C . LEU A 1 368 ? 3.194 12.146 5.662 1.00 91.62 368 LEU A C 1
ATOM 2772 O O . LEU A 1 368 ? 2.374 12.906 6.172 1.00 91.62 368 LEU A O 1
ATOM 2776 N N . ILE A 1 369 ? 3.140 10.821 5.829 1.00 94.31 369 ILE A N 1
ATOM 2777 C CA . ILE A 1 369 ? 2.104 10.159 6.633 1.00 94.31 369 ILE A CA 1
ATOM 2778 C C . ILE A 1 369 ? 2.195 10.580 8.097 1.00 94.31 369 ILE A C 1
ATOM 2780 O O . ILE A 1 369 ? 1.176 10.932 8.683 1.00 94.31 369 ILE A O 1
ATOM 2784 N N . LYS A 1 370 ? 3.400 10.599 8.672 1.00 96.12 370 LYS A N 1
ATOM 2785 C CA . LYS A 1 370 ? 3.638 11.024 10.054 1.00 96.12 370 LYS A CA 1
ATOM 2786 C C . LYS A 1 370 ? 3.185 12.464 10.292 1.00 96.12 370 LYS A C 1
ATOM 2788 O O . LYS A 1 370 ? 2.475 12.718 11.260 1.00 96.12 370 LYS A O 1
ATOM 2793 N N . GLU A 1 371 ? 3.573 13.385 9.411 1.00 93.12 371 GLU A N 1
ATOM 2794 C CA . GLU A 1 371 ? 3.185 14.796 9.497 1.00 93.12 371 GLU A CA 1
ATOM 2795 C C . GLU A 1 371 ? 1.662 14.956 9.443 1.00 93.12 371 GLU A C 1
ATOM 2797 O O . GLU A 1 371 ? 1.073 15.541 10.350 1.00 93.12 371 GLU A O 1
ATOM 2802 N N . ARG A 1 372 ? 1.012 14.367 8.432 1.00 91.50 372 ARG A N 1
ATOM 2803 C CA . ARG A 1 372 ? -0.445 14.466 8.271 1.00 91.50 372 ARG A CA 1
ATOM 2804 C C . ARG A 1 372 ? -1.204 13.808 9.416 1.00 91.50 372 ARG A C 1
ATOM 2806 O O . ARG A 1 372 ? -2.202 14.357 9.866 1.00 91.50 372 ARG A O 1
ATOM 2813 N N . PHE A 1 373 ? -0.740 12.655 9.893 1.00 95.12 373 PHE A N 1
ATOM 2814 C CA . PHE A 1 373 ? -1.366 11.965 11.015 1.00 95.12 373 PHE A CA 1
ATOM 2815 C C . PHE A 1 373 ? -1.339 12.826 12.277 1.00 95.12 373 PHE A C 1
ATOM 2817 O O . PHE A 1 373 ? -2.369 12.979 12.923 1.00 95.12 373 PHE A O 1
ATOM 2824 N N . LEU A 1 374 ? -0.192 13.436 12.596 1.00 95.25 374 LEU A N 1
ATOM 2825 C CA . LEU A 1 374 ? -0.086 14.352 13.732 1.00 95.25 374 LEU A CA 1
ATOM 2826 C C . LEU A 1 374 ? -0.994 15.575 13.562 1.00 95.25 374 LEU A C 1
ATOM 2828 O O . LEU A 1 374 ? -1.660 15.950 14.520 1.00 95.25 374 LEU A O 1
ATOM 2832 N N . SER A 1 375 ? -1.083 16.150 12.358 1.00 91.38 375 SER A N 1
ATOM 2833 C CA . SER A 1 375 ? -2.007 17.261 12.090 1.00 91.38 375 SER A CA 1
ATOM 2834 C C . SER A 1 375 ? -3.471 16.876 12.307 1.00 91.38 375 SER A C 1
ATOM 2836 O O . SER A 1 375 ? -4.197 17.622 12.950 1.00 91.38 375 SER A O 1
ATOM 2838 N N . TYR A 1 376 ? -3.907 15.705 11.839 1.00 91.25 376 TYR A N 1
ATOM 2839 C CA . TYR A 1 376 ? -5.265 15.230 12.116 1.00 91.25 376 TYR A CA 1
ATOM 2840 C C . TYR A 1 376 ? -5.483 14.938 13.602 1.00 91.25 376 TYR A C 1
ATOM 2842 O O . TYR A 1 376 ? -6.538 15.248 14.143 1.00 91.25 376 TYR A O 1
ATOM 2850 N N . LEU A 1 377 ? -4.479 14.395 14.294 1.00 93.94 377 LEU A N 1
ATOM 2851 C CA . LEU A 1 377 ? -4.573 14.100 15.723 1.00 93.94 377 LEU A CA 1
ATOM 2852 C C . LEU A 1 377 ? -4.754 15.364 16.585 1.00 93.94 377 LEU A C 1
ATOM 2854 O O . LEU A 1 377 ? -5.276 15.264 17.692 1.00 93.94 377 LEU A O 1
ATOM 2858 N N . GLU A 1 378 ? -4.343 16.541 16.099 1.00 92.06 378 GLU A N 1
ATOM 2859 C CA . GLU A 1 378 ? -4.618 17.835 16.745 1.00 92.06 378 GLU A CA 1
ATOM 2860 C C . GLU A 1 378 ? -6.089 18.272 16.619 1.00 92.06 378 GLU A C 1
ATOM 2862 O O . GLU A 1 378 ? -6.565 19.061 17.440 1.00 92.06 378 GLU A O 1
ATOM 2867 N N . GLU A 1 379 ? -6.807 17.774 15.609 1.00 89.88 379 GLU A N 1
ATOM 2868 C CA . GLU A 1 379 ? -8.224 18.077 15.367 1.00 89.88 379 GLU A CA 1
ATOM 2869 C C . GLU A 1 379 ? -9.164 17.121 16.117 1.00 89.88 379 GLU A C 1
ATOM 2871 O O . GLU A 1 379 ? -10.306 17.483 16.413 1.00 89.88 379 GLU A O 1
ATOM 2876 N N . ILE A 1 380 ? -8.681 15.926 16.467 1.00 93.44 380 ILE A N 1
ATOM 2877 C CA . ILE A 1 380 ? -9.458 14.908 17.179 1.00 93.44 380 ILE A CA 1
ATOM 2878 C C . ILE A 1 380 ? -9.516 15.235 18.684 1.00 93.44 380 ILE A C 1
ATOM 2880 O O . ILE A 1 380 ? -8.495 15.562 19.295 1.00 93.44 380 ILE A O 1
ATOM 2884 N N . PRO A 1 381 ? -10.693 15.140 19.333 1.00 95.50 381 PRO A N 1
ATOM 2885 C CA . PRO A 1 381 ? -10.796 15.258 20.782 1.00 95.50 381 PRO A CA 1
ATOM 2886 C C . PRO A 1 381 ? -9.936 14.214 21.527 1.00 95.50 381 PRO A C 1
ATOM 2888 O O . PRO A 1 381 ? -10.056 13.015 21.270 1.00 95.50 381 PRO A O 1
ATOM 2891 N N . PRO A 1 382 ? -9.112 14.625 22.512 1.00 97.06 382 PRO A N 1
ATOM 2892 C CA . PRO A 1 382 ? -8.375 13.687 23.356 1.00 97.06 382 PRO A CA 1
ATOM 2893 C C . PRO A 1 382 ? -9.311 12.700 24.066 1.00 97.06 382 PRO A C 1
ATOM 2895 O O . PRO A 1 382 ? -10.328 13.105 24.635 1.00 97.06 382 PRO A O 1
ATOM 2898 N N . GLY A 1 383 ? -8.928 11.425 24.103 1.00 96.94 383 GLY A N 1
ATOM 2899 C CA . GLY A 1 383 ? -9.719 10.340 24.689 1.00 96.94 383 GLY A CA 1
ATOM 2900 C C . GLY A 1 383 ? -10.573 9.558 23.691 1.00 96.94 383 GLY A C 1
ATOM 2901 O O . GLY A 1 383 ? -11.129 8.528 24.072 1.00 96.94 383 GLY A O 1
ATOM 2902 N N . ASP A 1 384 ? -10.667 10.022 22.444 1.00 98.12 384 ASP A N 1
ATOM 2903 C CA . ASP A 1 384 ? -11.438 9.350 21.403 1.00 98.12 384 ASP A CA 1
ATOM 2904 C C . ASP A 1 384 ? -10.773 8.044 20.923 1.00 98.12 384 ASP A C 1
ATOM 2906 O O . ASP A 1 384 ? -9.609 7.729 21.211 1.00 98.12 384 ASP A O 1
ATOM 2910 N N . THR A 1 385 ? -11.562 7.255 20.199 1.00 98.25 385 THR A N 1
ATOM 2911 C CA . THR A 1 385 ? -11.194 5.939 19.678 1.00 98.25 385 THR A CA 1
ATOM 2912 C C . THR A 1 385 ? -10.749 6.041 18.226 1.00 98.25 385 THR A C 1
ATOM 2914 O O . THR A 1 385 ? -11.359 6.765 17.442 1.00 98.25 385 THR A O 1
ATOM 2917 N N . LEU A 1 386 ? -9.683 5.324 17.869 1.00 98.31 386 LEU A N 1
ATOM 2918 C CA . LEU A 1 386 ? -9.111 5.322 16.528 1.00 98.31 386 LEU A CA 1
ATOM 2919 C C . LEU A 1 386 ? -9.086 3.906 15.939 1.00 98.31 386 LEU A C 1
ATOM 2921 O O . LEU A 1 386 ? -8.617 2.958 16.581 1.00 98.31 386 LEU A O 1
ATOM 2925 N N . ASP A 1 387 ? -9.476 3.813 14.676 1.00 98.12 387 ASP A N 1
ATOM 2926 C CA . ASP A 1 387 ? -9.316 2.663 13.798 1.00 98.12 387 ASP A CA 1
ATOM 2927 C C . ASP A 1 387 ? -8.365 3.036 12.668 1.00 98.12 387 ASP A C 1
ATOM 2929 O O . ASP A 1 387 ? -8.443 4.124 12.094 1.00 98.12 387 ASP A O 1
ATOM 2933 N N . ILE A 1 388 ? -7.427 2.147 12.347 1.00 97.94 388 ILE A N 1
ATOM 2934 C CA . ILE A 1 388 ? -6.413 2.437 11.333 1.00 97.94 388 ILE A CA 1
ATOM 2935 C C . ILE A 1 388 ? -6.382 1.327 10.296 1.00 97.94 388 ILE A C 1
ATOM 2937 O O . ILE A 1 388 ? -6.245 0.145 10.612 1.00 97.94 388 ILE A O 1
ATOM 2941 N N . THR A 1 389 ? -6.460 1.713 9.029 1.00 97.12 389 THR A N 1
ATOM 2942 C CA . THR A 1 389 ? -6.357 0.792 7.907 1.00 97.12 389 THR A CA 1
ATOM 2943 C C . THR A 1 389 ? -5.267 1.193 6.926 1.00 97.12 389 THR A C 1
ATOM 2945 O O . THR A 1 389 ? -4.913 2.365 6.789 1.00 97.12 389 THR A O 1
ATOM 2948 N N . GLY A 1 390 ? -4.723 0.199 6.231 1.00 95.12 390 GLY A N 1
ATOM 2949 C CA . GLY A 1 390 ? -3.727 0.419 5.198 1.00 95.12 390 GLY A CA 1
ATOM 2950 C C . GLY A 1 390 ? -3.663 -0.740 4.216 1.00 95.12 390 GLY A C 1
ATOM 2951 O O . GLY A 1 390 ? -3.756 -1.908 4.595 1.00 95.12 390 GLY A O 1
ATOM 2952 N N . HIS A 1 391 ? -3.475 -0.413 2.944 1.00 90.88 391 HIS A N 1
ATOM 2953 C CA . HIS A 1 391 ? -3.331 -1.388 1.866 1.00 90.88 391 HIS A CA 1
ATOM 2954 C C . HIS A 1 391 ? -1.911 -1.364 1.312 1.00 90.88 391 HIS A C 1
ATOM 2956 O O . HIS A 1 391 ? -1.338 -0.288 1.150 1.00 90.88 391 HIS A O 1
ATOM 2962 N N . SER A 1 392 ? -1.347 -2.522 0.974 1.00 89.25 392 SER A N 1
ATOM 2963 C CA . SER A 1 392 ? -0.023 -2.625 0.366 1.00 89.25 392 SER A CA 1
ATOM 2964 C C . SER A 1 392 ? 1.029 -1.897 1.216 1.00 89.25 392 SER A C 1
ATOM 2966 O O . SER A 1 392 ? 1.104 -2.054 2.439 1.00 89.25 392 SER A O 1
ATOM 2968 N N . MET A 1 393 ? 1.824 -1.023 0.613 1.00 89.50 393 MET A N 1
ATOM 2969 C CA . MET A 1 393 ? 2.733 -0.145 1.345 1.00 89.50 393 MET A CA 1
ATOM 2970 C C . MET A 1 393 ? 2.047 0.735 2.405 1.00 89.50 393 MET A C 1
ATOM 2972 O O . MET A 1 393 ? 2.672 1.021 3.421 1.00 89.50 393 MET A O 1
ATOM 2976 N N . GLY A 1 394 ? 0.779 1.111 2.240 1.00 93.19 394 GLY A N 1
ATOM 2977 C CA . GLY A 1 394 ? 0.012 1.836 3.254 1.00 93.19 394 GLY A CA 1
ATOM 2978 C C . GLY A 1 394 ? -0.155 1.038 4.542 1.00 93.19 394 GLY A C 1
ATOM 2979 O O . GLY A 1 394 ? -0.050 1.601 5.626 1.00 93.19 394 GLY A O 1
ATOM 2980 N N . GLY A 1 395 ? -0.276 -0.290 4.447 1.00 94.50 395 GLY A N 1
ATOM 2981 C CA . GLY A 1 395 ? -0.211 -1.158 5.624 1.00 94.50 395 GLY A CA 1
ATOM 2982 C C . GLY A 1 395 ? 1.176 -1.158 6.273 1.00 94.50 395 GLY A C 1
ATOM 2983 O O . GLY A 1 395 ? 1.292 -1.145 7.496 1.00 94.50 395 GLY A O 1
ATOM 2984 N N . GLY A 1 396 ? 2.237 -1.077 5.467 1.00 94.31 396 GLY A N 1
ATOM 2985 C CA . GLY A 1 396 ? 3.595 -0.856 5.964 1.00 94.31 396 GLY A CA 1
ATOM 2986 C C . GLY A 1 396 ? 3.749 0.483 6.687 1.00 94.31 396 GLY A C 1
ATOM 2987 O O . GLY A 1 396 ? 4.307 0.524 7.781 1.00 94.31 396 GLY A O 1
ATOM 2988 N N . MET A 1 397 ? 3.190 1.564 6.135 1.00 96.19 397 MET A N 1
ATOM 2989 C CA . MET A 1 397 ? 3.144 2.877 6.786 1.00 96.19 397 MET A CA 1
ATOM 2990 C C . MET A 1 397 ? 2.398 2.822 8.117 1.00 96.19 397 MET A C 1
ATOM 2992 O O . MET A 1 397 ? 2.897 3.384 9.087 1.00 96.19 397 MET A O 1
ATOM 2996 N N . THR A 1 398 ? 1.269 2.108 8.201 1.00 97.31 398 THR A N 1
ATOM 2997 C CA . THR A 1 398 ? 0.559 1.883 9.471 1.00 97.31 398 THR A CA 1
ATOM 2998 C C . THR A 1 398 ? 1.477 1.247 10.514 1.00 97.31 398 THR A C 1
ATOM 3000 O O . THR A 1 398 ? 1.531 1.713 11.651 1.00 97.31 398 THR A O 1
ATOM 3003 N N . MET A 1 399 ? 2.237 0.213 10.136 1.00 96.00 399 MET A N 1
ATOM 3004 C CA . MET A 1 399 ? 3.165 -0.442 11.059 1.00 96.00 399 MET A CA 1
ATOM 3005 C C . MET A 1 399 ? 4.327 0.470 11.471 1.00 96.00 399 MET A C 1
ATOM 3007 O O . MET A 1 399 ? 4.700 0.465 12.641 1.00 96.00 399 MET A O 1
ATOM 3011 N N . LEU A 1 400 ? 4.900 1.252 10.548 1.00 96.12 400 LEU A N 1
ATOM 3012 C CA . LEU A 1 400 ? 5.948 2.227 10.876 1.00 96.12 400 LEU A CA 1
ATOM 3013 C C . LEU A 1 400 ? 5.415 3.294 11.844 1.00 96.12 400 LEU A C 1
ATOM 3015 O O . LEU A 1 400 ? 6.029 3.543 12.878 1.00 96.12 400 LEU A O 1
ATOM 3019 N N . LEU A 1 401 ? 4.247 3.859 11.529 1.00 96.88 401 LEU A N 1
ATOM 3020 C CA . LEU A 1 401 ? 3.593 4.936 12.270 1.00 96.88 401 LEU A CA 1
ATOM 3021 C C . LEU A 1 401 ? 3.268 4.512 13.703 1.00 96.88 401 LEU A C 1
ATOM 3023 O O . LEU A 1 401 ? 3.680 5.168 14.653 1.00 96.88 401 LEU A O 1
ATOM 3027 N N . LEU A 1 402 ? 2.582 3.381 13.873 1.00 96.81 402 LEU A N 1
ATOM 3028 C CA . LEU A 1 402 ? 2.150 2.912 15.191 1.00 96.81 402 LEU A CA 1
ATOM 3029 C C . LEU A 1 402 ? 3.304 2.429 16.082 1.00 96.81 402 LEU A C 1
ATOM 3031 O O . LEU A 1 402 ? 3.142 2.298 17.297 1.00 96.81 402 LEU A O 1
ATOM 3035 N N . ASN A 1 403 ? 4.474 2.176 15.495 1.00 94.69 403 ASN A N 1
ATOM 3036 C CA . ASN A 1 403 ? 5.688 1.789 16.208 1.00 94.69 403 ASN A CA 1
ATOM 3037 C C . ASN A 1 403 ? 6.696 2.932 16.381 1.00 94.69 403 ASN A C 1
ATOM 3039 O O . ASN A 1 403 ? 7.762 2.727 16.967 1.00 94.69 403 ASN A O 1
ATOM 3043 N N . ASP A 1 404 ? 6.367 4.136 15.915 1.00 94.81 404 ASP A N 1
ATOM 3044 C CA . ASP A 1 404 ? 7.171 5.329 16.142 1.00 94.81 404 ASP A CA 1
ATOM 3045 C C . ASP A 1 404 ? 6.981 5.831 17.584 1.00 94.81 404 ASP A C 1
ATOM 3047 O O . ASP A 1 404 ? 5.849 6.091 18.001 1.00 94.81 404 ASP A O 1
ATOM 3051 N N . PRO A 1 405 ? 8.064 5.996 18.368 1.00 93.12 405 PRO A N 1
ATOM 3052 C CA . PRO A 1 405 ? 7.965 6.458 19.749 1.00 93.12 405 PRO A CA 1
ATOM 3053 C C . PRO A 1 405 ? 7.273 7.815 19.918 1.00 93.12 405 PRO A C 1
ATOM 3055 O O . PRO A 1 405 ? 6.627 8.033 20.940 1.00 93.12 405 PRO A O 1
ATOM 3058 N N . GLU A 1 406 ? 7.409 8.725 18.950 1.00 95.00 406 GLU A N 1
ATOM 3059 C CA . GLU A 1 406 ? 6.750 10.036 18.990 1.00 95.00 406 GLU A CA 1
ATOM 3060 C C . GLU A 1 406 ? 5.238 9.892 18.814 1.00 95.00 406 GLU A C 1
ATOM 3062 O O . GLU A 1 406 ? 4.474 10.487 19.571 1.00 95.00 406 GLU A O 1
ATOM 3067 N N . ILE A 1 407 ? 4.811 9.039 17.880 1.00 97.06 407 ILE A N 1
ATOM 3068 C CA . ILE A 1 407 ? 3.393 8.735 17.666 1.00 97.06 407 ILE A CA 1
ATOM 3069 C C . ILE A 1 407 ? 2.806 8.020 18.881 1.00 97.06 407 ILE A C 1
ATOM 3071 O O . ILE A 1 407 ? 1.743 8.402 19.361 1.00 97.06 407 ILE A O 1
ATOM 3075 N N . GLN A 1 408 ? 3.505 7.024 19.429 1.00 96.00 408 GLN A N 1
ATOM 3076 C CA . GLN A 1 408 ? 3.055 6.315 20.630 1.00 96.00 408 GLN A CA 1
ATOM 3077 C C . GLN A 1 408 ? 2.896 7.259 21.823 1.00 96.00 408 GLN A C 1
ATOM 3079 O O . GLN A 1 408 ? 1.907 7.164 22.547 1.00 96.00 408 GLN A O 1
ATOM 3084 N N . ALA A 1 409 ? 3.848 8.175 22.024 1.00 95.00 409 ALA A N 1
ATOM 3085 C CA . ALA A 1 409 ? 3.758 9.181 23.075 1.00 95.00 409 ALA A CA 1
ATOM 3086 C C . ALA A 1 409 ? 2.565 10.119 22.848 1.00 95.00 409 ALA A C 1
ATOM 3088 O O . ALA A 1 409 ? 1.780 10.309 23.770 1.00 95.00 409 ALA A O 1
ATOM 3089 N N . ALA A 1 410 ? 2.376 10.630 21.627 1.00 96.56 410 ALA A N 1
ATOM 3090 C CA . ALA A 1 410 ? 1.243 11.492 21.295 1.00 96.56 410 ALA A CA 1
ATOM 3091 C C . ALA A 1 410 ? -0.110 10.792 21.520 1.00 96.56 410 ALA A C 1
ATOM 3093 O O . ALA A 1 410 ? -1.022 11.381 22.101 1.00 96.56 410 ALA A O 1
ATOM 3094 N N . LEU A 1 411 ? -0.222 9.519 21.125 1.00 97.50 411 LEU A N 1
ATOM 3095 C CA . LEU A 1 411 ? -1.434 8.724 21.317 1.00 97.50 411 LEU A CA 1
ATOM 3096 C C . LEU A 1 411 ? -1.750 8.501 22.804 1.00 97.50 411 LEU A C 1
ATOM 3098 O O . LEU A 1 411 ? -2.883 8.697 23.242 1.00 97.50 411 LEU A O 1
ATOM 3102 N N . LEU A 1 412 ? -0.739 8.140 23.597 1.00 95.62 412 LEU A N 1
ATOM 3103 C CA . LEU A 1 412 ? -0.901 7.893 25.032 1.00 95.62 412 LEU A CA 1
ATOM 3104 C C . LEU A 1 412 ? -1.149 9.182 25.827 1.00 95.62 412 LEU A C 1
ATOM 3106 O O . LEU A 1 412 ? -2.008 9.190 26.709 1.00 95.62 412 LEU A O 1
ATOM 3110 N N . ASP A 1 413 ? -0.446 10.271 25.510 1.00 96.19 413 ASP A N 1
ATOM 3111 C CA . ASP A 1 413 ? -0.622 11.576 26.161 1.00 96.19 413 ASP A CA 1
ATOM 3112 C C . ASP A 1 413 ? -2.003 12.174 25.854 1.00 96.19 413 ASP A C 1
ATOM 3114 O O . ASP A 1 413 ? -2.621 12.793 26.725 1.00 96.19 413 ASP A O 1
ATOM 3118 N N . GLY A 1 414 ? -2.511 11.946 24.639 1.00 96.81 414 GLY A N 1
ATOM 3119 C CA . GLY A 1 414 ? -3.876 12.291 24.245 1.00 96.81 414 GLY A CA 1
ATOM 3120 C C . GLY A 1 414 ? -4.947 11.355 24.814 1.00 96.81 414 GLY A C 1
ATOM 3121 O O . GLY A 1 414 ? -6.131 11.651 24.696 1.00 96.81 414 GLY A O 1
ATOM 3122 N N . GLY A 1 415 ? -4.564 10.246 25.454 1.00 96.81 415 GLY A N 1
ATOM 3123 C CA . GLY A 1 415 ? -5.499 9.263 26.003 1.00 96.81 415 GLY A CA 1
ATOM 3124 C C . GLY A 1 415 ? -6.301 8.503 24.943 1.00 96.81 415 GLY A C 1
ATOM 3125 O O . GLY A 1 415 ? -7.356 7.963 25.270 1.00 96.81 415 GLY A O 1
ATOM 3126 N N . TYR A 1 416 ? -5.827 8.477 23.698 1.00 97.62 416 TYR A N 1
ATOM 3127 C CA . TYR A 1 416 ? -6.505 7.813 22.590 1.00 97.62 416 TYR A CA 1
ATOM 3128 C C . TYR A 1 416 ? -6.515 6.294 22.770 1.00 97.62 416 TYR A C 1
ATOM 3130 O O . TYR A 1 416 ? -5.542 5.701 23.249 1.00 97.62 416 TYR A O 1
ATOM 3138 N N . THR A 1 417 ? -7.604 5.656 22.344 1.00 96.62 417 THR A N 1
ATOM 3139 C CA . THR A 1 417 ? -7.714 4.191 22.318 1.00 96.62 417 THR A CA 1
ATOM 3140 C C . THR A 1 417 ? -7.595 3.696 20.884 1.00 96.62 417 THR A C 1
ATOM 3142 O O . THR A 1 417 ? -8.359 4.125 20.030 1.00 96.62 417 THR A O 1
ATOM 3145 N N . LEU A 1 418 ? -6.671 2.771 20.609 1.00 97.56 418 LEU A N 1
ATOM 3146 C CA . LEU A 1 418 ? -6.653 2.062 19.327 1.00 97.56 418 LEU A CA 1
ATOM 3147 C C . LEU A 1 418 ? -7.622 0.880 19.391 1.00 97.56 418 LEU A C 1
ATOM 3149 O O . LEU A 1 418 ? -7.294 -0.141 20.005 1.00 97.56 418 LEU A O 1
ATOM 3153 N N . ASN A 1 419 ? -8.792 1.018 18.766 1.00 97.88 419 ASN A N 1
ATOM 3154 C CA . ASN A 1 419 ? -9.786 -0.053 18.705 1.00 97.88 419 ASN A CA 1
ATOM 3155 C C . ASN A 1 419 ? -9.349 -1.140 17.729 1.00 97.88 419 ASN A C 1
ATOM 3157 O O . ASN A 1 419 ? -9.230 -2.303 18.123 1.00 97.88 419 ASN A O 1
ATOM 3161 N N . SER A 1 420 ? -9.010 -0.765 16.493 1.00 97.94 420 SER A N 1
ATOM 3162 C CA . SER A 1 420 ? -8.580 -1.748 15.507 1.00 97.94 420 SER A CA 1
ATOM 3163 C C . SER A 1 420 ? -7.492 -1.302 14.537 1.00 97.94 420 SER A C 1
ATOM 3165 O O . SER A 1 420 ? -7.294 -0.120 14.249 1.00 97.94 420 SER A O 1
ATOM 3167 N N . VAL A 1 421 ? -6.781 -2.301 14.007 1.00 98.06 421 VAL A N 1
ATOM 3168 C CA . VAL A 1 421 ? -5.854 -2.157 12.886 1.00 98.06 421 VAL A CA 1
ATOM 3169 C C . VAL A 1 421 ? -6.153 -3.214 11.831 1.00 98.06 421 VAL A C 1
ATOM 3171 O O . VAL A 1 421 ? -5.931 -4.405 12.053 1.00 98.06 421 VAL A O 1
ATOM 3174 N N . THR A 1 422 ? -6.617 -2.778 10.660 1.00 97.62 422 THR A N 1
ATOM 3175 C CA . THR A 1 422 ? -6.968 -3.677 9.551 1.00 97.62 422 THR A CA 1
ATOM 3176 C C . THR A 1 422 ? -6.095 -3.416 8.333 1.00 97.62 422 THR A C 1
ATOM 3178 O O . THR A 1 422 ? -6.187 -2.356 7.718 1.00 97.62 422 THR A O 1
ATOM 3181 N N . LEU A 1 423 ? -5.265 -4.385 7.954 1.00 96.25 423 LEU A N 1
ATOM 3182 C CA . LEU A 1 423 ? -4.323 -4.252 6.847 1.00 96.25 423 LEU A CA 1
ATOM 3183 C C . LEU A 1 423 ? -4.644 -5.213 5.704 1.00 96.25 423 LEU A C 1
ATOM 3185 O O . LEU A 1 423 ? -5.062 -6.346 5.938 1.00 96.25 423 LEU A O 1
ATOM 3189 N N . TYR A 1 424 ? -4.371 -4.783 4.477 1.00 93.62 424 TYR A N 1
ATOM 3190 C CA . TYR A 1 424 ? -4.611 -5.555 3.257 1.00 93.62 424 TYR A CA 1
ATOM 3191 C C . TYR A 1 424 ? -3.319 -5.667 2.457 1.00 93.62 424 TYR A C 1
ATOM 3193 O O . TYR A 1 424 ? -2.757 -4.646 2.071 1.00 93.62 424 TYR A O 1
ATOM 3201 N N . GLY A 1 425 ? -2.814 -6.880 2.236 1.00 90.44 425 GLY A N 1
ATOM 3202 C CA . GLY A 1 425 ? -1.626 -7.109 1.403 1.00 90.44 425 GLY A CA 1
ATOM 3203 C C . GLY A 1 425 ? -0.389 -6.314 1.812 1.00 90.44 425 GLY A C 1
ATOM 3204 O O . GLY A 1 425 ? 0.366 -5.870 0.956 1.00 90.44 425 GLY A O 1
ATOM 3205 N N . ALA A 1 426 ? -0.215 -6.058 3.110 1.00 91.69 426 ALA A N 1
ATOM 3206 C CA . ALA A 1 426 ? 0.725 -5.051 3.582 1.00 91.69 426 ALA A CA 1
ATOM 3207 C C . ALA A 1 426 ? 2.183 -5.325 3.165 1.00 91.69 426 ALA A C 1
ATOM 3209 O O . ALA A 1 426 ? 2.638 -6.464 3.185 1.00 91.69 426 ALA A O 1
ATOM 3210 N N . VAL A 1 427 ? 2.964 -4.276 2.890 1.00 89.12 427 VAL A N 1
ATOM 3211 C CA . VAL A 1 427 ? 4.434 -4.388 2.839 1.00 89.12 427 VAL A CA 1
ATOM 3212 C C . VAL A 1 427 ? 4.957 -4.376 4.266 1.00 89.12 427 VAL A C 1
ATOM 3214 O O . VAL A 1 427 ? 4.927 -3.344 4.935 1.00 89.12 427 VAL A O 1
ATOM 3217 N N . ARG A 1 428 ? 5.441 -5.514 4.755 1.00 90.25 428 ARG A N 1
ATOM 3218 C CA . ARG A 1 428 ? 5.833 -5.649 6.160 1.00 90.25 428 ARG A CA 1
ATOM 3219 C C . ARG A 1 428 ? 7.308 -5.279 6.374 1.00 90.25 428 ARG A C 1
ATOM 3221 O O . ARG A 1 428 ? 8.161 -5.953 5.799 1.00 90.25 428 ARG A O 1
ATOM 3228 N N . PRO A 1 429 ? 7.651 -4.303 7.235 1.00 91.50 429 PRO A N 1
ATOM 3229 C CA . PRO A 1 429 ? 9.047 -3.935 7.481 1.00 91.50 429 PRO A CA 1
ATOM 3230 C C . PRO A 1 429 ? 9.909 -5.108 7.962 1.00 91.50 429 PRO A C 1
ATOM 3232 O O . PRO A 1 429 ? 9.435 -5.943 8.733 1.00 91.50 429 PRO A O 1
ATOM 3235 N N . MET A 1 430 ? 11.180 -5.178 7.547 1.00 87.25 430 MET A N 1
ATOM 3236 C CA . MET A 1 430 ? 12.115 -6.213 8.023 1.00 87.25 430 MET A CA 1
ATOM 3237 C C . MET A 1 430 ? 12.583 -5.989 9.460 1.00 87.25 430 MET A C 1
ATOM 3239 O O . MET A 1 430 ? 12.849 -6.954 10.181 1.00 87.25 430 MET A O 1
ATOM 3243 N N . ASP A 1 431 ? 12.701 -4.732 9.885 1.00 88.62 431 ASP A N 1
ATOM 3244 C CA . ASP A 1 431 ? 13.151 -4.403 11.233 1.00 88.62 431 ASP A CA 1
ATOM 3245 C C . ASP A 1 431 ? 12.117 -4.871 12.272 1.00 88.62 431 ASP A C 1
ATOM 3247 O O . ASP A 1 431 ? 10.950 -4.475 12.261 1.00 88.62 431 ASP A O 1
ATOM 3251 N N . ALA A 1 432 ? 12.571 -5.708 13.208 1.00 88.75 432 ALA A N 1
ATOM 3252 C CA . ALA A 1 432 ? 11.772 -6.294 14.281 1.00 88.75 432 ALA A CA 1
ATOM 3253 C C . ALA A 1 432 ? 11.045 -5.269 15.167 1.00 88.75 432 ALA A C 1
ATOM 3255 O O . ALA A 1 432 ? 10.053 -5.625 15.810 1.00 88.75 432 ALA A O 1
ATOM 3256 N N . ARG A 1 433 ? 11.520 -4.016 15.187 1.00 89.12 433 ARG A N 1
ATOM 3257 C CA . ARG A 1 433 ? 10.896 -2.888 15.893 1.00 89.12 433 ARG A CA 1
ATOM 3258 C C . ARG A 1 433 ? 9.619 -2.389 15.224 1.00 89.12 433 ARG A C 1
ATOM 3260 O O . ARG A 1 433 ? 8.783 -1.825 15.917 1.00 89.12 433 ARG A O 1
ATOM 3267 N N . PHE A 1 434 ? 9.470 -2.602 13.917 1.00 91.25 434 PHE A N 1
ATOM 3268 C CA . PHE A 1 434 ? 8.355 -2.070 13.129 1.00 91.25 434 PHE A CA 1
ATOM 3269 C C . PHE A 1 434 ? 7.563 -3.147 12.380 1.00 91.25 434 PHE A C 1
ATOM 3271 O O . PHE A 1 434 ? 6.564 -2.840 11.748 1.00 91.25 434 PHE A O 1
ATOM 3278 N N . ASN A 1 435 ? 7.983 -4.411 12.417 1.00 89.31 435 ASN A N 1
ATOM 3279 C CA . ASN A 1 435 ? 7.425 -5.487 11.595 1.00 89.31 435 ASN A CA 1
ATOM 3280 C C . ASN A 1 435 ? 6.042 -6.008 12.039 1.00 89.31 435 ASN A C 1
ATOM 3282 O O . ASN A 1 435 ? 5.756 -7.193 11.867 1.00 89.31 435 ASN A O 1
ATOM 3286 N N . GLY A 1 436 ? 5.186 -5.205 12.658 1.00 89.88 436 GLY A N 1
ATOM 3287 C CA . GLY A 1 436 ? 3.852 -5.666 13.036 1.00 89.88 436 GLY A CA 1
ATOM 3288 C C . GLY A 1 436 ? 3.141 -4.762 14.022 1.00 89.88 436 GLY A C 1
ATOM 3289 O O . GLY A 1 436 ? 3.672 -3.745 14.458 1.00 89.88 436 GLY A O 1
ATOM 3290 N N . VAL A 1 437 ? 1.934 -5.176 14.392 1.00 91.94 437 VAL A N 1
ATOM 3291 C CA . VAL A 1 437 ? 1.100 -4.517 15.396 1.00 91.94 437 VAL A CA 1
ATOM 3292 C C . VAL A 1 437 ? 0.537 -5.603 16.326 1.00 91.94 437 VAL A C 1
ATOM 3294 O O . VAL A 1 437 ? -0.358 -6.337 15.914 1.00 91.94 437 VAL A O 1
ATOM 3297 N N . PRO A 1 438 ? 1.081 -5.785 17.543 1.00 90.06 438 PRO A N 1
ATOM 3298 C CA . PRO A 1 438 ? 2.360 -5.244 18.007 1.00 90.06 438 PRO A CA 1
ATOM 3299 C C . PRO A 1 438 ? 3.554 -5.788 17.191 1.00 90.06 438 PRO A C 1
ATOM 3301 O O . PRO A 1 438 ? 3.455 -6.844 16.557 1.00 90.06 438 PRO A O 1
ATOM 3304 N N . PRO A 1 439 ? 4.710 -5.105 17.217 1.00 86.75 439 PRO A N 1
ATOM 3305 C CA . PRO A 1 439 ? 5.913 -5.569 16.544 1.00 86.75 439 PRO A CA 1
ATOM 3306 C C . PRO A 1 439 ? 6.521 -6.745 17.318 1.00 86.75 439 PRO A C 1
ATOM 3308 O O . PRO A 1 439 ? 6.244 -6.948 18.502 1.00 86.75 439 PRO A O 1
ATOM 3311 N N . SER A 1 440 ? 7.387 -7.521 16.666 1.00 83.69 440 SER A N 1
ATOM 3312 C CA . SER A 1 440 ? 7.983 -8.723 17.276 1.00 83.69 440 SER A CA 1
ATOM 3313 C C . SER A 1 440 ? 8.844 -8.443 18.519 1.00 83.69 440 SER A C 1
ATOM 3315 O O . SER A 1 440 ? 8.980 -9.310 19.384 1.00 83.69 440 SER A O 1
ATOM 3317 N N . THR A 1 441 ? 9.389 -7.230 18.641 1.00 84.31 441 THR A N 1
ATOM 3318 C CA . THR A 1 441 ? 10.062 -6.734 19.850 1.00 84.31 441 THR A CA 1
ATOM 3319 C C . THR A 1 441 ? 9.393 -5.441 20.332 1.00 84.31 441 THR A C 1
ATOM 3321 O O . THR A 1 441 ? 9.898 -4.356 20.030 1.00 84.31 441 THR A O 1
ATOM 3324 N N . PRO A 1 442 ? 8.254 -5.524 21.046 1.00 87.12 442 PRO A N 1
ATOM 3325 C CA . PRO A 1 442 ? 7.487 -4.346 21.435 1.00 87.12 442 PRO A CA 1
ATOM 3326 C C . PRO A 1 442 ? 8.180 -3.550 22.543 1.00 87.12 442 PRO A C 1
ATOM 3328 O O . PRO A 1 442 ? 8.749 -4.114 23.481 1.00 87.12 442 PRO A O 1
ATOM 3331 N N . SER A 1 443 ? 8.106 -2.221 22.441 1.00 87.50 443 SER A N 1
ATOM 3332 C CA . SER A 1 443 ? 8.415 -1.311 23.547 1.00 87.50 443 SER A CA 1
ATOM 3333 C C . SER A 1 443 ? 7.330 -1.400 24.635 1.00 87.50 443 SER A C 1
ATOM 3335 O O . SER A 1 443 ? 6.243 -1.932 24.412 1.00 87.50 443 SER A O 1
ATOM 3337 N N . GLU A 1 444 ? 7.598 -0.860 25.827 1.00 87.62 444 GLU A N 1
ATOM 3338 C CA . GLU A 1 444 ? 6.585 -0.766 26.893 1.00 87.62 444 GLU A CA 1
ATOM 3339 C C . GLU A 1 444 ? 5.391 0.117 26.479 1.00 87.62 444 GLU A C 1
ATOM 3341 O O . GLU A 1 444 ? 4.240 -0.206 26.781 1.00 87.62 444 GLU A O 1
ATOM 3346 N N . LEU A 1 445 ? 5.661 1.186 25.718 1.00 87.56 445 LEU A N 1
ATOM 3347 C CA . LEU A 1 445 ? 4.631 2.049 25.137 1.00 87.56 445 LEU A CA 1
ATOM 3348 C C . LEU A 1 445 ? 3.770 1.270 24.136 1.00 87.56 445 LEU A C 1
ATOM 3350 O O . LEU A 1 445 ? 2.551 1.286 24.257 1.00 87.56 445 LEU A O 1
ATOM 3354 N N . ALA A 1 446 ? 4.394 0.516 23.225 1.00 87.12 446 ALA A N 1
ATOM 3355 C CA . ALA A 1 446 ? 3.697 -0.333 22.260 1.00 87.12 446 ALA A CA 1
ATOM 3356 C C . ALA A 1 446 ? 2.791 -1.359 22.956 1.00 87.12 446 ALA A C 1
ATOM 3358 O O . ALA A 1 446 ? 1.630 -1.517 22.594 1.00 87.12 446 ALA A O 1
ATOM 3359 N N . ALA A 1 447 ? 3.298 -2.041 23.989 1.00 87.88 447 ALA A N 1
ATOM 3360 C CA . ALA A 1 447 ? 2.518 -3.032 24.729 1.00 87.88 447 ALA A CA 1
ATOM 3361 C C . ALA A 1 447 ? 1.287 -2.420 25.421 1.00 87.88 447 ALA A C 1
ATOM 3363 O O . ALA A 1 447 ? 0.250 -3.072 25.512 1.00 87.88 447 ALA A O 1
ATOM 3364 N N . THR A 1 448 ? 1.405 -1.178 25.896 1.00 89.38 448 THR A N 1
ATOM 3365 C CA . THR A 1 448 ? 0.292 -0.440 26.507 1.00 89.38 448 THR A CA 1
ATOM 3366 C C . THR A 1 448 ? -0.713 0.004 25.450 1.00 89.38 448 THR A C 1
ATOM 3368 O O . THR A 1 448 ? -1.906 -0.232 25.610 1.00 89.38 448 THR A O 1
ATOM 3371 N N . LEU A 1 449 ? -0.227 0.603 24.362 1.00 91.50 449 LEU A N 1
ATOM 3372 C CA . LEU A 1 449 ? -1.049 1.152 23.288 1.00 91.50 449 LEU A CA 1
ATOM 3373 C C . LEU A 1 449 ? -1.884 0.074 22.585 1.00 91.50 449 LEU A C 1
ATOM 3375 O O . LEU A 1 449 ? -3.061 0.290 22.327 1.00 91.50 449 LEU A O 1
ATOM 3379 N N . PHE A 1 450 ? -1.292 -1.093 22.315 1.00 92.81 450 PHE A N 1
ATOM 3380 C CA . PHE A 1 450 ? -1.969 -2.191 21.614 1.00 92.81 450 PHE A CA 1
ATOM 3381 C C . PHE A 1 450 ? -2.767 -3.117 22.541 1.00 92.81 450 PHE A C 1
ATOM 3383 O O . PHE A 1 450 ? -3.263 -4.163 22.114 1.00 92.81 450 PHE A O 1
ATOM 3390 N N . SER A 1 451 ? -2.869 -2.785 23.831 1.00 90.81 451 SER A N 1
ATOM 3391 C CA . SER A 1 451 ? -3.621 -3.592 24.787 1.00 90.81 451 SER A CA 1
ATOM 3392 C C . SER A 1 451 ? -5.118 -3.515 24.484 1.00 90.81 451 SER A C 1
ATOM 3394 O O . SER A 1 451 ? -5.785 -2.564 24.876 1.00 90.81 451 SER A O 1
ATOM 3396 N N . GLY A 1 452 ? -5.656 -4.569 23.871 1.00 91.06 452 GLY A N 1
ATOM 3397 C CA . GLY A 1 452 ? -7.075 -4.655 23.517 1.00 91.06 452 GLY A CA 1
ATOM 3398 C C . GLY A 1 452 ? -7.393 -4.204 22.093 1.00 91.06 452 GLY A C 1
ATOM 3399 O O . GLY A 1 452 ? -8.557 -4.248 21.723 1.00 91.06 452 GLY A O 1
ATOM 3400 N N . THR A 1 453 ? -6.383 -3.836 21.300 1.00 96.44 453 THR A N 1
ATOM 3401 C CA . THR A 1 453 ? -6.553 -3.539 19.874 1.00 96.44 453 THR A CA 1
ATOM 3402 C C . THR A 1 453 ? -6.810 -4.821 19.091 1.00 96.44 453 THR A C 1
ATOM 3404 O O . THR A 1 453 ? -6.038 -5.783 19.183 1.00 96.44 453 THR A O 1
ATOM 3407 N N . GLU A 1 454 ? -7.862 -4.828 18.280 1.00 96.88 454 GLU A N 1
ATOM 3408 C CA . GLU A 1 454 ? -8.125 -5.906 17.337 1.00 96.88 454 GLU A CA 1
ATOM 3409 C C . GLU A 1 454 ? -7.310 -5.708 16.057 1.00 96.88 454 GLU A C 1
ATOM 3411 O O . GLU A 1 454 ? -7.415 -4.688 15.382 1.00 96.88 454 GLU A O 1
ATOM 3416 N N . VAL A 1 455 ? -6.477 -6.685 15.705 1.00 96.38 455 VAL A N 1
ATOM 3417 C CA . VAL A 1 455 ? -5.579 -6.583 14.552 1.00 96.38 455 VAL A CA 1
ATOM 3418 C C . VAL A 1 455 ? -5.932 -7.661 13.544 1.00 96.38 455 VAL A C 1
ATOM 3420 O O . VAL A 1 455 ? -6.072 -8.823 13.921 1.00 96.38 455 VAL A O 1
ATOM 3423 N N . ARG A 1 456 ? -6.055 -7.288 12.267 1.00 96.62 456 ARG A N 1
ATOM 3424 C CA . ARG A 1 456 ? -6.392 -8.208 11.172 1.00 96.62 456 ARG A CA 1
ATOM 3425 C C . ARG A 1 456 ? -5.589 -7.885 9.926 1.00 96.62 456 ARG A C 1
ATOM 3427 O O . ARG A 1 456 ? -5.671 -6.776 9.406 1.00 96.62 456 ARG A O 1
ATOM 3434 N N . PHE A 1 457 ? -4.808 -8.840 9.439 1.00 95.31 457 PHE A N 1
ATOM 3435 C CA . PHE A 1 457 ? -4.026 -8.714 8.210 1.00 95.31 457 PHE A CA 1
ATOM 3436 C C . PHE A 1 457 ? -4.616 -9.661 7.168 1.00 95.31 457 PHE A C 1
ATOM 3438 O O . PHE A 1 457 ? -4.423 -10.872 7.253 1.00 95.31 457 PHE A O 1
ATOM 3445 N N . TYR A 1 458 ? -5.327 -9.126 6.183 1.00 94.69 458 TYR A N 1
ATOM 3446 C CA . TYR A 1 458 ? -5.822 -9.909 5.057 1.00 94.69 458 TYR A CA 1
ATOM 3447 C C . TYR A 1 458 ? -4.732 -10.024 3.999 1.00 94.69 458 TYR A C 1
ATOM 3449 O O . TYR A 1 458 ? -4.264 -9.017 3.465 1.00 94.69 458 TYR A O 1
ATOM 3457 N N . ILE A 1 459 ? -4.326 -11.250 3.688 1.00 90.81 459 ILE A N 1
ATOM 3458 C CA . ILE A 1 459 ? -3.277 -11.535 2.709 1.00 90.81 459 ILE A CA 1
ATOM 3459 C C . ILE A 1 459 ? -3.852 -12.467 1.650 1.00 90.81 459 ILE A C 1
ATOM 3461 O O . ILE A 1 459 ? -4.460 -13.476 1.982 1.00 90.81 459 ILE A O 1
ATOM 3465 N N . ASP A 1 460 ? -3.674 -12.143 0.377 1.00 87.62 460 ASP A N 1
ATOM 3466 C CA . ASP A 1 460 ? -3.975 -13.066 -0.703 1.00 87.62 460 ASP A CA 1
ATOM 3467 C C . ASP A 1 460 ? -2.699 -13.885 -0.971 1.00 87.62 460 ASP A C 1
ATOM 3469 O O . ASP A 1 460 ? -1.643 -13.289 -1.200 1.00 87.62 460 ASP A O 1
ATOM 3473 N N . PRO A 1 461 ? -2.729 -15.228 -0.904 1.00 79.12 461 PRO A N 1
ATOM 3474 C CA . PRO A 1 461 ? -1.571 -16.064 -1.219 1.00 79.12 461 PRO A CA 1
ATOM 3475 C C . PRO A 1 461 ? -1.018 -15.873 -2.641 1.00 79.12 461 PRO A C 1
ATOM 3477 O O . PRO A 1 461 ? 0.140 -16.231 -2.897 1.00 79.12 461 PRO A O 1
ATOM 3480 N N . GLU A 1 462 ? -1.825 -15.350 -3.567 1.00 76.75 462 GLU A N 1
ATOM 3481 C CA . GLU A 1 462 ? -1.401 -15.003 -4.924 1.00 76.75 462 GLU A CA 1
ATOM 3482 C C . GLU A 1 462 ? -0.654 -13.661 -4.978 1.00 76.75 462 GLU A C 1
ATOM 3484 O O . GLU A 1 462 ? 0.116 -13.449 -5.914 1.00 76.75 462 GLU A O 1
ATOM 3489 N N . ASP A 1 463 ? -0.783 -12.804 -3.956 1.00 78.75 463 ASP A N 1
ATOM 3490 C CA . ASP A 1 463 ? -0.111 -11.506 -3.867 1.00 78.75 463 ASP A CA 1
ATOM 3491 C C . ASP A 1 463 ? 1.365 -11.653 -3.483 1.00 78.75 463 ASP A C 1
ATOM 3493 O O . ASP A 1 463 ? 1.747 -11.782 -2.313 1.00 78.75 463 ASP A O 1
ATOM 3497 N N . ARG A 1 464 ? 2.238 -11.634 -4.492 1.00 72.62 464 ARG A N 1
ATOM 3498 C CA . ARG A 1 464 ? 3.678 -11.804 -4.268 1.00 72.62 464 ARG A CA 1
ATOM 3499 C C . ARG A 1 464 ? 4.316 -10.640 -3.549 1.00 72.62 464 ARG A C 1
ATOM 3501 O O . ARG A 1 464 ? 5.291 -10.874 -2.837 1.00 72.62 464 ARG A O 1
ATOM 3508 N N . LEU A 1 465 ? 3.808 -9.426 -3.708 1.00 73.44 465 LEU A N 1
ATOM 3509 C CA . LEU A 1 465 ? 4.345 -8.280 -2.996 1.00 73.44 465 LEU A CA 1
ATOM 3510 C C . LEU A 1 465 ? 4.094 -8.439 -1.493 1.00 73.44 465 LEU A C 1
ATOM 3512 O O . LEU A 1 465 ? 5.044 -8.384 -0.713 1.00 73.44 465 LEU A O 1
ATOM 3516 N N . ALA A 1 466 ? 2.870 -8.775 -1.091 1.00 79.56 466 ALA A N 1
ATOM 3517 C CA . ALA A 1 466 ? 2.536 -9.040 0.307 1.00 79.56 466 ALA A CA 1
ATOM 3518 C C . ALA A 1 466 ? 3.271 -10.270 0.879 1.00 79.56 466 ALA A C 1
ATOM 3520 O O . ALA A 1 466 ? 3.685 -10.284 2.044 1.00 79.56 466 ALA A O 1
ATOM 3521 N N . MET A 1 467 ? 3.436 -11.324 0.075 1.00 76.94 467 MET A N 1
ATOM 3522 C CA . MET A 1 467 ? 4.037 -12.581 0.533 1.00 76.94 467 MET A CA 1
ATOM 3523 C C . MET A 1 467 ? 5.565 -12.543 0.611 1.00 76.94 467 MET A C 1
ATOM 3525 O O . MET A 1 467 ? 6.137 -13.201 1.484 1.00 76.94 467 MET A O 1
ATOM 3529 N N . ASN A 1 468 ? 6.221 -11.792 -0.276 1.00 69.44 468 ASN A N 1
ATOM 3530 C CA . ASN A 1 468 ? 7.670 -11.870 -0.467 1.00 69.44 468 ASN A CA 1
ATOM 3531 C C . ASN A 1 468 ? 8.431 -10.590 -0.108 1.00 69.44 468 ASN A C 1
ATOM 3533 O O . ASN A 1 468 ? 9.646 -10.654 0.081 1.00 69.44 468 ASN A O 1
ATOM 3537 N N . VAL A 1 469 ? 7.775 -9.428 -0.043 1.00 74.38 469 VAL A N 1
ATOM 3538 C CA . VAL A 1 469 ? 8.473 -8.177 0.271 1.00 74.38 469 VAL A CA 1
ATOM 3539 C C . VAL A 1 469 ? 8.590 -8.000 1.785 1.00 74.38 469 VAL A C 1
ATOM 3541 O O . VAL A 1 469 ? 7.633 -8.150 2.547 1.00 74.38 469 VAL A O 1
ATOM 3544 N N . GLY A 1 470 ? 9.798 -7.644 2.223 1.00 78.94 470 GLY A N 1
ATOM 3545 C CA . GLY A 1 470 ? 10.101 -7.327 3.611 1.00 78.94 470 GLY A CA 1
ATOM 3546 C C . GLY A 1 470 ? 10.170 -8.559 4.519 1.00 78.94 470 GLY A C 1
ATOM 3547 O O . GLY A 1 470 ? 10.806 -9.552 4.172 1.00 78.94 470 GLY A O 1
ATOM 3548 N N . ALA A 1 471 ? 9.568 -8.503 5.712 1.00 77.31 471 ALA A N 1
ATOM 3549 C CA . ALA A 1 471 ? 9.590 -9.626 6.664 1.00 77.31 471 ALA A CA 1
ATOM 3550 C C . ALA A 1 471 ? 8.631 -10.783 6.311 1.00 77.31 471 ALA A C 1
ATOM 3552 O O . ALA A 1 471 ? 8.671 -11.815 6.984 1.00 77.31 471 ALA A O 1
ATOM 3553 N N . GLY A 1 472 ? 7.757 -10.610 5.310 1.00 84.12 472 GLY A N 1
ATOM 3554 C CA . GLY A 1 472 ? 6.726 -11.583 4.927 1.00 84.12 472 GLY A CA 1
ATOM 3555 C C . GLY A 1 472 ? 5.662 -11.838 6.009 1.00 84.12 472 GLY A C 1
ATOM 3556 O O . GLY A 1 472 ? 5.749 -11.341 7.129 1.00 84.12 472 GLY A O 1
ATOM 3557 N N . HIS A 1 473 ? 4.642 -12.637 5.694 1.00 87.44 473 HIS A N 1
ATOM 3558 C CA . HIS A 1 473 ? 3.484 -12.884 6.583 1.00 87.44 473 HIS A CA 1
ATOM 3559 C C . HIS A 1 473 ? 3.424 -14.304 7.156 1.00 87.44 473 HIS A C 1
ATOM 3561 O O . HIS A 1 473 ? 2.449 -14.704 7.798 1.00 87.44 473 HIS A O 1
ATOM 3567 N N . LEU A 1 474 ? 4.496 -15.061 6.941 1.00 84.44 474 LEU A N 1
ATOM 3568 C CA . LEU A 1 474 ? 4.664 -16.415 7.434 1.00 84.44 474 LEU A CA 1
ATOM 3569 C C . LEU A 1 474 ? 5.720 -16.453 8.541 1.00 84.44 474 LEU A C 1
ATOM 3571 O O . LEU A 1 474 ? 6.706 -15.717 8.545 1.00 84.44 474 LEU A O 1
ATOM 3575 N N . THR A 1 475 ? 5.507 -17.354 9.484 1.00 81.88 475 THR A N 1
ATOM 3576 C CA . THR A 1 475 ? 6.501 -17.808 10.455 1.00 81.88 475 THR A CA 1
ATOM 3577 C C . THR A 1 475 ? 7.621 -18.591 9.759 1.00 81.88 475 THR A C 1
ATOM 3579 O O . THR A 1 475 ? 7.506 -18.982 8.596 1.00 81.88 475 THR A O 1
ATOM 3582 N N . SER A 1 476 ? 8.729 -18.839 10.461 1.00 78.69 476 SER A N 1
ATOM 3583 C CA . SER A 1 476 ? 9.884 -19.553 9.893 1.00 78.69 476 SER A CA 1
ATOM 3584 C C . SER A 1 476 ? 9.586 -21.007 9.502 1.00 78.69 476 SER A C 1
ATOM 3586 O O . SER A 1 476 ? 10.313 -21.580 8.691 1.00 78.69 476 SER A O 1
ATOM 3588 N N . ASP A 1 477 ? 8.527 -21.599 10.048 1.00 81.44 477 ASP A N 1
ATOM 3589 C CA . ASP A 1 477 ? 7.977 -22.909 9.692 1.00 81.44 477 ASP A CA 1
ATOM 3590 C C . ASP A 1 477 ? 6.884 -22.844 8.609 1.00 81.44 477 ASP A C 1
ATOM 3592 O O . ASP A 1 477 ? 6.317 -23.873 8.244 1.00 81.44 477 ASP A O 1
ATOM 3596 N N . GLY A 1 478 ? 6.628 -21.660 8.044 1.00 78.81 478 GLY A N 1
ATOM 3597 C CA . GLY A 1 478 ? 5.716 -21.463 6.918 1.00 78.81 478 GLY A CA 1
ATOM 3598 C C . GLY A 1 478 ? 4.240 -21.371 7.305 1.00 78.81 478 GLY A C 1
ATOM 3599 O O . GLY A 1 478 ? 3.384 -21.447 6.427 1.00 78.81 478 GLY A O 1
ATOM 3600 N N . LEU A 1 479 ? 3.923 -21.215 8.593 1.00 81.62 479 LEU A N 1
ATOM 3601 C CA . LEU A 1 479 ? 2.551 -21.001 9.062 1.00 81.62 479 LEU A CA 1
ATOM 3602 C C . LEU A 1 479 ? 2.195 -19.507 9.050 1.00 81.62 479 LEU A C 1
ATOM 3604 O O . LEU A 1 479 ? 3.079 -18.692 9.326 1.00 81.62 479 LEU A O 1
ATOM 3608 N N . PRO A 1 480 ? 0.929 -19.127 8.797 1.00 83.44 480 PRO A N 1
ATOM 3609 C CA . PRO A 1 480 ? 0.496 -17.744 8.957 1.00 83.44 480 PRO A CA 1
ATOM 3610 C C . PRO A 1 480 ? 0.842 -17.222 10.354 1.00 83.44 480 PRO A C 1
ATOM 3612 O O . PRO A 1 480 ? 0.704 -17.929 11.356 1.00 83.44 480 PRO A O 1
ATOM 3615 N N . MET A 1 481 ? 1.317 -15.982 10.417 1.00 87.06 481 MET A N 1
ATOM 3616 C CA . MET A 1 481 ? 1.532 -15.301 11.689 1.00 87.06 481 MET A CA 1
ATOM 3617 C C . MET A 1 481 ? 0.212 -15.055 12.440 1.00 87.06 481 MET A C 1
ATOM 3619 O O . MET A 1 481 ? -0.861 -15.106 11.836 1.00 87.06 481 MET A O 1
ATOM 3623 N N . PRO A 1 482 ? 0.264 -14.757 13.754 1.00 84.88 482 PRO A N 1
ATOM 3624 C CA . PRO A 1 482 ? -0.916 -14.295 14.476 1.00 84.88 482 PRO A CA 1
ATOM 3625 C C . PRO A 1 482 ? -1.573 -13.126 13.739 1.00 84.88 482 PRO A C 1
ATOM 3627 O O . PRO A 1 482 ? -0.864 -12.260 13.226 1.00 84.88 482 PRO A O 1
ATOM 3630 N N . ASN A 1 483 ? -2.906 -13.113 13.699 1.00 90.12 483 ASN A N 1
ATOM 3631 C CA . ASN A 1 483 ? -3.722 -12.078 13.052 1.00 90.12 483 ASN A CA 1
ATOM 3632 C C . ASN A 1 483 ? -3.605 -12.010 11.517 1.00 90.12 483 ASN A C 1
ATOM 3634 O O . ASN A 1 483 ? -4.189 -11.119 10.907 1.00 90.12 483 ASN A O 1
ATOM 3638 N N . VAL A 1 484 ? -2.881 -12.939 10.879 1.00 91.94 484 VAL A N 1
ATOM 3639 C CA . VAL A 1 484 ? -2.854 -13.075 9.417 1.00 91.94 484 VAL A CA 1
ATOM 3640 C C . VAL A 1 484 ? -3.968 -14.011 8.962 1.00 91.94 484 VAL A C 1
ATOM 3642 O O . VAL A 1 484 ? -4.044 -15.167 9.382 1.00 91.94 484 VAL A O 1
ATOM 3645 N N . HIS A 1 485 ? -4.806 -13.510 8.062 1.00 92.56 485 HIS A N 1
ATOM 3646 C CA . HIS A 1 485 ? -5.945 -14.203 7.480 1.00 92.56 485 HIS A CA 1
ATOM 3647 C C . HIS A 1 485 ? -5.754 -14.296 5.969 1.00 92.56 485 HIS A C 1
ATOM 3649 O O . HIS A 1 485 ? -5.701 -13.279 5.278 1.00 92.56 485 HIS A O 1
ATOM 3655 N N . PHE A 1 486 ? -5.641 -15.521 5.455 1.00 90.69 486 PHE A N 1
ATOM 3656 C CA . PHE A 1 486 ? -5.560 -15.734 4.016 1.00 90.69 486 PHE A CA 1
ATOM 3657 C C . PHE A 1 486 ? -6.941 -15.633 3.370 1.00 90.69 486 PHE A C 1
ATOM 3659 O O . PHE A 1 486 ? -7.892 -16.238 3.863 1.00 90.69 486 PHE A O 1
ATOM 3666 N N . ILE A 1 487 ? -7.027 -14.872 2.282 1.00 88.50 487 ILE A N 1
ATOM 3667 C CA . ILE A 1 487 ? -8.234 -14.694 1.468 1.00 88.50 487 ILE A CA 1
ATOM 3668 C C . ILE A 1 487 ? -8.035 -15.319 0.084 1.00 88.50 487 ILE A C 1
ATOM 3670 O O . ILE A 1 487 ? -6.900 -15.455 -0.366 1.00 88.50 487 ILE A O 1
ATOM 3674 N N . GLY A 1 488 ? -9.128 -15.667 -0.595 1.00 80.50 488 GLY A N 1
ATOM 3675 C CA . GLY A 1 488 ? -9.104 -16.283 -1.924 1.00 80.50 488 GLY A CA 1
ATOM 3676 C C . GLY A 1 488 ? -9.057 -17.814 -1.912 1.00 80.50 488 GLY A C 1
ATOM 3677 O O . GLY A 1 488 ? -8.885 -18.458 -0.873 1.00 80.50 488 GLY A O 1
ATOM 3678 N N . ASP A 1 489 ? -9.230 -18.403 -3.097 1.00 62.34 489 ASP A N 1
ATOM 3679 C CA . ASP A 1 489 ? -9.160 -19.848 -3.275 1.00 62.34 489 ASP A CA 1
ATOM 3680 C C . ASP A 1 489 ? -7.696 -20.283 -3.105 1.00 62.34 489 ASP A C 1
ATOM 3682 O O . ASP A 1 489 ? -6.824 -19.939 -3.891 1.00 62.34 489 ASP A O 1
ATOM 3686 N N . SER A 1 490 ? -7.411 -21.062 -2.061 1.00 46.34 490 SER A N 1
ATOM 3687 C CA . SER A 1 490 ? -6.065 -21.588 -1.747 1.00 46.34 490 SER A CA 1
ATOM 3688 C C . SER A 1 490 ? -5.413 -22.462 -2.841 1.00 46.34 490 SER A C 1
ATOM 3690 O O . SER A 1 490 ? -4.283 -22.931 -2.672 1.00 46.34 490 SER A O 1
ATOM 3692 N N . GLU A 1 491 ? -6.106 -22.701 -3.957 1.00 44.16 491 GLU A N 1
ATOM 3693 C CA . GLU A 1 491 ? -5.514 -23.245 -5.171 1.00 44.16 491 GLU A CA 1
ATOM 3694 C C . GLU A 1 491 ? -4.952 -22.082 -5.995 1.00 44.16 491 GLU A C 1
ATOM 3696 O O . GLU A 1 491 ? -5.726 -21.288 -6.518 1.00 44.16 491 GLU A O 1
ATOM 3701 N N . LEU A 1 492 ? -3.617 -22.030 -6.147 1.00 44.31 492 LEU A N 1
ATOM 3702 C CA . LEU A 1 492 ? -2.912 -21.247 -7.178 1.00 44.31 492 LEU A CA 1
ATOM 3703 C C . LEU A 1 492 ? -3.423 -21.689 -8.561 1.00 44.31 492 LEU A C 1
ATOM 3705 O O . LEU A 1 492 ? -2.803 -22.512 -9.240 1.00 44.31 492 LEU A O 1
ATOM 3709 N N . SER A 1 493 ? -4.620 -21.245 -8.912 1.00 37.56 493 SER A N 1
ATOM 3710 C CA . SER A 1 493 ? -5.363 -21.634 -10.107 1.00 37.56 493 SER A CA 1
ATOM 3711 C C . SER A 1 493 ? -5.265 -20.546 -11.174 1.00 37.56 493 SER A C 1
ATOM 3713 O O . SER A 1 493 ? -5.443 -20.841 -12.358 1.00 37.56 493 SER A O 1
ATOM 3715 N N . GLY A 1 494 ? -4.887 -19.327 -10.766 1.00 43.78 494 GLY A N 1
ATOM 3716 C CA . GLY A 1 494 ? -4.448 -18.234 -11.621 1.00 43.78 494 GLY A CA 1
ATOM 3717 C C . GLY A 1 494 ? -2.925 -18.168 -11.787 1.00 43.78 494 GLY A C 1
ATOM 3718 O O . GLY A 1 494 ? -2.142 -18.750 -11.030 1.00 43.78 494 GLY A O 1
ATOM 3719 N N . GLY A 1 495 ? -2.490 -17.445 -12.822 1.00 48.53 495 GLY A N 1
ATOM 3720 C CA . GLY A 1 495 ? -1.111 -16.969 -12.903 1.00 48.53 495 GLY A CA 1
ATOM 3721 C C . GLY A 1 495 ? -0.775 -16.120 -11.674 1.00 48.53 495 GLY A C 1
ATOM 3722 O O . GLY A 1 495 ? -1.629 -15.454 -11.111 1.00 48.53 495 GLY A O 1
ATOM 3723 N N . VAL A 1 496 ? 0.477 -16.167 -11.234 1.00 50.44 496 VAL A N 1
ATOM 3724 C CA . VAL A 1 496 ? 0.936 -15.502 -10.010 1.00 50.44 496 VAL A CA 1
ATOM 3725 C C . VAL A 1 496 ? 0.933 -13.977 -10.177 1.00 50.44 496 VAL A C 1
ATOM 3727 O O . VAL A 1 496 ? 1.812 -13.472 -10.855 1.00 50.44 496 VAL A O 1
ATOM 3730 N N . GLU A 1 497 ? 0.023 -13.228 -9.550 1.00 53.81 497 GLU A N 1
ATOM 3731 C CA . GLU A 1 497 ? -0.008 -11.759 -9.666 1.00 53.81 497 GLU A CA 1
ATOM 3732 C C . GLU A 1 497 ? 1.104 -11.072 -8.839 1.00 53.81 497 GLU A C 1
ATOM 3734 O O . GLU A 1 497 ? 1.495 -11.523 -7.762 1.00 53.81 497 GLU A O 1
ATOM 3739 N N . ALA A 1 498 ? 1.654 -9.960 -9.349 1.00 50.72 498 ALA A N 1
ATOM 3740 C CA . ALA A 1 498 ? 2.655 -9.174 -8.616 1.00 50.72 498 ALA A CA 1
ATOM 3741 C C . ALA A 1 498 ? 2.035 -8.486 -7.390 1.00 50.72 498 ALA A C 1
ATOM 3743 O O . ALA A 1 498 ? 2.689 -8.348 -6.361 1.00 50.72 498 ALA A O 1
ATOM 3744 N N . HIS A 1 499 ? 0.773 -8.086 -7.525 1.00 57.34 499 HIS A N 1
ATOM 3745 C CA . HIS A 1 499 ? -0.074 -7.496 -6.503 1.00 57.34 499 HIS A CA 1
ATOM 3746 C C . HIS A 1 499 ? -1.522 -7.799 -6.892 1.00 57.34 499 HIS A C 1
ATOM 3748 O O . HIS A 1 499 ? -1.868 -7.637 -8.064 1.00 57.34 499 HIS A O 1
ATOM 3754 N N . THR A 1 500 ? -2.357 -8.222 -5.947 1.00 68.69 500 THR A N 1
ATOM 3755 C CA . THR A 1 500 ? -3.748 -8.599 -6.244 1.00 68.69 500 THR A CA 1
ATOM 3756 C C . THR A 1 500 ? -4.724 -7.489 -5.872 1.00 68.69 500 THR A C 1
ATOM 3758 O O . THR A 1 500 ? -4.370 -6.507 -5.214 1.00 68.69 500 THR A O 1
ATOM 3761 N N . THR A 1 501 ? -5.982 -7.631 -6.287 1.00 74.75 501 THR A N 1
ATOM 3762 C CA . THR A 1 501 ? -7.067 -6.762 -5.824 1.00 74.75 501 THR A CA 1
ATOM 3763 C C . THR A 1 501 ? -7.696 -7.311 -4.548 1.00 74.75 501 THR A C 1
ATOM 3765 O O . THR A 1 501 ? -8.101 -8.475 -4.478 1.00 74.75 501 THR A O 1
ATOM 3768 N N . TYR A 1 502 ? -7.823 -6.447 -3.544 1.00 84.69 502 TYR A N 1
ATOM 3769 C CA . TYR A 1 502 ? -8.444 -6.777 -2.259 1.00 84.69 502 TYR A CA 1
ATOM 3770 C C . TYR A 1 502 ? -9.901 -6.298 -2.148 1.00 84.69 502 TYR A C 1
ATOM 3772 O O . TYR A 1 502 ? -10.586 -6.613 -1.184 1.00 84.69 502 TYR A O 1
ATOM 3780 N N . TYR A 1 503 ? -10.422 -5.593 -3.156 1.00 83.69 503 TYR A N 1
ATOM 3781 C CA . TYR A 1 503 ? -11.839 -5.216 -3.223 1.00 83.69 503 TYR A CA 1
ATOM 3782 C C . TYR A 1 503 ? -12.748 -6.361 -3.729 1.00 83.69 503 TYR A C 1
ATOM 3784 O O . TYR A 1 503 ? -13.966 -6.216 -3.794 1.00 83.69 503 TYR A O 1
ATOM 3792 N N . ASN A 1 504 ? -12.189 -7.519 -4.112 1.00 87.00 504 ASN A N 1
ATOM 3793 C CA . ASN A 1 504 ? -12.984 -8.644 -4.606 1.00 87.00 504 ASN A CA 1
ATOM 3794 C C . ASN A 1 504 ? -13.682 -9.391 -3.457 1.00 87.00 504 ASN A C 1
ATOM 3796 O O . ASN A 1 504 ? -13.076 -10.219 -2.774 1.00 87.00 504 ASN A O 1
ATOM 3800 N N . ARG A 1 505 ? -14.991 -9.162 -3.326 1.00 88.00 505 ARG A N 1
ATOM 3801 C CA . ARG A 1 505 ? -15.884 -9.821 -2.363 1.00 88.00 505 ARG A CA 1
ATOM 3802 C C . ARG A 1 505 ? -15.749 -11.345 -2.306 1.00 88.00 505 ARG A C 1
ATOM 3804 O O . ARG A 1 505 ? -15.792 -11.919 -1.219 1.00 88.00 505 ARG A O 1
ATOM 3811 N N . GLU A 1 506 ? -15.582 -12.017 -3.445 1.00 88.12 506 GLU A N 1
ATOM 3812 C CA . GLU A 1 506 ? -15.539 -13.485 -3.487 1.00 88.12 506 GLU A CA 1
ATOM 3813 C C . GLU A 1 506 ? -14.341 -14.064 -2.728 1.00 88.12 506 GLU A C 1
ATOM 3815 O O . GLU A 1 506 ? -14.424 -15.195 -2.254 1.00 88.12 506 GLU A O 1
ATOM 3820 N N . LYS A 1 507 ? -13.264 -13.288 -2.543 1.00 87.94 507 LYS A N 1
ATOM 3821 C CA . LYS A 1 507 ? -12.077 -13.731 -1.798 1.00 87.94 507 LYS A CA 1
ATOM 3822 C C . LYS A 1 507 ? -12.337 -13.901 -0.298 1.00 87.94 507 LYS A C 1
ATOM 3824 O O . LYS A 1 507 ? -11.602 -14.626 0.366 1.00 87.94 507 LYS A O 1
ATOM 3829 N N . TYR A 1 508 ? -13.375 -13.265 0.243 1.00 90.56 508 TYR A N 1
ATOM 3830 C CA . TYR A 1 508 ? -13.657 -13.243 1.684 1.00 90.56 508 TYR A CA 1
ATOM 3831 C C . TYR A 1 508 ? -14.706 -14.273 2.118 1.00 90.56 508 TYR A C 1
ATOM 3833 O O . TYR A 1 508 ? -14.866 -14.511 3.313 1.00 90.56 508 TYR A O 1
ATOM 3841 N N . LYS A 1 509 ? -15.423 -14.898 1.174 1.00 88.44 509 LYS A N 1
ATOM 3842 C CA . LYS A 1 509 ? -16.602 -15.736 1.466 1.00 88.44 509 LYS A CA 1
ATOM 3843 C C . LYS A 1 509 ? -16.309 -16.958 2.342 1.00 88.44 509 LYS A C 1
ATOM 3845 O O . LYS A 1 509 ? -17.199 -17.419 3.053 1.00 88.44 509 LYS A O 1
ATOM 3850 N N . ASP A 1 510 ? -15.081 -17.469 2.274 1.00 87.75 510 ASP A N 1
ATOM 3851 C CA . ASP A 1 510 ? -14.650 -18.678 2.980 1.00 87.75 510 ASP A CA 1
ATOM 3852 C C . ASP A 1 510 ? -14.002 -18.373 4.340 1.00 87.75 510 ASP A C 1
ATOM 3854 O O . ASP A 1 510 ? -13.629 -19.292 5.076 1.00 87.75 510 ASP A O 1
ATOM 3858 N N . LEU A 1 511 ? -13.891 -17.092 4.712 1.00 90.44 511 LEU A N 1
ATOM 3859 C CA . LEU A 1 511 ? -13.459 -16.704 6.050 1.00 90.44 511 LEU A CA 1
ATOM 3860 C C . LEU A 1 511 ? -14.533 -17.042 7.101 1.00 90.44 511 LEU A C 1
ATOM 3862 O O . LEU A 1 511 ? -15.726 -17.039 6.797 1.00 90.44 511 LEU A O 1
ATOM 3866 N N . PRO A 1 512 ? -14.144 -17.280 8.364 1.00 93.56 512 PRO A N 1
ATOM 3867 C CA . PRO A 1 512 ? -15.061 -17.231 9.503 1.00 93.56 512 PRO A CA 1
ATOM 3868 C C . PRO A 1 512 ? -15.941 -15.969 9.499 1.00 93.56 512 PRO A C 1
ATOM 3870 O O . PRO A 1 512 ? -15.485 -14.899 9.106 1.00 93.56 512 PRO A O 1
ATOM 3873 N N . GLU A 1 513 ? -17.196 -16.087 9.941 1.00 90.94 513 GLU A N 1
ATOM 3874 C CA . GLU A 1 513 ? -18.199 -15.005 9.894 1.00 90.94 513 GLU A CA 1
ATOM 3875 C C . GLU A 1 513 ? -17.732 -13.724 10.606 1.00 90.94 513 GLU A C 1
ATOM 3877 O O . GLU A 1 513 ? -17.928 -12.622 10.098 1.00 90.94 513 GLU A O 1
ATOM 3882 N N . ASP A 1 514 ? -17.033 -13.863 11.733 1.00 90.88 514 ASP A N 1
ATOM 3883 C CA . ASP A 1 514 ? -16.445 -12.758 12.496 1.00 90.88 514 ASP A CA 1
ATOM 3884 C C . ASP A 1 514 ? -15.342 -12.008 11.731 1.00 90.88 514 ASP A C 1
ATOM 3886 O O . ASP A 1 514 ? -15.129 -10.817 11.961 1.00 90.88 514 ASP A O 1
ATOM 3890 N N . LEU A 1 515 ? -14.689 -12.675 10.775 1.00 93.69 515 LEU A N 1
ATOM 3891 C CA . LEU A 1 515 ? -13.674 -12.103 9.888 1.00 93.69 515 LEU A CA 1
ATOM 3892 C C . LEU A 1 515 ? -14.252 -11.563 8.571 1.00 93.69 515 LEU A C 1
ATOM 3894 O O . LEU A 1 515 ? -13.525 -10.957 7.788 1.00 93.69 515 LEU A O 1
ATOM 3898 N N . GLN A 1 516 ? -15.551 -11.744 8.321 1.00 94.31 516 GLN A N 1
ATOM 3899 C CA . GLN A 1 516 ? -16.246 -11.176 7.158 1.00 94.31 516 GLN A CA 1
ATOM 3900 C C . GLN A 1 516 ? -16.845 -9.789 7.426 1.00 94.31 516 GLN A C 1
ATOM 3902 O O . GLN A 1 516 ? -17.457 -9.206 6.534 1.00 94.31 516 GLN A O 1
ATOM 3907 N N . SER A 1 517 ? -16.667 -9.251 8.633 1.00 94.88 517 SER A N 1
ATOM 3908 C CA . SER A 1 517 ? -17.071 -7.894 9.022 1.00 94.88 517 SER A CA 1
ATOM 3909 C C . SER A 1 517 ? -15.915 -7.197 9.717 1.00 94.88 517 SER A C 1
ATOM 3911 O O . SER A 1 517 ? -15.187 -7.853 10.447 1.00 94.88 517 SER A O 1
ATOM 3913 N N . LEU A 1 518 ? -15.729 -5.900 9.514 1.00 96.12 518 LEU A N 1
ATOM 3914 C CA . LEU A 1 518 ? -14.718 -5.107 10.207 1.00 96.12 518 LEU A CA 1
ATOM 3915 C C . LEU A 1 518 ? -15.019 -4.987 11.710 1.00 96.12 518 LEU A C 1
ATOM 3917 O O . LEU A 1 518 ? -16.180 -5.068 12.107 1.00 96.12 518 LEU A O 1
ATOM 3921 N N . PRO A 1 519 ? -13.986 -4.792 12.547 1.00 95.50 519 PRO A N 1
ATOM 3922 C CA . PRO A 1 519 ? -14.117 -4.716 14.008 1.00 95.50 519 PRO A CA 1
ATOM 3923 C C . PRO A 1 519 ? -14.648 -3.366 14.529 1.00 95.50 519 PRO A C 1
ATOM 3925 O O . PRO A 1 519 ? -14.570 -3.088 15.724 1.00 95.50 519 PRO A O 1
ATOM 3928 N N . PHE A 1 520 ? -15.176 -2.525 13.641 1.00 95.69 520 PHE A N 1
ATOM 3929 C CA . PHE A 1 520 ? -15.787 -1.240 13.959 1.00 95.69 520 PHE A CA 1
ATOM 3930 C C . PHE A 1 520 ? -17.054 -1.042 13.124 1.00 95.69 520 PHE A C 1
ATOM 3932 O O . PHE A 1 520 ? -17.280 -1.726 12.116 1.00 95.69 520 PHE A O 1
ATOM 3939 N N . HIS A 1 521 ? -17.877 -0.090 13.548 1.00 95.56 521 HIS A N 1
ATOM 3940 C CA . HIS A 1 521 ? -19.128 0.267 12.892 1.00 95.56 521 HIS A CA 1
ATOM 3941 C C . HIS A 1 521 ? -19.104 1.734 12.461 1.00 95.56 521 HIS A C 1
ATOM 3943 O O . HIS A 1 521 ? -18.308 2.524 12.955 1.00 95.56 521 HIS A O 1
ATOM 3949 N N . VAL A 1 522 ? -19.992 2.107 11.541 1.00 96.31 522 VAL A N 1
ATOM 3950 C CA . VAL A 1 522 ? -20.194 3.515 11.169 1.00 96.31 522 VAL A CA 1
ATOM 3951 C C . VAL A 1 522 ? -21.566 3.955 11.642 1.00 96.31 522 VAL A C 1
ATOM 3953 O O . VAL A 1 522 ? -22.568 3.360 11.251 1.00 96.31 522 VAL A O 1
ATOM 3956 N N . ASP A 1 523 ? -21.637 5.008 12.446 1.00 96.25 523 ASP A N 1
ATOM 3957 C CA . ASP A 1 523 ? -22.881 5.683 12.790 1.00 96.25 523 ASP A CA 1
ATOM 3958 C C . ASP A 1 523 ? -23.196 6.765 11.744 1.00 96.25 523 ASP A C 1
ATOM 3960 O O . ASP A 1 523 ? -22.537 7.813 11.711 1.00 96.25 523 ASP A O 1
ATOM 3964 N N . PRO A 1 524 ? -24.252 6.586 10.926 1.00 93.44 524 PRO A N 1
ATOM 3965 C CA . PRO A 1 524 ? -24.631 7.553 9.900 1.00 93.44 524 PRO A CA 1
ATOM 3966 C C . PRO A 1 524 ? -24.876 8.981 10.403 1.00 93.44 524 PRO A C 1
ATOM 3968 O O . PRO A 1 524 ? -24.901 9.915 9.604 1.00 93.44 524 PRO A O 1
ATOM 3971 N N . ARG A 1 525 ? -25.135 9.163 11.704 1.00 93.81 525 ARG A N 1
ATOM 3972 C CA . ARG A 1 525 ? -25.453 10.468 12.305 1.00 93.81 525 ARG A CA 1
ATOM 3973 C C . ARG A 1 525 ? -24.228 11.346 12.527 1.00 93.81 525 ARG A C 1
ATOM 3975 O O . ARG A 1 525 ? -24.393 12.562 12.600 1.00 93.81 525 ARG A O 1
ATOM 3982 N N . TYR A 1 526 ? -23.063 10.727 12.680 1.00 92.62 526 TYR A N 1
ATOM 3983 C CA . TYR A 1 526 ? -21.798 11.394 12.996 1.00 92.62 526 TYR A CA 1
ATOM 3984 C C . TYR A 1 526 ? -20.780 11.266 11.872 1.00 92.62 526 TYR A C 1
ATOM 3986 O O . TYR A 1 526 ? -19.680 11.793 11.995 1.00 92.62 526 TYR A O 1
ATOM 3994 N N . TRP A 1 527 ? -21.130 10.554 10.799 1.00 92.25 527 TRP A N 1
ATOM 3995 C CA . TRP A 1 527 ? -20.204 10.339 9.710 1.00 92.25 527 TRP A CA 1
ATOM 3996 C C . TRP A 1 527 ? -19.860 11.652 9.009 1.00 92.25 527 TRP A C 1
ATOM 3998 O O . TRP A 1 527 ? -20.708 12.286 8.374 1.00 92.25 527 TRP A O 1
ATOM 4008 N N . GLU A 1 528 ? -18.591 12.023 9.123 1.00 87.75 528 GLU A N 1
ATOM 4009 C CA . GLU A 1 528 ? -17.986 13.147 8.431 1.00 87.75 528 GLU A CA 1
ATOM 4010 C C . GLU A 1 528 ? -16.680 12.678 7.804 1.00 87.75 528 GLU A C 1
ATOM 4012 O O . GLU A 1 528 ? -15.861 12.000 8.424 1.00 87.75 528 GLU A O 1
ATOM 4017 N N . HIS A 1 529 ? -16.481 13.048 6.548 1.00 81.19 529 HIS A N 1
ATOM 4018 C CA . HIS A 1 529 ? -15.329 12.629 5.773 1.00 81.19 529 HIS A CA 1
ATOM 4019 C C . HIS A 1 529 ? -14.441 13.837 5.481 1.00 81.19 529 HIS A C 1
ATOM 4021 O O . HIS A 1 529 ? -14.896 14.808 4.874 1.00 81.19 529 HIS A O 1
ATOM 4027 N N . THR A 1 530 ? -13.176 13.775 5.903 1.00 71.44 530 THR A N 1
ATOM 4028 C CA . THR A 1 530 ? -12.216 14.878 5.767 1.00 71.44 530 THR A CA 1
ATOM 4029 C C . THR A 1 530 ? -10.907 14.354 5.175 1.00 71.44 530 THR A C 1
ATOM 4031 O O . THR A 1 530 ? -10.119 13.685 5.837 1.00 71.44 530 THR A O 1
ATOM 4034 N N . ARG A 1 531 ? -10.625 14.679 3.905 1.00 64.56 531 ARG A N 1
ATOM 4035 C CA . ARG A 1 531 ? -9.356 14.279 3.252 1.00 64.56 531 ARG A CA 1
ATOM 4036 C C . ARG A 1 531 ? -8.223 15.294 3.372 1.00 64.56 531 ARG A C 1
ATOM 4038 O O . ARG A 1 531 ? -7.114 14.994 2.930 1.00 64.56 531 ARG A O 1
ATOM 4045 N N . PHE A 1 532 ? -8.478 16.477 3.932 1.00 61.81 532 PHE A N 1
ATOM 4046 C CA . PHE A 1 532 ? -7.495 17.558 3.970 1.00 61.81 532 PHE A CA 1
ATOM 4047 C C . PHE A 1 532 ? -7.444 18.221 5.344 1.00 61.81 532 PHE A C 1
ATOM 4049 O O . PHE A 1 532 ? -8.477 18.735 5.779 1.00 61.81 532 PHE A O 1
ATOM 4056 N N . PRO A 1 533 ? -6.264 18.348 5.980 1.00 49.59 533 PRO A N 1
ATOM 4057 C CA . PRO A 1 533 ? -6.108 19.401 6.963 1.00 49.59 533 PRO A CA 1
ATOM 4058 C C . PRO A 1 533 ? -6.260 20.740 6.220 1.00 49.59 533 PRO A C 1
ATOM 4060 O O . PRO A 1 533 ? -5.679 20.923 5.136 1.00 49.59 533 PRO A O 1
ATOM 4063 N N . PRO A 1 534 ? -7.023 21.708 6.747 1.00 41.28 534 PRO A N 1
ATOM 4064 C CA . PRO A 1 534 ? -7.041 23.050 6.197 1.00 41.28 534 PRO A CA 1
ATOM 4065 C C . PRO A 1 534 ? -5.614 23.613 6.288 1.00 41.28 534 PRO A C 1
ATOM 4067 O O . PRO A 1 534 ? -5.142 23.973 7.359 1.00 41.28 534 PRO A O 1
ATOM 4070 N N . SER A 1 535 ? -4.918 23.706 5.152 1.00 43.88 535 SER A N 1
ATOM 4071 C CA . SER A 1 535 ? -3.591 24.322 4.981 1.00 43.88 535 SER A CA 1
ATOM 4072 C C . SER A 1 535 ? -2.370 23.614 5.602 1.00 43.88 535 SER A C 1
ATOM 4074 O O . SER A 1 535 ? -1.751 24.116 6.533 1.00 43.88 535 SER A O 1
ATOM 4076 N N . LEU A 1 536 ? -1.872 22.565 4.944 1.00 44.28 536 LEU A N 1
ATOM 4077 C CA . LEU A 1 536 ? -0.419 22.382 4.824 1.00 44.28 536 LEU A CA 1
ATOM 4078 C C . LEU A 1 536 ? -0.014 22.848 3.429 1.00 44.28 536 LEU A C 1
ATOM 4080 O O . LEU A 1 536 ? -0.120 22.120 2.447 1.00 44.28 536 LEU A O 1
ATOM 4084 N N . GLY A 1 537 ? 0.385 24.118 3.338 1.00 37.44 537 GLY A N 1
ATOM 4085 C CA . GLY A 1 537 ? 1.001 24.697 2.149 1.00 37.44 537 GLY A CA 1
ATOM 4086 C C . GLY A 1 537 ? 2.367 24.069 1.895 1.00 37.44 537 GLY A C 1
ATOM 4087 O O . GLY A 1 537 ? 3.388 24.736 2.049 1.00 37.44 537 GLY A O 1
ATOM 4088 N N . LEU A 1 538 ? 2.390 22.792 1.515 1.00 42.03 538 LEU A N 1
ATOM 4089 C CA . LEU A 1 538 ? 3.539 22.187 0.869 1.00 42.03 538 LEU A CA 1
ATOM 4090 C C . LEU A 1 538 ? 3.652 22.877 -0.488 1.00 42.03 538 LEU A C 1
ATOM 4092 O O . LEU A 1 538 ? 3.012 22.493 -1.464 1.00 42.03 538 LEU A O 1
ATOM 4096 N N . ASN A 1 539 ? 4.420 23.964 -0.521 1.00 36.62 539 ASN A N 1
ATOM 4097 C CA . ASN A 1 539 ? 4.930 24.522 -1.757 1.00 36.62 539 ASN A CA 1
ATOM 4098 C C . ASN A 1 539 ? 5.650 23.381 -2.486 1.00 36.62 539 ASN A C 1
ATOM 4100 O O . ASN A 1 539 ? 6.807 23.092 -2.195 1.00 36.62 539 ASN A O 1
ATOM 4104 N N . GLN A 1 540 ? 4.972 22.755 -3.449 1.00 42.16 540 GLN A N 1
ATOM 4105 C CA . GLN A 1 540 ? 5.554 21.780 -4.378 1.00 42.16 540 GLN A CA 1
ATOM 4106 C C . GLN A 1 540 ? 6.687 22.395 -5.240 1.00 42.16 540 GLN A C 1
ATOM 4108 O O . GLN A 1 540 ? 7.308 21.689 -6.025 1.00 42.16 540 GLN A O 1
ATOM 4113 N N . ASP A 1 541 ? 6.985 23.690 -5.059 1.00 38.00 541 ASP A N 1
ATOM 4114 C CA . ASP A 1 541 ? 8.008 24.467 -5.763 1.00 38.00 541 ASP A CA 1
ATOM 4115 C C . ASP A 1 541 ? 9.293 24.747 -4.954 1.00 38.00 541 ASP A C 1
ATOM 4117 O O . ASP A 1 541 ? 10.237 25.311 -5.514 1.00 38.00 541 ASP A O 1
ATOM 4121 N N . GLU A 1 542 ? 9.404 24.365 -3.672 1.00 35.47 542 GLU A N 1
ATOM 4122 C CA . GLU A 1 542 ? 10.703 24.454 -2.977 1.00 35.47 542 GLU A CA 1
ATOM 4123 C C . GLU A 1 542 ? 11.572 23.228 -3.285 1.00 35.47 542 GLU A C 1
ATOM 4125 O O . GLU A 1 542 ? 11.676 22.281 -2.516 1.00 35.47 542 GLU A O 1
ATOM 4130 N N . ASP A 1 543 ? 12.178 23.284 -4.473 1.00 38.78 543 ASP A N 1
ATOM 4131 C CA . ASP A 1 543 ? 13.549 22.851 -4.753 1.00 38.78 543 ASP A CA 1
ATOM 4132 C C . ASP A 1 543 ? 13.959 21.528 -4.073 1.00 38.78 543 ASP A C 1
ATOM 4134 O O . ASP A 1 543 ? 14.685 21.500 -3.077 1.00 38.78 543 ASP A O 1
ATOM 4138 N N . MET A 1 544 ? 13.566 20.398 -4.677 1.00 33.88 544 MET A N 1
ATOM 4139 C CA . MET A 1 544 ? 14.274 19.122 -4.511 1.00 33.88 544 MET A CA 1
ATOM 4140 C C . MET A 1 544 ? 15.675 19.201 -5.146 1.00 33.88 544 MET A C 1
ATOM 4142 O O . MET A 1 544 ? 16.049 18.376 -5.983 1.00 33.88 544 MET A O 1
ATOM 4146 N N . THR A 1 545 ? 16.485 20.190 -4.762 1.00 32.41 545 THR A N 1
ATOM 4147 C CA . THR A 1 545 ? 17.922 20.095 -4.976 1.00 32.41 545 THR A CA 1
ATOM 4148 C C . THR A 1 545 ? 18.402 18.930 -4.115 1.00 32.41 545 THR A C 1
ATOM 4150 O O . THR A 1 545 ? 18.145 18.922 -2.905 1.00 32.41 545 THR A O 1
ATOM 4153 N N . PRO A 1 546 ? 19.105 17.933 -4.680 1.00 31.66 546 PRO A N 1
ATOM 4154 C CA . PRO A 1 546 ? 19.714 16.894 -3.869 1.00 31.66 546 PRO A CA 1
ATOM 4155 C C . PRO A 1 546 ? 20.577 17.572 -2.807 1.00 31.66 546 PRO A C 1
ATOM 4157 O O . PRO A 1 546 ? 21.419 18.420 -3.121 1.00 31.66 546 PRO A O 1
ATOM 4160 N N . THR A 1 547 ? 20.338 17.221 -1.542 1.00 32.00 547 THR A N 1
ATOM 4161 C CA . THR A 1 547 ? 21.172 17.677 -0.432 1.00 32.00 547 THR A CA 1
ATOM 4162 C C . THR A 1 547 ? 22.628 17.413 -0.821 1.00 32.00 547 THR A C 1
ATOM 4164 O O . THR A 1 547 ? 22.955 16.267 -1.145 1.00 32.00 547 THR A O 1
ATOM 4167 N N . PRO A 1 548 ? 23.507 18.434 -0.870 1.00 32.38 548 PRO A N 1
ATOM 4168 C CA . PRO A 1 548 ? 24.883 18.220 -1.276 1.00 32.38 548 PRO A CA 1
ATOM 4169 C C . PRO A 1 548 ? 25.496 17.187 -0.338 1.00 32.38 548 PRO A C 1
ATOM 4171 O O . PRO A 1 548 ? 25.459 17.349 0.883 1.00 32.38 548 PRO A O 1
ATOM 4174 N N . VAL A 1 549 ? 26.037 16.120 -0.932 1.00 39.91 549 VAL A N 1
ATOM 4175 C CA . VAL A 1 549 ? 26.825 15.095 -0.243 1.00 39.91 549 VAL A CA 1
ATOM 4176 C C . VAL A 1 549 ? 27.742 15.800 0.764 1.00 39.91 549 VAL A C 1
ATOM 4178 O O . VAL A 1 549 ? 28.492 16.692 0.346 1.00 39.91 549 VAL A O 1
ATOM 4181 N N . PRO A 1 550 ? 27.692 15.458 2.068 1.00 37.06 550 PRO A N 1
ATOM 4182 C CA . PRO A 1 550 ? 28.559 16.073 3.057 1.00 37.06 550 PRO A CA 1
ATOM 4183 C C . PRO A 1 550 ? 30.005 15.956 2.582 1.00 37.06 550 PRO A C 1
ATOM 4185 O O . PRO A 1 550 ? 30.525 14.855 2.393 1.00 37.06 550 PRO A O 1
ATOM 4188 N N . GLY A 1 551 ? 30.651 17.101 2.350 1.00 45.94 551 GLY A N 1
ATOM 4189 C CA . GLY A 1 551 ? 32.081 17.129 2.077 1.00 45.94 551 GLY A CA 1
ATOM 4190 C C . GLY A 1 551 ? 32.819 16.382 3.194 1.00 45.94 551 GLY A C 1
ATOM 4191 O O . GLY A 1 551 ? 32.365 16.422 4.343 1.00 45.94 551 GLY A O 1
ATOM 4192 N N . PRO A 1 552 ? 33.926 15.682 2.883 1.00 48.66 552 PRO A N 1
ATOM 4193 C CA . PRO A 1 552 ? 34.620 14.849 3.855 1.00 48.66 552 PRO A CA 1
ATOM 4194 C C . PRO A 1 552 ? 34.886 15.649 5.129 1.00 48.66 552 PRO A C 1
ATOM 4196 O O . PRO A 1 552 ? 35.481 16.730 5.083 1.00 48.66 552 PRO A O 1
ATOM 4199 N N . THR A 1 553 ? 34.418 15.117 6.260 1.00 49.84 553 THR A N 1
ATOM 4200 C CA . THR A 1 553 ? 34.685 15.671 7.585 1.00 49.84 553 THR A CA 1
ATOM 4201 C C . THR A 1 553 ? 36.191 15.913 7.704 1.00 49.84 553 THR A C 1
ATOM 4203 O O . THR A 1 553 ? 36.961 14.980 7.458 1.00 49.84 553 THR A O 1
ATOM 4206 N N . PRO A 1 554 ? 36.648 17.136 8.035 1.00 54.25 554 PRO A N 1
ATOM 4207 C CA . PRO A 1 554 ? 38.071 17.402 8.160 1.00 54.25 554 PRO A CA 1
ATOM 4208 C C . PRO A 1 554 ? 38.660 16.453 9.203 1.00 54.25 554 PRO A C 1
ATOM 4210 O O . PRO A 1 554 ? 38.263 16.469 10.369 1.00 54.25 554 PRO A O 1
ATOM 4213 N N . THR A 1 555 ? 39.595 15.606 8.767 1.00 61.03 555 THR A N 1
ATOM 4214 C CA . THR A 1 555 ? 40.348 14.712 9.645 1.00 61.03 555 THR A CA 1
ATOM 4215 C C . THR A 1 555 ? 40.952 15.541 10.780 1.00 61.03 555 THR A C 1
ATOM 4217 O O . THR A 1 555 ? 41.667 16.507 10.492 1.00 61.03 555 THR A O 1
ATOM 4220 N N . PRO A 1 556 ? 40.692 15.213 12.058 1.00 61.00 556 PRO A N 1
ATOM 4221 C CA . PRO A 1 556 ? 41.257 15.963 13.167 1.00 61.00 556 PRO A CA 1
ATOM 4222 C C . PRO A 1 556 ? 42.784 15.907 13.089 1.00 61.00 556 PRO A C 1
ATOM 4224 O O . PRO A 1 556 ? 43.386 14.832 13.086 1.00 61.00 556 PRO A O 1
ATOM 4227 N N . THR A 1 557 ? 43.413 17.081 13.019 1.00 66.25 557 THR A N 1
ATOM 4228 C CA . THR A 1 557 ? 44.866 17.223 13.116 1.00 66.25 557 THR A CA 1
ATOM 4229 C C . THR A 1 557 ? 45.330 16.561 14.417 1.00 66.25 557 THR A C 1
ATOM 4231 O O . THR A 1 557 ? 44.846 16.947 15.487 1.00 66.25 557 THR A O 1
ATOM 4234 N N . PRO A 1 558 ? 46.246 15.576 14.376 1.00 65.75 558 PRO A N 1
ATOM 4235 C CA . PRO A 1 558 ? 46.708 14.910 15.584 1.00 65.75 558 PRO A CA 1
ATOM 4236 C C . PRO A 1 558 ? 47.334 15.936 16.531 1.00 65.75 558 PRO A C 1
ATOM 4238 O O . PRO A 1 558 ? 48.256 16.670 16.170 1.00 65.75 558 PRO A O 1
ATOM 4241 N N . THR A 1 559 ? 46.804 15.998 17.753 1.00 65.94 559 THR A N 1
ATOM 4242 C CA . THR A 1 559 ? 47.378 16.803 18.833 1.00 65.94 559 THR A CA 1
ATOM 4243 C C . THR A 1 559 ? 48.787 16.276 19.131 1.00 65.94 559 THR A C 1
ATOM 4245 O O . THR A 1 559 ? 48.938 15.066 19.323 1.00 65.94 559 THR A O 1
ATOM 4248 N N . PRO A 1 560 ? 49.830 17.127 19.157 1.00 70.75 560 PRO A N 1
ATOM 4249 C CA . PRO A 1 560 ? 51.191 16.675 19.411 1.00 70.75 560 PRO A CA 1
ATOM 4250 C C . PRO A 1 560 ? 51.281 16.005 20.785 1.00 70.75 560 PRO A C 1
ATOM 4252 O O . PRO A 1 560 ? 50.911 16.585 21.807 1.00 70.75 560 PRO A O 1
ATOM 4255 N N . THR A 1 561 ? 51.777 14.768 20.799 1.00 69.56 561 THR A N 1
ATOM 4256 C CA . THR A 1 561 ? 52.067 14.013 22.019 1.00 69.56 561 THR A CA 1
ATOM 4257 C C . THR A 1 561 ? 53.082 14.788 22.868 1.00 69.56 561 THR A C 1
ATOM 4259 O O . THR A 1 561 ? 54.133 15.163 22.341 1.00 69.56 561 THR A O 1
ATOM 4262 N N . PRO A 1 562 ? 52.817 15.046 24.162 1.00 69.44 562 PRO A N 1
ATOM 4263 C CA . PRO A 1 562 ? 53.776 15.733 25.016 1.00 69.44 562 PRO A CA 1
ATOM 4264 C C . PRO A 1 562 ? 55.047 14.891 25.164 1.00 69.44 562 PRO A C 1
ATOM 4266 O O . PRO A 1 562 ? 55.002 13.729 25.570 1.00 69.44 562 PRO A O 1
ATOM 4269 N N . THR A 1 563 ? 56.188 15.492 24.827 1.00 73.56 563 THR A N 1
ATOM 4270 C CA . THR A 1 563 ? 57.517 14.910 25.026 1.00 73.56 563 THR A CA 1
ATOM 4271 C C . THR A 1 563 ? 57.724 14.597 26.512 1.00 73.56 563 THR A C 1
ATOM 4273 O O . THR A 1 563 ? 57.570 15.503 27.336 1.00 73.56 563 THR A O 1
ATOM 4276 N N . PRO A 1 564 ? 58.086 13.358 26.894 1.00 70.88 564 PRO A N 1
ATOM 4277 C CA . PRO A 1 564 ? 58.358 13.037 28.286 1.00 70.88 564 PRO A CA 1
ATOM 4278 C C . PRO A 1 564 ? 59.588 13.806 28.782 1.00 70.88 564 PRO A C 1
ATOM 4280 O O . PRO A 1 564 ? 60.665 13.752 28.186 1.00 70.88 564 PRO A O 1
ATOM 4283 N N . THR A 1 565 ? 59.418 14.519 29.895 1.00 70.62 565 THR A N 1
ATOM 4284 C CA . THR A 1 565 ? 60.503 15.179 30.627 1.00 70.62 565 THR A CA 1
ATOM 4285 C C . THR A 1 565 ? 61.509 14.124 31.102 1.00 70.62 565 THR A C 1
ATOM 4287 O O . THR A 1 565 ? 61.101 13.182 31.787 1.00 70.62 565 THR A O 1
ATOM 4290 N N . PRO A 1 566 ? 62.812 14.244 30.782 1.00 71.19 566 PRO A N 1
ATOM 4291 C CA . PRO A 1 566 ? 63.804 13.274 31.222 1.00 71.19 566 PRO A CA 1
ATOM 4292 C C . PRO A 1 566 ? 63.915 13.279 32.749 1.00 71.19 566 PRO A C 1
ATOM 4294 O O . PRO A 1 566 ? 64.151 14.312 33.377 1.00 71.19 566 PRO A O 1
ATOM 4297 N N . THR A 1 567 ? 63.737 12.100 33.340 1.00 66.31 567 THR A N 1
ATOM 4298 C CA . THR A 1 567 ? 63.973 11.852 34.761 1.00 66.31 567 THR A CA 1
ATOM 4299 C C . THR A 1 567 ? 65.474 11.975 35.045 1.00 66.31 567 THR A C 1
ATOM 4301 O O . THR A 1 567 ? 66.262 11.294 34.384 1.00 66.31 567 THR A O 1
ATOM 4304 N N . PRO A 1 568 ? 65.910 12.824 35.992 1.00 62.19 568 PRO A N 1
ATOM 4305 C CA . PRO A 1 568 ? 67.319 12.910 36.347 1.00 62.19 568 PRO A CA 1
ATOM 4306 C C . PRO A 1 568 ? 67.755 11.625 37.063 1.00 62.19 568 PRO A C 1
ATOM 4308 O O . PRO A 1 568 ? 67.153 11.221 38.058 1.00 62.19 568 PRO A O 1
ATOM 4311 N N . HIS A 1 569 ? 68.803 10.988 36.540 1.00 51.22 569 HIS A N 1
ATOM 4312 C CA . HIS A 1 569 ? 69.534 9.927 37.231 1.00 51.22 569 HIS A CA 1
ATOM 4313 C C . HIS A 1 569 ? 70.569 10.538 38.203 1.00 51.22 569 HIS A C 1
ATOM 4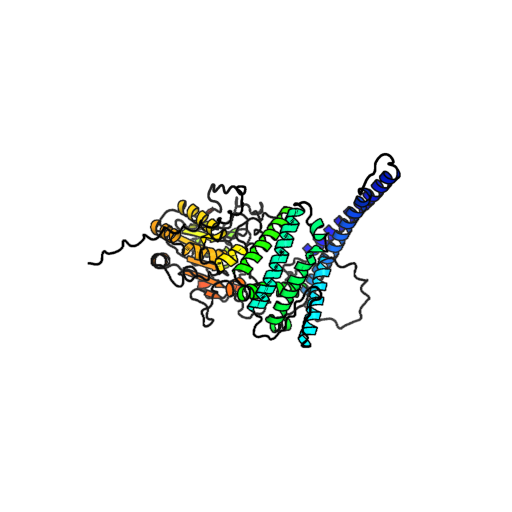315 O O . HIS A 1 569 ? 71.046 11.642 37.935 1.00 51.22 569 HIS A O 1
ATOM 4321 N N . PRO A 1 570 ? 70.867 9.852 39.326 1.00 63.66 570 PRO A N 1
ATOM 4322 C CA . PRO A 1 570 ? 71.690 10.358 40.429 1.00 63.66 570 PRO A CA 1
ATOM 4323 C C . PRO A 1 570 ? 73.162 10.589 40.080 1.00 63.66 570 PRO A C 1
ATOM 4325 O O . PRO A 1 570 ? 73.689 9.877 39.192 1.00 63.66 570 PRO A O 1
#

Foldseek 3Di:
DQDQPDPPPLVVLLVQLVVLLVVLVVQLVVLVVQLVVVVVVCVPDPPDDPPCSNCSSVVSNVSSVVSNVVSVVSNVVSVVSVVVSPPPDDDDPDDDDDDDPDDDDDDPVRVLLVVLVVLLVVLVVQVVVVDWDADPPDDDTPPPPPPPCQQVLLQVLLVLLLVLLVQLLVVLVVVPLPDPPVVVVPVVSCVSNSVSLSSLLSVLCVVCVVVVVVDPPPDSVSSVQSSVLSSVLSCQVRYDLVSQLSSQVSVLSVLLSVCVSVVQQFQAQDPVVPVPPDDPCQAAPPWDADPPQRWTWGFPLRQPDDCNHLQHLGPLLQWWKKDQDPQEIEIEGHAADPSNSNPALRGPSLLSCLQEPPDNVVRPNLVVVLVVVVLVLVVHQQQGEYEYEYEAQGLSSVLVQLLDPVNLCSCVVSNYAYAEYEYELYQAYQDQSRRDQNGVDHDPSSCVRSVNYYYAYEYEPLASSSQRGHNGQADPVGHGDPRYDYWDDPPPPDDRHPGDRSSDLNRCPPPDPVNRTDSDIGDSVRIDIDSDDPDPPPVPPPDPPPDPDPDPDPDPDDDDDDDDDDDDDD

pLDDT: mean 73.5, std 19.1, range [27.67, 98.31]

Sequence (570 aa):
MTQTISSAQPASMQRFANLLDTQGDAVAAEGRRLASALGRLSSTCREYSLGNVGSLGDRVQSLGRRDAELAGWVRGVAEAFLAADSTSAPPPPPSACAPVAEPGPISTAARWVFAASDTINRWQAQVAQGRQFVAHGGQIVLDVSVSIADSAAWNMAAQQLLESLQFLNASAEISGNHTWGVVVGGLQDIRPLGSSLLTIGGLIILESRPQWESAPIDDPGDQINLLEQRFWDLAFHKVSPDLLLALAAEIEELNRRTCADRGSCANPRPPEFAEDNLTLEQAFPDAIPDPVSGELTLPPWTLMDGDYSAISPYQDEQLSYQQIGDHEHLFAICGLDLENMANSPNGLVAVIQTATDADPMQNAYYRLIKERFLSYLEEIPPGDTLDITGHSMGGGMTMLLLNDPEIQAALLDGGYTLNSVTLYGAVRPMDARFNGVPPSTPSELAATLFSGTEVRFYIDPEDRLAMNVGAGHLTSDGLPMPNVHFIGDSELSGGVEAHTTYYNREKYKDLPEDLQSLPFHVDPRYWEHTRFPPSLGLNQDEDMTPTPVPGPTPTPTPTPTPTPTPTPHP

Secondary structure (DSSP, 8-state):
------TT-HHHHHHHHHHHHHHHHHHHHHHHHHHHHHHHHHHH--SS--GGGGGHHHHHHHHHHHHHHHHHHHHHHHHHHHHHHH--SPPPP--------------HHHHHHHHHHHHHHHHHHHHTTTPPPB-TTS--B----TTS-SHHHHHHHHHHHHHHHHHHHHHHHHH-SS-HHHHTTSTTTTHHHHHHHHHHHHHHHHHTHHHHHHS---SHHHHHHHHHHHHHHHHHHHS-HHHHHHHHHHHHHHHHHHHHHHT----PPPGGG-GGG--HHHHSTT-EE-TTT-PEE--GGGGTSSTT-SS--STT-SEEEEEEETTEEEEEE----TTTTTTSS-SHHHHHHHHH-S-GGG-HHHHHHHHHHHHHHHHSPTT-EEEEEEETHHHHHHHHHHT-HHHHHHHHHTT-EEEEEEEES--B-SSTTTSSSS-SS--HHHHHHTTT-EEEEEE-TT-HHHHHSBT-SB-TTSPBPTTEEE-S-SS--S---SS--S--GGGGTTS-GGGSS-SSEE-TTT-EEE---TT----TTS--PPPP-PPPPPPPPPPPPPPPPPPPP-

Radius of gyration: 29.18 Å; chains: 1; bounding box: 104×64×98 Å